Protein AF-0000000067178204 (afdb_homodimer)

InterPro domains:
  IPR001647 DNA-binding HTH domain, TetR-type [PF00440] (23-69)
  IPR001647 DNA-binding HTH domain, TetR-type [PR00455] (23-36)
  IPR001647 DNA-binding HTH domain, TetR-type [PR00455] (44-67)
  IPR001647 DNA-binding HTH domain, TetR-type [PS50977] (17-77)
  IPR009057 Homedomain-like superfamily [SSF46689] (11-92)
  IPR050109 HTH-type, TetR-like transcriptional regulator [PTHR30055] (10-198)

Nearest PDB structures (foldseek):
  2np5-assembly1_A  TM=8.032E-01  e=6.340E-05  Rhodococcus jostii RHA1
  3bhq-assembly1_B  TM=7.002E-01  e=5.047E-05  Mesorhizobium japonicum MAFF 303099
  6yj2-assembly1_A  TM=6.616E-01  e=9.781E-04  Mycobacterium tuberculosis H37Rv
  3v6g-assembly1_A  TM=4.860E-01  e=3.929E-04  Mycobacterium tuberculosis
  2eh3-assembly1_A-2  TM=7.419E-01  e=8.341E-03  Aquifex aeolicus VF5

Secondary structure (DSSP, 8-state):
-----------HHHHHHHHHHHHHHHHHHHHHHH-GGG--HHHHHHHHTS-HHHHHHH-SSHHHHHHHHHHHHHHHHHHHHHHHHTSSSHHHHHHHHTT-HHHHHHHHHHHHHHTT-HHHHHHHHHHHHHHHHHHHHHHHHHHHHTT--TTTS-HHHHHHHHHHHHHHHHHHHHTT--TTHHHHHHHHHHHHHTTS------/-----------HHHHHHHHHHHHHHHHHHHHHHH-GGG--HHHHHHHHTS-THHHHHH-SSHHHHHHHHHHHHHHHHHHHHHHHHTSSSHHHHHHHHTT-HHHHHHHHHHHHHHTT-HHHHHHHHHHHHHHHHHHHHHHHHHHHHTT--TTTS-HHHHHHHHHHHHHHHHHHHHTT--TTHHHHHHHHHHHHHTTS------

Sequence (404 aa):
MARVVKAGPRTAKDKDAGTRQRLIEATAQVIRDEGYAAATTRRIAAQAGVRSALVYYYFDTLDDLYIAVLRNGADVALERMREAVAADDPLRALWLLNSDARLSVLNTEFMALANHRKTIGAELKAYSERVRDIETTAVAMVMRTHGIDTEQYPPVVMSMLLTQSARSLSNEEAVGVTQGHAEFRAFVDQILQRFTPTEPATMARVVKAGPRTAKDKDAGTRQRLIEATAQVIRDEGYAAATTRRIAAQAGVRSALVYYYFDTLDDLYIAVLRNGADVALERMREAVAADDPLRALWLLNSDARLSVLNTEFMALANHRKTIGAELKAYSERVRDIETTAVAMVMRTHGIDTEQYPPVVMSMLLTQSARSLSNEEAVGVTQGHAEFRAFVDQILQRFTPTEPAT

Organism: Mycolicibacterium smegmatis (strain ATCC 700084 / mc(2)155) (NCBI:txid246196)

Solvent-accessible surface area (backbone atoms only — not comparable to full-atom values): 21388 Å² total; per-residue (Å²): 130,83,77,76,77,70,78,68,83,71,48,74,67,50,49,46,54,45,48,53,49,36,44,35,53,22,38,51,48,38,30,60,66,56,26,65,75,55,54,38,62,64,52,26,18,58,66,46,71,49,60,49,66,53,53,53,68,78,24,89,41,70,66,54,44,50,48,49,33,52,50,55,51,46,53,54,50,53,52,52,47,54,52,21,54,70,40,90,46,30,68,60,38,43,37,54,60,36,40,36,49,71,59,38,52,46,49,42,41,49,53,40,49,18,64,61,31,67,72,52,12,53,53,50,32,56,50,51,53,51,52,48,52,54,47,21,50,45,41,37,51,53,32,55,76,68,67,49,59,52,85,83,48,42,31,51,40,56,29,45,56,49,35,50,48,26,31,48,52,28,50,35,45,67,38,67,39,57,86,55,44,66,62,36,51,53,50,51,49,57,57,48,54,73,66,44,72,71,71,74,82,122,131,82,78,75,76,72,77,69,82,72,49,74,67,51,49,46,53,45,50,54,50,37,44,34,52,24,38,51,48,38,31,59,65,56,26,64,74,56,53,37,64,64,53,27,18,58,65,45,72,49,60,51,65,54,54,54,70,79,24,91,41,69,66,55,44,50,48,48,33,51,50,55,51,46,54,53,51,52,52,51,47,53,53,21,54,71,38,89,45,30,68,60,38,43,37,53,60,36,40,37,49,72,59,36,52,46,49,43,42,51,54,39,49,17,64,61,31,67,69,51,13,53,52,50,32,56,51,51,52,52,50,48,51,54,45,19,51,45,41,38,52,52,34,55,74,70,68,48,59,50,84,83,49,42,30,51,41,55,30,45,56,50,38,50,48,25,30,50,50,28,51,34,45,68,38,69,38,56,87,56,44,66,62,36,51,51,52,51,51,58,57,49,56,74,66,45,72,71,71,75,81,121

pLDDT: mean 88.33, std 14.04, range [33.47, 97.31]

Radius of gyration: 24.68 Å; Cα contacts (8 Å, |Δi|>4): 444; chains: 2; bounding box: 90×62×62 Å

Foldseek 3Di:
DPPPPPPPPQPPVRVLVVLLVLLLVLQLVCCLVPNNVRSDLCSSCVSSVHDSVVCCVNPVDVVRSVLVNLVVLLVVLLVQLVVLLVDLQNLVSLLVSLLDLSNLSSLVRLVVVCVPPVVSVVSVVVSVVSSLVSQLVSQVVLCVVLVHDCVVPPSSNVSCVRRVVSSVCSVCVVVPHCPCVVVVVVVVVVVSVVSRPDPPPD/DPPPPPPPPQPPVRVLVVLLVLLLVLQLVCCLVPNNVRSDLVSSCVSSVHDSVVCCVNPVDVVRSVLVNLVVLLVVLLVQLVVLLVDLQNLVSLLVSLLDLSNLSSLVRLVVVCVPDVVSVVSVVVSVVSSLVSQLVSQVVLCVVLVHDCVVPPSSNVSCVRRVVSSVCSVCVVVPHCPCVVVVVVVVVVVSVVSRPDPPPD

Structure (mmCIF, N/CA/C/O backbone):
data_AF-0000000067178204-model_v1
#
loop_
_entity.id
_entity.type
_entity.pdbx_description
1 polymer 'Transcriptional regulator, TetR family protein'
#
loop_
_atom_site.group_PDB
_atom_site.id
_atom_site.type_symbol
_atom_site.label_atom_id
_atom_site.label_alt_id
_atom_site.label_comp_id
_atom_site.label_asym_id
_atom_site.label_entity_id
_atom_site.label_seq_id
_atom_site.pdbx_PDB_ins_code
_atom_site.Cartn_x
_atom_site.Cartn_y
_atom_site.Cartn_z
_atom_site.occupancy
_atom_site.B_iso_or_equiv
_atom_site.auth_seq_id
_atom_site.auth_comp_id
_atom_site.auth_asym_id
_atom_site.auth_atom_id
_atom_site.pdbx_PDB_model_num
ATOM 1 N N . MET A 1 1 ? -46.812 16.516 -23.797 1 34.28 1 MET A N 1
ATOM 2 C CA . MET A 1 1 ? -46.281 17.375 -22.766 1 34.28 1 MET A CA 1
ATOM 3 C C . MET A 1 1 ? -46.031 16.578 -21.484 1 34.28 1 MET A C 1
ATOM 5 O O . MET A 1 1 ? -46.969 16.109 -20.844 1 34.28 1 MET A O 1
ATOM 9 N N . ALA A 1 2 ? -44.906 15.836 -21.438 1 44.28 2 ALA A N 1
ATOM 10 C CA . ALA A 1 2 ? -44.531 15 -20.297 1 44.28 2 ALA A CA 1
ATOM 11 C C . ALA A 1 2 ? -44.531 15.805 -19 1 44.28 2 ALA A C 1
ATOM 13 O O . ALA A 1 2 ? -43.969 16.906 -18.953 1 44.28 2 ALA A O 1
ATOM 14 N N . ARG A 1 3 ? -45.531 15.672 -18.094 1 38.62 3 ARG A N 1
ATOM 15 C CA . ARG A 1 3 ? -45.625 16.328 -16.812 1 38.62 3 ARG A CA 1
ATOM 16 C C . ARG A 1 3 ? -44.375 16.172 -15.984 1 38.62 3 ARG A C 1
ATOM 18 O O . ARG A 1 3 ? -43.938 15.047 -15.688 1 38.62 3 ARG A O 1
ATOM 25 N N . VAL A 1 4 ? -43.406 17.062 -16.109 1 42.31 4 VAL A N 1
ATOM 26 C CA . VAL A 1 4 ? -42.281 17.141 -15.195 1 42.31 4 VAL A CA 1
ATOM 27 C C . VAL A 1 4 ? -42.75 17.047 -13.75 1 42.31 4 VAL A C 1
ATOM 29 O O . VAL A 1 4 ? -43.5 17.922 -13.281 1 42.31 4 VAL A O 1
ATOM 32 N N . VAL A 1 5 ? -43.094 15.93 -13.18 1 42.19 5 VAL A N 1
ATOM 33 C CA . VAL A 1 5 ? -43.406 15.805 -11.758 1 42.19 5 VAL A CA 1
ATOM 34 C C . VAL A 1 5 ? -42.344 16.531 -10.945 1 42.19 5 VAL A C 1
ATOM 36 O O . VAL A 1 5 ? -41.156 16.156 -10.977 1 42.19 5 VAL A O 1
ATOM 39 N N . LYS A 1 6 ? -42.469 17.828 -10.742 1 46 6 LYS A N 1
ATOM 40 C CA . LYS A 1 6 ? -41.625 18.609 -9.844 1 46 6 LYS A CA 1
ATOM 41 C C . LYS A 1 6 ? -41.438 17.891 -8.508 1 46 6 LYS A C 1
ATOM 43 O O . LYS A 1 6 ? -42.406 17.547 -7.844 1 46 6 LYS A O 1
ATOM 48 N N . ALA A 1 7 ? -40.312 17.156 -8.312 1 50.16 7 ALA A N 1
ATOM 49 C CA . ALA A 1 7 ? -40.062 16.594 -6.996 1 50.16 7 ALA A CA 1
ATOM 50 C C . ALA A 1 7 ? -40.469 17.562 -5.883 1 50.16 7 ALA A C 1
ATOM 52 O O . ALA A 1 7 ? -40.188 18.75 -5.961 1 50.16 7 ALA A O 1
ATOM 53 N N . GLY A 1 8 ? -41.406 17.391 -5.105 1 47.97 8 GLY A N 1
ATOM 54 C CA . GLY A 1 8 ? -41.844 18.203 -3.984 1 47.97 8 GLY A CA 1
ATOM 55 C C . GLY A 1 8 ? -40.719 18.641 -3.088 1 47.97 8 GLY A C 1
ATOM 56 O O . GLY A 1 8 ? -39.594 18.109 -3.174 1 47.97 8 GLY A O 1
ATOM 57 N N . PRO A 1 9 ? -40.812 19.797 -2.35 1 51.44 9 PRO A N 1
ATOM 58 C CA . PRO A 1 9 ? -39.75 20.328 -1.452 1 51.44 9 PRO A CA 1
ATOM 59 C C . PRO A 1 9 ? -39.188 19.25 -0.537 1 51.44 9 PRO A C 1
ATOM 61 O O . PRO A 1 9 ? -39.906 18.391 -0.042 1 51.44 9 PRO A O 1
ATOM 64 N N . ARG A 1 10 ? -37.969 18.922 -0.798 1 54.78 10 ARG A N 1
ATOM 65 C CA . ARG A 1 10 ? -37.312 17.953 0.08 1 54.78 10 ARG A CA 1
ATOM 66 C C . ARG A 1 10 ? -37.594 18.281 1.546 1 54.78 10 ARG A C 1
ATOM 68 O O . ARG A 1 10 ? -37.5 19.453 1.949 1 54.78 10 ARG A O 1
ATOM 75 N N . THR A 1 11 ? -38.188 17.438 2.354 1 56.12 11 THR A N 1
ATOM 76 C CA . THR A 1 11 ? -38.469 17.594 3.779 1 56.12 11 THR A CA 1
ATOM 77 C C . THR A 1 11 ? -37.156 17.859 4.547 1 56.12 11 THR A C 1
ATOM 79 O O . THR A 1 11 ? -36.062 17.641 4.023 1 56.12 11 THR A O 1
ATOM 82 N N . ALA A 1 12 ? -37.25 18.5 5.711 1 52.62 12 ALA A N 1
ATOM 83 C CA . ALA A 1 12 ? -36.125 18.812 6.602 1 52.62 12 ALA A CA 1
ATOM 84 C C . ALA A 1 12 ? -35.219 17.594 6.82 1 52.62 12 ALA A C 1
ATOM 86 O O . ALA A 1 12 ? -34 17.719 6.895 1 52.62 12 ALA A O 1
ATOM 87 N N . LYS A 1 13 ? -35.875 16.453 6.918 1 53.78 13 LYS A N 1
ATOM 88 C CA . LYS A 1 13 ? -35.125 15.203 7.102 1 53.78 13 LYS A CA 1
ATOM 89 C C . LYS A 1 13 ? -34.312 14.844 5.852 1 53.78 13 LYS A C 1
ATOM 91 O O . LYS A 1 13 ? -33.219 14.336 5.945 1 53.78 13 LYS A O 1
ATOM 96 N N . ASP A 1 14 ? -34.906 15.094 4.762 1 53.12 14 ASP A N 1
ATOM 97 C CA . ASP A 1 14 ? -34.281 14.82 3.486 1 53.12 14 ASP A CA 1
ATOM 98 C C . ASP A 1 14 ? -33.094 15.75 3.264 1 53.12 14 ASP A C 1
ATOM 100 O O . ASP A 1 14 ? -32.031 15.32 2.768 1 53.12 14 ASP A O 1
ATOM 104 N N . LYS A 1 15 ? -33.344 16.953 3.641 1 56.25 15 LYS A N 1
ATOM 105 C CA . LYS A 1 15 ? -32.281 17.938 3.508 1 56.25 15 LYS A CA 1
ATOM 106 C C . LYS A 1 15 ? -31.094 17.594 4.418 1 56.25 15 LYS A C 1
ATOM 108 O O . LYS A 1 15 ? -29.938 17.781 4.039 1 56.25 15 LYS A O 1
ATOM 113 N N . ASP A 1 16 ? -31.594 17.047 5.555 1 67 16 ASP A N 1
ATOM 114 C CA . ASP A 1 16 ? -30.578 16.672 6.539 1 67 16 ASP A CA 1
ATOM 115 C C . ASP A 1 16 ? -29.719 15.5 6.039 1 67 16 ASP A C 1
ATOM 117 O O . ASP A 1 16 ? -28.5 15.547 6.117 1 67 16 ASP A O 1
ATOM 121 N N . ALA A 1 17 ? -30.484 14.539 5.457 1 69.75 17 ALA A N 1
ATOM 122 C CA . ALA A 1 17 ? -29.766 13.391 4.91 1 69.75 17 ALA A CA 1
ATOM 123 C C . ALA A 1 17 ? -28.906 13.797 3.721 1 69.75 17 ALA A C 1
ATOM 125 O O . ALA A 1 17 ? -27.797 13.281 3.545 1 69.75 17 ALA A O 1
ATOM 126 N N . GLY A 1 18 ? -29.312 14.828 3.205 1 87.69 18 GLY A N 1
ATOM 127 C CA . GLY A 1 18 ? -28.594 15.328 2.045 1 87.69 18 GLY A CA 1
ATOM 128 C C . GLY A 1 18 ? -27.297 16.016 2.404 1 87.69 18 GLY A C 1
ATOM 129 O O . GLY A 1 18 ? -26.25 15.758 1.787 1 87.69 18 GLY A O 1
ATOM 130 N N . THR A 1 19 ? -27.391 16.75 3.539 1 91.88 19 THR A N 1
ATOM 131 C CA . THR A 1 19 ? -26.203 17.484 3.953 1 91.88 19 THR A CA 1
ATOM 132 C C . THR A 1 19 ? -25.156 16.531 4.516 1 91.88 19 THR A C 1
ATOM 134 O O . THR A 1 19 ? -23.969 16.672 4.227 1 91.88 19 THR A O 1
ATOM 137 N N . ARG A 1 20 ? -25.672 15.586 5.289 1 95.38 20 ARG A N 1
ATOM 138 C CA . ARG A 1 20 ? -24.75 14.602 5.84 1 95.38 20 ARG A CA 1
ATOM 139 C C . ARG A 1 20 ? -23.984 13.875 4.73 1 95.38 20 ARG A C 1
ATOM 141 O O . ARG A 1 20 ? -22.766 13.727 4.801 1 95.38 20 ARG A O 1
ATOM 148 N N . GLN A 1 21 ? -24.734 13.484 3.75 1 95.25 21 GLN A N 1
ATOM 149 C CA . GLN A 1 21 ? -24.125 12.773 2.625 1 95.25 21 GLN A CA 1
ATOM 150 C C . GLN A 1 21 ? -23.188 13.688 1.838 1 95.25 21 GLN A C 1
ATOM 152 O O . GLN A 1 21 ? -22.141 13.242 1.375 1 95.25 21 GLN A O 1
ATOM 157 N N . ARG A 1 22 ? -23.484 14.883 1.725 1 95.75 22 ARG A N 1
ATOM 158 C CA . ARG A 1 22 ? -22.641 15.844 1.034 1 95.75 22 ARG A CA 1
ATOM 159 C C . ARG A 1 22 ? -21.312 16.016 1.768 1 95.75 22 ARG A C 1
ATOM 161 O O . ARG A 1 22 ? -20.25 16.141 1.137 1 95.75 22 ARG A O 1
ATOM 168 N N . LEU A 1 23 ? -21.406 16 3.068 1 97 23 LEU A N 1
ATOM 169 C CA . LEU A 1 23 ? -20.203 16.141 3.869 1 97 23 LEU A CA 1
ATOM 170 C C . LEU A 1 23 ? -19.312 14.906 3.707 1 97 23 LEU A C 1
ATOM 172 O O . LEU A 1 23 ? -18.094 15.039 3.6 1 97 23 LEU A O 1
ATOM 176 N N . ILE A 1 24 ? -19.953 13.789 3.637 1 97 24 ILE A N 1
ATOM 177 C CA . ILE A 1 24 ? -19.219 12.539 3.453 1 97 24 ILE A CA 1
ATOM 178 C C . ILE A 1 24 ? -18.547 12.539 2.086 1 97 24 ILE A C 1
ATOM 180 O O . ILE A 1 24 ? -17.344 12.273 1.982 1 97 24 ILE A O 1
ATOM 184 N N . GLU A 1 25 ? -19.219 12.961 1.072 1 96.12 25 GLU A N 1
ATOM 185 C CA . GLU A 1 25 ? -18.688 12.969 -0.289 1 96.12 25 GLU A CA 1
ATOM 186 C C . GLU A 1 25 ? -17.609 14.039 -0.451 1 96.12 25 GLU A C 1
ATOM 188 O O . GLU A 1 25 ? -16.609 13.812 -1.118 1 96.12 25 GLU A O 1
ATOM 193 N N . ALA A 1 26 ? -17.828 15.133 0.171 1 97.31 26 ALA A N 1
ATOM 194 C CA . ALA A 1 26 ? -16.844 16.219 0.135 1 97.31 26 ALA A CA 1
ATOM 195 C C . ALA A 1 26 ? -15.547 15.789 0.805 1 97.31 26 ALA A C 1
ATOM 197 O O . ALA A 1 26 ? -14.461 16.094 0.312 1 97.31 26 ALA A O 1
ATOM 198 N N . THR A 1 27 ? -15.672 15.125 1.913 1 97.12 27 THR A N 1
ATOM 199 C CA . THR A 1 27 ? -14.492 14.664 2.639 1 97.12 27 THR A CA 1
ATOM 200 C C . THR A 1 27 ? -13.688 13.68 1.795 1 97.12 27 THR A C 1
ATOM 202 O O . THR A 1 27 ? -12.469 13.805 1.681 1 97.12 27 THR A O 1
ATOM 205 N N . ALA A 1 28 ? -14.414 12.742 1.181 1 95.25 28 ALA A N 1
ATOM 206 C CA . ALA A 1 28 ? -13.75 11.781 0.303 1 95.25 28 ALA A CA 1
ATOM 207 C C . ALA A 1 28 ? -13.023 12.492 -0.837 1 95.25 28 ALA A C 1
ATOM 209 O O . ALA A 1 28 ? -11.891 12.133 -1.174 1 95.25 28 ALA A O 1
ATOM 210 N N . GLN A 1 29 ? -13.633 13.477 -1.373 1 95.19 29 GLN A N 1
ATOM 211 C CA . GLN A 1 29 ? -13.047 14.227 -2.484 1 95.19 29 GLN A CA 1
ATOM 212 C C . GLN A 1 29 ? -11.797 14.977 -2.043 1 95.19 29 GLN A C 1
ATOM 214 O O . GLN A 1 29 ? -10.781 14.969 -2.742 1 95.19 29 GLN A O 1
ATOM 219 N N . VAL A 1 30 ? -11.844 15.609 -0.882 1 95.94 30 VAL A N 1
ATOM 220 C CA . VAL A 1 30 ? -10.703 16.344 -0.361 1 95.94 30 VAL A CA 1
ATOM 221 C C . VAL A 1 30 ? -9.531 15.398 -0.121 1 95.94 30 VAL A C 1
ATOM 223 O O . VAL A 1 30 ? -8.398 15.695 -0.496 1 95.94 30 VAL A O 1
ATOM 226 N N . ILE A 1 31 ? -9.859 14.242 0.411 1 93.94 31 ILE A N 1
ATOM 227 C CA . ILE A 1 31 ? -8.82 13.273 0.725 1 93.94 31 ILE A CA 1
ATOM 228 C C . ILE A 1 31 ? -8.211 12.734 -0.567 1 93.94 31 ILE A C 1
ATOM 230 O O . ILE A 1 31 ? -6.988 12.594 -0.675 1 93.94 31 ILE A O 1
ATOM 234 N N . ARG A 1 32 ? -9.039 12.492 -1.523 1 90.94 32 ARG A N 1
ATOM 235 C CA . ARG A 1 32 ? -8.555 11.984 -2.805 1 90.94 32 ARG A CA 1
ATOM 236 C C . ARG A 1 32 ? -7.688 13.023 -3.51 1 90.94 32 ARG A C 1
ATOM 238 O O . ARG A 1 32 ? -6.645 12.688 -4.074 1 90.94 32 ARG A O 1
ATOM 245 N N . ASP A 1 33 ? -8.055 14.273 -3.428 1 91.12 33 ASP A N 1
ATOM 246 C CA . ASP A 1 33 ? -7.426 15.32 -4.223 1 91.12 33 ASP A CA 1
ATOM 247 C C . ASP A 1 33 ? -6.203 15.891 -3.508 1 91.12 33 ASP A C 1
ATOM 249 O O . ASP A 1 33 ? -5.223 16.281 -4.152 1 91.12 33 ASP A O 1
ATOM 253 N N . GLU A 1 34 ? -6.281 15.93 -2.133 1 92.5 34 GLU A N 1
ATOM 254 C CA . GLU A 1 34 ? -5.27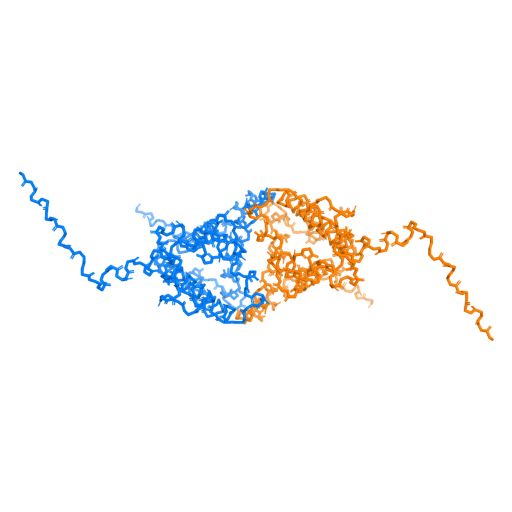7 16.734 -1.433 1 92.5 34 GLU A CA 1
ATOM 255 C C . GLU A 1 34 ? -4.676 15.953 -0.262 1 92.5 34 GLU A C 1
ATOM 257 O O . GLU A 1 34 ? -3.74 16.422 0.385 1 92.5 34 GLU A O 1
ATOM 262 N N . GLY A 1 35 ? -5.195 14.805 -0.026 1 92.44 35 GLY A N 1
ATOM 263 C CA . GLY A 1 35 ? -4.695 14.016 1.084 1 92.44 35 GLY A CA 1
ATOM 264 C C . GLY A 1 35 ? -5.484 14.211 2.365 1 92.44 35 GLY A C 1
ATOM 265 O O . GLY A 1 35 ? -6.215 15.195 2.504 1 92.44 35 GLY A O 1
ATOM 266 N N . TYR A 1 36 ? -5.348 13.328 3.314 1 90.69 36 TYR A N 1
ATOM 267 C CA . TYR A 1 36 ? -6.152 13.367 4.531 1 90.69 36 TYR A CA 1
ATOM 268 C C . TYR A 1 36 ? -5.762 14.555 5.406 1 90.69 36 TYR A C 1
ATO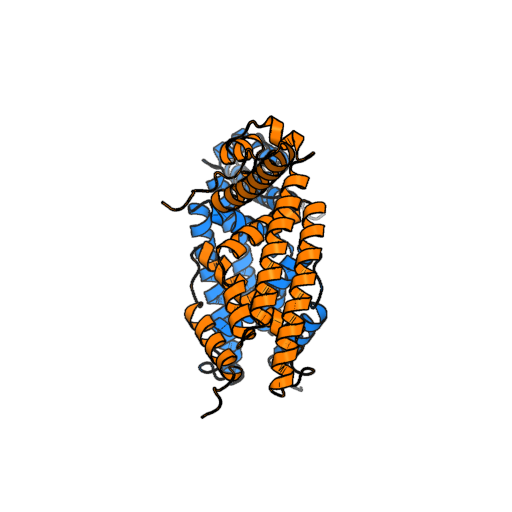M 270 O O . TYR A 1 36 ? -6.578 15.055 6.18 1 90.69 36 TYR A O 1
ATOM 278 N N . ALA A 1 37 ? -4.496 15.023 5.27 1 89.31 37 ALA A N 1
ATOM 279 C CA . ALA A 1 37 ? -4.027 16.156 6.059 1 89.31 37 ALA A CA 1
ATOM 280 C C . ALA A 1 37 ? -4.781 17.438 5.688 1 89.31 37 ALA A C 1
ATOM 282 O O . ALA A 1 37 ? -4.922 18.344 6.508 1 89.31 37 ALA A O 1
ATOM 283 N N . ALA A 1 38 ? -5.312 17.469 4.57 1 92.5 38 ALA A N 1
ATOM 284 C CA . ALA A 1 38 ? -6.016 18.641 4.078 1 92.5 38 ALA A CA 1
ATOM 285 C C . ALA A 1 38 ? -7.492 18.609 4.465 1 92.5 38 ALA A C 1
ATOM 287 O O . ALA A 1 38 ? -8.195 19.609 4.344 1 92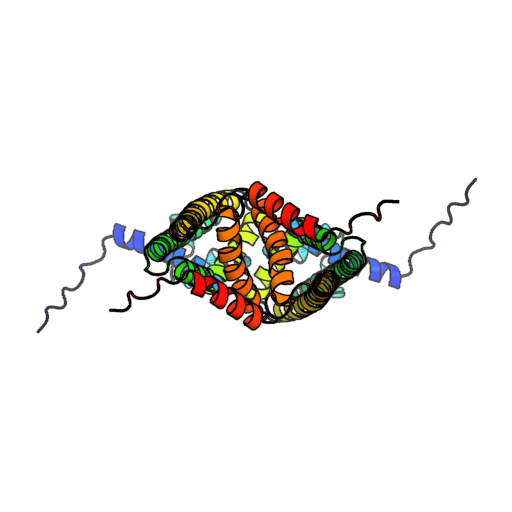.5 38 ALA A O 1
ATOM 288 N N . ALA A 1 39 ? -7.918 17.484 4.969 1 93.31 39 ALA A N 1
ATOM 289 C CA . ALA A 1 39 ? -9.328 17.312 5.293 1 93.31 39 ALA A CA 1
ATOM 290 C C . ALA A 1 39 ? -9.664 17.953 6.641 1 93.31 39 ALA A C 1
ATOM 292 O O . ALA A 1 39 ? -10.039 17.25 7.586 1 93.31 39 ALA A O 1
ATOM 293 N N . THR A 1 40 ? -9.648 19.281 6.645 1 93.81 40 THR A N 1
ATOM 294 C CA . THR A 1 40 ? -10.039 20.031 7.828 1 93.81 40 THR A CA 1
ATOM 295 C C . THR A 1 40 ? -11.531 20.375 7.777 1 93.81 40 THR A C 1
ATOM 297 O O . THR A 1 40 ? -12.148 20.328 6.715 1 93.81 40 THR A O 1
ATOM 300 N N . THR A 1 41 ? -11.992 20.703 8.898 1 95.31 41 THR A N 1
ATOM 301 C CA . THR A 1 41 ? -13.398 21.094 8.984 1 95.31 41 THR A CA 1
ATOM 302 C C . THR A 1 41 ? -13.703 22.234 8.023 1 95.31 41 THR A C 1
ATOM 304 O O . THR A 1 41 ? -14.695 22.188 7.289 1 95.31 41 THR A O 1
ATOM 307 N N . ARG A 1 42 ? -12.875 23.203 8.008 1 95.69 42 ARG A N 1
ATOM 308 C CA . ARG A 1 42 ? -13.07 24.375 7.148 1 95.69 42 ARG A CA 1
ATOM 309 C C . ARG A 1 42 ? -13.047 23.969 5.676 1 95.69 42 ARG A C 1
ATOM 311 O O . ARG A 1 42 ? -13.922 24.359 4.906 1 95.69 42 ARG A O 1
ATOM 318 N N . ARG A 1 43 ? -12.109 23.156 5.27 1 96.25 43 ARG A N 1
ATOM 319 C CA . ARG A 1 43 ? -11.953 22.75 3.877 1 96.25 43 ARG A CA 1
ATOM 320 C C . ARG A 1 43 ? -13.109 21.859 3.43 1 96.25 43 ARG A C 1
ATOM 322 O O . ARG A 1 43 ? -13.602 22 2.309 1 96.25 43 ARG A O 1
ATOM 329 N N . ILE A 1 44 ? -13.539 20.922 4.266 1 97.31 44 ILE A N 1
ATOM 330 C CA . ILE A 1 44 ? -14.625 20 3.975 1 97.31 44 ILE A CA 1
ATOM 331 C C . ILE A 1 44 ? -15.93 20.781 3.807 1 97.31 44 ILE A C 1
ATOM 333 O O . ILE A 1 44 ? -16.672 20.547 2.852 1 97.31 44 ILE A O 1
ATOM 337 N N . ALA A 1 45 ? -16.141 21.703 4.727 1 97.06 45 ALA A N 1
ATOM 338 C CA . ALA A 1 45 ? -17.344 22.531 4.66 1 97.06 45 ALA A CA 1
ATOM 339 C C . ALA A 1 45 ? -17.375 23.344 3.371 1 97.06 45 ALA A C 1
ATOM 341 O O . ALA A 1 45 ? -18.422 23.406 2.705 1 97.06 45 ALA A O 1
ATOM 342 N N . ALA A 1 46 ? -16.281 23.938 3.033 1 96.94 46 ALA A N 1
ATOM 343 C CA . ALA A 1 46 ? -16.172 24.703 1.8 1 96.94 46 ALA A CA 1
ATOM 344 C C . ALA A 1 46 ? -16.453 23.844 0.58 1 96.94 46 ALA A C 1
ATOM 346 O O . ALA A 1 46 ? -17.188 24.234 -0.324 1 96.94 46 ALA A O 1
ATOM 347 N N . GLN A 1 47 ? -15.914 22.656 0.563 1 96.06 47 GLN A N 1
ATOM 348 C CA . GLN A 1 47 ? -16.109 21.719 -0.536 1 96.06 47 GLN A CA 1
ATOM 349 C C . GLN A 1 47 ? -17.578 21.281 -0.635 1 96.06 47 GLN A C 1
ATOM 351 O O . GLN A 1 47 ? -18.094 21.078 -1.734 1 96.06 47 GLN A O 1
ATOM 356 N N . ALA A 1 48 ? -18.203 21.156 0.496 1 96.38 48 ALA A N 1
ATOM 357 C CA . ALA A 1 48 ? -19.594 20.703 0.555 1 96.38 48 ALA A CA 1
ATOM 358 C C . ALA A 1 48 ? -20.547 21.859 0.314 1 96.38 48 ALA A C 1
ATOM 360 O O . ALA A 1 48 ? -21.75 21.656 0.113 1 96.38 48 ALA A O 1
ATOM 361 N N . GLY A 1 49 ? -20.047 23.047 0.348 1 96.06 49 GLY A N 1
ATOM 362 C CA . GLY A 1 49 ? -20.875 24.234 0.156 1 96.06 49 GLY A CA 1
ATOM 363 C C . GLY A 1 49 ? -21.766 24.531 1.351 1 96.06 49 GLY A C 1
ATOM 364 O O . GLY A 1 49 ? -22.922 24.906 1.189 1 96.06 49 GLY A O 1
ATOM 365 N N . VAL A 1 50 ? -21.219 24.281 2.551 1 95.56 50 VAL A N 1
ATOM 366 C CA . VAL A 1 50 ? -22 24.531 3.762 1 95.56 50 VAL A CA 1
ATOM 367 C C . VAL A 1 50 ? -21.141 25.281 4.781 1 95.56 50 VAL A C 1
ATOM 369 O O . VAL A 1 50 ? -19.953 25.5 4.559 1 95.56 50 VAL A O 1
ATOM 372 N N . ARG A 1 51 ? -21.797 25.688 5.852 1 93.75 51 ARG A N 1
ATOM 373 C CA . ARG A 1 51 ? -21.078 26.312 6.953 1 93.75 51 ARG A CA 1
ATOM 374 C C . ARG A 1 51 ? -20.344 25.281 7.785 1 93.75 51 ARG A C 1
ATOM 376 O O . ARG A 1 51 ? -20.844 24.172 8.008 1 93.75 51 ARG A O 1
ATOM 383 N N . SER A 1 52 ? -19.188 25.656 8.305 1 94.06 52 SER A N 1
ATOM 384 C CA . SER A 1 52 ? -18.312 24.75 9.07 1 94.06 52 SER A CA 1
ATOM 385 C C . SER A 1 52 ? -19.047 24.188 10.289 1 94.06 52 SER A C 1
ATOM 387 O O . SER A 1 52 ? -18.781 23.062 10.711 1 94.06 52 SER A O 1
ATOM 389 N N . ALA A 1 53 ? -20.016 24.906 10.836 1 93.19 53 ALA A N 1
ATOM 390 C CA . ALA A 1 53 ? -20.75 24.5 12.023 1 93.19 53 ALA A CA 1
ATOM 391 C C . ALA A 1 53 ? -21.562 23.234 11.75 1 93.19 53 ALA A C 1
ATOM 393 O O . ALA A 1 53 ? -21.812 22.438 12.656 1 93.19 53 ALA A O 1
ATOM 394 N N . LEU A 1 54 ? -21.875 23.031 10.523 1 93.81 54 LEU A N 1
ATOM 395 C CA . LEU A 1 54 ? -22.703 21.875 10.156 1 93.81 54 LEU A CA 1
ATOM 396 C C . LEU A 1 54 ? -21.891 20.594 10.234 1 93.81 54 LEU A C 1
ATOM 398 O O . LEU A 1 54 ? -22.438 19.516 10.461 1 93.81 54 LEU A O 1
ATOM 402 N N . VAL A 1 55 ? -20.578 20.688 10.07 1 95.44 55 VAL A N 1
ATOM 403 C CA . VAL A 1 55 ? -19.734 19.5 10.227 1 95.44 55 VAL A CA 1
ATOM 404 C C . VAL A 1 55 ? -19.875 18.953 11.641 1 95.44 55 VAL A C 1
ATOM 406 O O . VAL A 1 55 ? -20.094 17.75 11.828 1 95.44 55 VAL A O 1
ATOM 409 N N . TYR A 1 56 ? -19.875 19.875 12.57 1 93.81 56 TYR A N 1
ATOM 410 C CA . TYR A 1 56 ? -19.906 19.453 13.969 1 93.81 56 TYR A CA 1
ATOM 411 C C . TYR A 1 56 ? -21.328 19.109 14.391 1 93.81 56 TYR A C 1
ATOM 413 O O . TYR A 1 56 ? -21.531 18.391 15.383 1 93.81 56 TYR A O 1
ATOM 421 N N . TYR A 1 57 ? -22.281 19.688 13.641 1 94.31 57 TYR A N 1
ATOM 422 C CA . TYR A 1 57 ? -23.656 19.297 13.883 1 94.31 57 TYR A CA 1
ATOM 423 C C . TYR A 1 57 ? -23.875 17.828 13.562 1 94.31 57 TYR A C 1
ATOM 425 O O . TYR A 1 57 ? -24.531 17.109 14.32 1 94.31 57 TYR A O 1
ATOM 433 N N . TYR A 1 58 ? -23.312 17.359 12.523 1 95.5 58 TYR A N 1
ATOM 434 C CA . TYR A 1 58 ? -23.578 16 12.031 1 95.5 58 TYR A CA 1
ATOM 435 C C . TYR A 1 58 ? -22.547 15.016 12.578 1 95.5 58 TYR A C 1
ATOM 437 O O . TYR A 1 58 ? -22.844 13.828 12.719 1 95.5 58 TYR A O 1
ATOM 445 N N . PHE A 1 59 ? -21.328 15.539 12.867 1 97 59 PHE A N 1
ATOM 446 C CA . PHE A 1 59 ? -20.25 14.672 13.328 1 97 59 PHE A CA 1
ATOM 447 C C . PHE A 1 59 ? -19.547 15.273 14.547 1 97 59 PHE A C 1
ATOM 449 O O . PHE A 1 59 ? -19.031 16.391 14.484 1 97 59 PHE A O 1
ATOM 456 N N . ASP A 1 60 ? -19.453 14.484 15.555 1 94.94 60 ASP A N 1
ATOM 457 C CA . ASP A 1 60 ? -18.891 14.961 16.812 1 94.94 60 ASP A CA 1
ATOM 458 C C . ASP A 1 60 ? -17.406 15.281 16.672 1 94.94 60 ASP A C 1
ATOM 460 O O . ASP A 1 60 ? -16.906 16.219 17.297 1 94.94 60 ASP A O 1
ATOM 464 N N . THR A 1 61 ? -16.766 14.406 15.898 1 94 61 THR A N 1
ATOM 465 C CA . THR A 1 61 ? -15.344 14.602 15.656 1 94 61 THR A CA 1
ATOM 466 C C . THR A 1 61 ? -15 14.359 14.195 1 94 61 THR A C 1
ATOM 468 O O . THR A 1 61 ? -15.797 13.773 13.453 1 94 61 THR A O 1
ATOM 471 N N . LEU A 1 62 ? -13.906 14.766 13.82 1 92.88 62 LEU A N 1
ATOM 472 C CA . LEU A 1 62 ? -13.445 14.477 12.461 1 92.88 62 LEU A CA 1
ATOM 473 C C . LEU A 1 62 ? -13.25 12.977 12.258 1 92.88 62 LEU A C 1
ATOM 475 O O . LEU A 1 62 ? -13.477 12.469 11.164 1 92.88 62 LEU A O 1
ATOM 479 N N . ASP A 1 63 ? -12.883 12.273 13.289 1 93.81 63 ASP A N 1
ATOM 480 C CA . ASP A 1 63 ? -12.742 10.82 13.203 1 93.81 63 ASP A CA 1
ATOM 481 C C . ASP A 1 63 ? -14.086 10.164 12.867 1 93.81 63 ASP A C 1
ATOM 483 O O . ASP A 1 63 ? -14.141 9.227 12.07 1 93.81 63 ASP A O 1
ATOM 487 N N . ASP A 1 64 ? -15.102 10.703 13.438 1 95.81 64 ASP A N 1
ATOM 488 C CA . ASP A 1 64 ? -16.438 10.18 13.133 1 95.81 64 ASP A CA 1
ATOM 489 C C . ASP A 1 64 ? -16.781 10.383 11.664 1 95.81 64 ASP A C 1
ATOM 491 O O . ASP A 1 64 ? -17.422 9.531 11.039 1 95.81 64 ASP A O 1
ATOM 495 N N . LEU A 1 65 ? -16.375 11.539 11.227 1 96.5 65 LEU A N 1
ATOM 496 C CA . LEU A 1 65 ? -16.609 11.828 9.812 1 96.5 65 LEU A CA 1
ATOM 497 C C . LEU A 1 65 ? -15.781 10.906 8.93 1 96.5 65 LEU A C 1
ATOM 499 O O . LEU A 1 65 ? -16.281 10.375 7.934 1 96.5 65 LEU A O 1
ATOM 503 N N . TYR A 1 66 ? -14.531 10.625 9.289 1 95.44 66 TYR A N 1
ATOM 504 C CA . TYR A 1 66 ? -13.68 9.703 8.539 1 95.44 66 TYR A CA 1
ATOM 505 C C . TYR A 1 66 ? -14.266 8.305 8.523 1 95.44 66 TYR A C 1
ATOM 507 O O . TYR A 1 66 ? -14.266 7.629 7.492 1 95.44 66 TYR A O 1
ATOM 515 N N . ILE A 1 67 ? -14.773 7.887 9.641 1 96.31 67 ILE A N 1
ATOM 516 C CA . ILE A 1 67 ? -15.375 6.559 9.742 1 96.31 67 ILE A CA 1
ATOM 517 C C . ILE A 1 67 ? -16.594 6.473 8.828 1 96.31 67 ILE A C 1
ATOM 519 O O . ILE A 1 67 ? -16.781 5.469 8.133 1 96.31 67 ILE A O 1
ATOM 523 N N . ALA A 1 68 ? -17.312 7.555 8.781 1 96.38 68 ALA A N 1
ATOM 524 C CA . ALA A 1 68 ? -18.484 7.59 7.906 1 96.38 68 ALA A CA 1
ATOM 525 C C . ALA A 1 68 ? -18.078 7.508 6.441 1 96.38 68 ALA A C 1
ATOM 527 O O . ALA A 1 68 ? -18.734 6.852 5.637 1 96.38 68 ALA A O 1
ATOM 528 N N . VAL A 1 69 ? -17.016 8.172 6.082 1 96.06 69 VAL A N 1
ATOM 529 C CA . VAL A 1 69 ? -16.469 8.109 4.727 1 96.06 69 VAL A CA 1
ATOM 530 C C . VAL A 1 69 ? -16.062 6.676 4.402 1 96.06 69 VAL A C 1
ATOM 532 O O . VAL A 1 69 ? -16.391 6.145 3.344 1 96.06 69 VAL A O 1
ATOM 535 N N . LEU A 1 70 ? -15.375 6.043 5.316 1 94 70 LEU A N 1
ATOM 536 C CA . LEU A 1 70 ? -14.906 4.672 5.141 1 94 70 LEU A CA 1
ATOM 537 C C . LEU A 1 70 ? -16.078 3.715 4.98 1 94 70 LEU A C 1
ATOM 539 O O . LEU A 1 70 ? -16.078 2.863 4.09 1 94 70 LEU A O 1
ATOM 543 N N . ARG A 1 71 ? -17.078 3.904 5.781 1 93.88 71 ARG A N 1
ATOM 544 C CA . ARG A 1 71 ? -18.234 3.018 5.758 1 93.88 71 ARG A CA 1
ATOM 545 C C . ARG A 1 71 ? -19.016 3.176 4.461 1 93.88 71 ARG A C 1
ATOM 547 O O . ARG A 1 71 ? -19.422 2.184 3.852 1 93.88 71 ARG A O 1
ATOM 554 N N . ASN A 1 72 ? -19.172 4.41 4.105 1 92.88 72 ASN A N 1
ATOM 555 C CA . ASN A 1 72 ? -19.875 4.676 2.848 1 92.88 72 ASN A CA 1
ATOM 556 C C . ASN A 1 72 ? -19.125 4.074 1.659 1 92.88 72 ASN A C 1
ATOM 558 O O . ASN A 1 72 ? -19.734 3.441 0.795 1 92.88 72 ASN A O 1
ATOM 562 N N . GLY A 1 73 ? -17.859 4.277 1.602 1 90.62 73 GLY A N 1
ATOM 563 C CA . GLY A 1 73 ? -17.031 3.691 0.551 1 90.62 73 GLY A CA 1
ATOM 564 C C . GLY A 1 73 ? -17.016 2.176 0.585 1 90.62 73 GLY A C 1
ATOM 565 O O . GLY A 1 73 ? -17.062 1.525 -0.461 1 90.62 73 GLY A O 1
ATOM 566 N N . ALA A 1 74 ? -16.969 1.632 1.775 1 90.75 74 ALA A N 1
ATOM 567 C CA . ALA A 1 74 ? -16.969 0.184 1.968 1 90.75 74 ALA A CA 1
ATOM 568 C C . ALA A 1 74 ? -18.25 -0.448 1.451 1 90.75 74 ALA A C 1
ATOM 570 O O . ALA A 1 74 ? -18.219 -1.478 0.773 1 90.75 74 ALA A O 1
ATOM 571 N N . ASP A 1 75 ? -19.344 0.18 1.737 1 90.62 75 ASP A N 1
ATOM 572 C CA . ASP A 1 75 ? -20.625 -0.346 1.304 1 90.62 75 ASP A CA 1
ATOM 573 C C . ASP A 1 75 ? -20.719 -0.405 -0.22 1 90.62 75 ASP A C 1
ATOM 575 O O . ASP A 1 75 ? -21.141 -1.412 -0.785 1 90.62 75 ASP A O 1
ATOM 579 N N . VAL A 1 76 ? -20.266 0.584 -0.824 1 89.75 76 VAL A N 1
ATOM 580 C CA . VAL A 1 76 ? -20.281 0.656 -2.281 1 89.75 76 VAL A CA 1
ATOM 581 C C . VAL A 1 76 ? -19.328 -0.39 -2.855 1 89.75 76 VAL A C 1
ATOM 583 O O . VAL A 1 76 ? -19.688 -1.112 -3.791 1 89.75 76 VAL A O 1
ATOM 586 N N . ALA A 1 77 ? -18.203 -0.497 -2.277 1 90.25 77 ALA A N 1
ATOM 587 C CA . ALA A 1 77 ? -17.188 -1.431 -2.756 1 90.25 77 ALA A CA 1
ATOM 588 C C . ALA A 1 77 ? -17.641 -2.875 -2.59 1 90.25 77 ALA A C 1
ATOM 590 O O . ALA A 1 77 ? -17.453 -3.699 -3.488 1 90.25 77 ALA A O 1
ATOM 591 N N . LEU A 1 78 ? -18.25 -3.189 -1.481 1 91.81 78 LEU A N 1
ATOM 592 C CA . LEU A 1 78 ? -18.719 -4.547 -1.203 1 91.81 78 LEU A CA 1
ATOM 593 C C . LEU A 1 78 ? -19.844 -4.945 -2.146 1 91.81 78 LEU A C 1
ATOM 595 O O . LEU A 1 78 ? -19.906 -6.09 -2.596 1 91.81 78 LEU A O 1
ATOM 599 N N . GLU A 1 79 ? -20.641 -3.965 -2.463 1 92.06 79 GLU A N 1
ATOM 600 C CA . GLU A 1 79 ? -21.703 -4.234 -3.424 1 92.06 79 GLU A CA 1
ATOM 601 C C . GLU A 1 79 ? -21.125 -4.535 -4.809 1 92.06 79 GLU A C 1
ATOM 603 O O . GLU A 1 79 ? -21.578 -5.469 -5.477 1 92.06 79 GLU A O 1
ATOM 608 N N . ARG A 1 80 ? -20.203 -3.801 -5.188 1 92.62 80 ARG A N 1
ATOM 609 C CA . ARG A 1 80 ? -19.547 -4.027 -6.473 1 92.62 80 ARG A CA 1
ATOM 610 C C . ARG A 1 80 ? -18.828 -5.367 -6.488 1 92.62 80 ARG A C 1
ATOM 612 O O . ARG A 1 80 ? -18.781 -6.043 -7.52 1 92.62 80 ARG A O 1
ATOM 619 N N . MET A 1 81 ? -18.281 -5.703 -5.395 1 92.25 81 MET A N 1
ATOM 620 C CA . MET A 1 81 ? -17.578 -6.973 -5.281 1 92.25 81 MET A CA 1
ATOM 621 C C . MET A 1 81 ? -18.531 -8.148 -5.426 1 92.25 81 MET A C 1
ATOM 623 O O . MET A 1 81 ? -18.203 -9.148 -6.07 1 92.25 81 MET A O 1
ATOM 627 N N . ARG A 1 82 ? -19.641 -8.016 -4.84 1 91.94 82 ARG A N 1
ATOM 628 C CA . ARG A 1 82 ? -20.641 -9.062 -4.961 1 91.94 82 ARG A CA 1
ATOM 629 C C . ARG A 1 82 ? -21.109 -9.219 -6.402 1 91.94 82 ARG A C 1
ATOM 631 O O . ARG A 1 82 ? -21.328 -10.336 -6.879 1 91.94 82 ARG A O 1
ATOM 638 N N . GLU A 1 83 ? -21.219 -8.086 -7.039 1 93.88 83 GLU A N 1
ATOM 639 C CA . GLU A 1 83 ? -21.562 -8.109 -8.461 1 93.88 83 GLU A CA 1
ATOM 640 C C . GLU A 1 83 ? -20.469 -8.773 -9.281 1 93.88 83 GLU A C 1
ATOM 642 O O . GLU A 1 83 ? -20.75 -9.531 -10.211 1 93.88 83 GLU A O 1
ATOM 647 N N . ALA A 1 84 ? -19.25 -8.484 -8.938 1 91.69 84 ALA A N 1
ATOM 648 C CA . ALA A 1 84 ? -18.109 -9.055 -9.641 1 91.69 84 ALA A CA 1
ATOM 649 C C . ALA A 1 84 ? -18.062 -10.57 -9.469 1 91.69 84 ALA A C 1
ATOM 651 O O . ALA A 1 84 ? -17.75 -11.305 -10.414 1 91.69 84 ALA A O 1
ATOM 652 N N . VAL A 1 85 ? -18.391 -11.07 -8.305 1 91.69 85 VAL A N 1
ATOM 653 C CA . VAL A 1 85 ? -18.359 -12.492 -7.973 1 91.69 85 VAL A CA 1
ATOM 654 C C . VAL A 1 85 ? -19.438 -13.227 -8.758 1 91.69 85 VAL A C 1
ATOM 656 O O . VAL A 1 85 ? -19.281 -14.391 -9.125 1 91.69 85 VAL A O 1
ATOM 659 N N . ALA A 1 86 ? -20.531 -12.477 -9.086 1 92 86 ALA A N 1
ATOM 660 C CA . ALA A 1 86 ? -21.656 -13.07 -9.781 1 92 86 ALA A CA 1
ATOM 661 C C . ALA A 1 86 ? -21.484 -12.984 -11.297 1 92 86 ALA A C 1
ATOM 663 O O . ALA A 1 86 ? -22.297 -13.531 -12.055 1 92 86 ALA A O 1
ATOM 664 N N . ALA A 1 87 ? -20.438 -12.375 -11.734 1 92.25 87 ALA A N 1
ATOM 665 C CA . ALA A 1 87 ? -20.188 -12.203 -13.164 1 92.25 87 ALA A CA 1
ATOM 666 C C . ALA A 1 87 ? -19.828 -13.531 -13.82 1 92.25 87 ALA A C 1
ATOM 668 O O . ALA A 1 87 ? -19.547 -14.516 -13.133 1 92.25 87 ALA A O 1
ATOM 669 N N . ASP A 1 88 ? -19.812 -13.57 -15.164 1 90.12 88 ASP A N 1
ATOM 670 C CA . ASP A 1 88 ? -19.469 -14.766 -15.922 1 90.12 88 ASP A CA 1
ATOM 671 C C . ASP A 1 88 ? -18 -15.164 -15.695 1 90.12 88 ASP A C 1
ATOM 673 O O . ASP A 1 88 ? -17.672 -16.359 -15.703 1 90.12 88 ASP A O 1
ATOM 677 N N . ASP A 1 89 ? -17.219 -14.148 -15.555 1 92.75 89 ASP A N 1
ATOM 678 C CA . ASP A 1 89 ? -15.797 -14.328 -15.258 1 92.75 89 ASP A CA 1
ATOM 679 C C . ASP A 1 89 ? -15.406 -13.609 -13.969 1 92.75 89 ASP A C 1
ATOM 681 O O . ASP A 1 89 ? -14.82 -12.523 -14.016 1 92.75 89 ASP A O 1
ATOM 685 N N . PRO A 1 90 ? -15.641 -14.25 -12.836 1 93.56 90 PRO A N 1
ATOM 686 C CA . PRO A 1 90 ? -15.484 -13.57 -11.547 1 93.56 90 PRO A CA 1
ATOM 687 C C . PRO A 1 90 ? -14.039 -13.148 -11.281 1 93.56 90 PRO A C 1
ATOM 689 O O . PRO A 1 90 ? -13.797 -12.102 -10.68 1 93.56 90 PRO A O 1
ATOM 692 N N . LEU A 1 91 ? -13.047 -13.922 -11.727 1 94.75 91 LEU A N 1
ATOM 693 C CA . LEU A 1 91 ? -11.648 -13.586 -11.461 1 94.75 91 LEU A CA 1
ATOM 694 C C . LEU A 1 91 ? -11.242 -12.32 -12.219 1 94.75 91 LEU A C 1
ATOM 696 O O . LEU A 1 91 ? -10.586 -11.445 -11.656 1 94.75 91 LEU A O 1
ATOM 700 N N . ARG A 1 92 ? -11.695 -12.211 -13.453 1 94.56 92 ARG A N 1
ATOM 701 C CA . ARG A 1 92 ? -11.406 -11.016 -14.234 1 94.56 92 ARG A CA 1
ATOM 702 C C . ARG A 1 92 ? -12.125 -9.797 -13.664 1 94.56 92 ARG A C 1
ATOM 704 O O . ARG A 1 92 ? -11.562 -8.703 -13.609 1 94.56 92 ARG A O 1
ATOM 711 N N . ALA A 1 93 ? -13.344 -10.047 -13.273 1 94.38 93 ALA A N 1
ATOM 712 C CA . ALA A 1 93 ? -14.109 -8.961 -12.68 1 94.38 93 ALA A CA 1
ATOM 713 C C . ALA A 1 93 ? -13.453 -8.461 -11.398 1 94.38 93 ALA A C 1
ATOM 715 O O . ALA A 1 93 ? -13.375 -7.25 -11.164 1 94.38 93 ALA A O 1
ATOM 716 N N . LEU A 1 94 ? -12.945 -9.391 -10.578 1 94.25 94 LEU A N 1
ATOM 717 C CA . LEU A 1 94 ? -12.273 -9.023 -9.336 1 94.25 94 LEU A CA 1
ATOM 718 C C . LEU A 1 94 ? -10.961 -8.297 -9.617 1 94.25 94 LEU A C 1
ATOM 720 O O . LEU A 1 94 ? -10.633 -7.32 -8.945 1 94.25 94 LEU A O 1
ATOM 724 N N . TRP A 1 95 ? -10.242 -8.781 -10.656 1 95.38 95 TRP A N 1
ATOM 725 C CA . TRP A 1 95 ? -9.008 -8.133 -11.062 1 95.38 95 TRP A CA 1
ATOM 726 C C . TRP A 1 95 ? -9.258 -6.68 -11.461 1 95.38 95 TRP A C 1
ATOM 728 O O . TRP A 1 95 ? -8.57 -5.77 -10.992 1 95.38 95 TRP A O 1
ATOM 738 N N . LEU A 1 96 ? -10.289 -6.426 -12.195 1 93.25 96 LEU A N 1
ATOM 739 C CA . LEU A 1 96 ? -10.602 -5.09 -12.695 1 93.25 96 LEU A CA 1
ATOM 740 C C . LEU A 1 96 ? -11.07 -4.184 -11.555 1 93.25 96 LEU A C 1
ATOM 742 O O . LEU A 1 96 ? -10.664 -3.021 -11.477 1 93.25 96 LEU A O 1
ATOM 746 N N . LEU A 1 97 ? -11.852 -4.734 -10.719 1 93 97 LEU A N 1
ATOM 747 C CA . LEU A 1 97 ? -12.367 -3.971 -9.586 1 93 97 LEU A CA 1
ATOM 748 C C . LEU A 1 97 ? -11.227 -3.504 -8.688 1 93 97 LEU A C 1
ATOM 750 O O . LEU A 1 97 ? -11.219 -2.355 -8.242 1 93 97 LEU A O 1
ATOM 754 N N . ASN A 1 98 ? -10.273 -4.391 -8.453 1 93.44 98 ASN A N 1
ATOM 755 C CA . ASN A 1 98 ? -9.172 -4.082 -7.547 1 93.44 98 ASN A CA 1
ATOM 756 C C . ASN A 1 98 ? -8.102 -3.248 -8.242 1 93.44 98 ASN A C 1
ATOM 758 O O . ASN A 1 98 ? -7.129 -2.828 -7.605 1 93.44 98 ASN A O 1
ATOM 762 N N . SER A 1 99 ? -8.305 -2.965 -9.531 1 92.25 99 SER A N 1
ATOM 763 C CA . SER A 1 99 ? -7.375 -2.141 -10.297 1 92.25 99 SER A CA 1
ATOM 764 C C . SER A 1 99 ? -7.883 -0.709 -10.422 1 92.25 99 SER A C 1
ATOM 766 O O . SER A 1 99 ? -7.297 0.1 -11.141 1 92.25 99 SER A O 1
ATOM 768 N N . ASP A 1 100 ? -8.938 -0.391 -9.75 1 88.81 100 ASP A N 1
ATOM 769 C CA . ASP A 1 100 ? -9.5 0.955 -9.789 1 88.81 100 ASP A CA 1
ATOM 770 C C . ASP A 1 100 ? -8.641 1.937 -9 1 88.81 100 ASP A C 1
ATOM 772 O O . ASP A 1 100 ? -8.602 1.889 -7.77 1 88.81 100 ASP A O 1
ATOM 776 N N . ALA A 1 101 ? -8.109 2.9 -9.688 1 84.75 101 ALA A N 1
ATOM 777 C CA . ALA A 1 101 ? -7.152 3.85 -9.125 1 84.75 101 ALA A CA 1
ATOM 778 C C . ALA A 1 101 ? -7.812 4.727 -8.062 1 84.75 101 ALA A C 1
ATOM 780 O O . ALA A 1 101 ? -7.188 5.07 -7.055 1 84.75 101 ALA A O 1
ATOM 781 N N . ARG A 1 102 ? -9.016 5.117 -8.297 1 82.88 102 ARG A N 1
ATOM 782 C CA . ARG A 1 102 ? -9.703 6.004 -7.371 1 82.88 102 ARG A CA 1
ATOM 783 C C . ARG A 1 102 ? -9.891 5.336 -6.012 1 82.88 102 ARG A C 1
ATOM 785 O O . ARG A 1 102 ? -9.703 5.969 -4.973 1 82.88 102 ARG A O 1
ATOM 792 N N . LEU A 1 103 ? -10.195 4.078 -6.082 1 83.94 103 LEU A N 1
ATOM 793 C CA . LEU A 1 103 ? -10.383 3.324 -4.848 1 83.94 103 LEU A CA 1
ATOM 794 C C . LEU A 1 103 ? -9.047 3.055 -4.164 1 83.94 103 LEU A C 1
ATOM 796 O O . LEU A 1 103 ? -8.945 3.129 -2.938 1 83.94 103 LEU A O 1
ATOM 800 N N . SER A 1 104 ? -8.078 2.83 -5.008 1 86.62 104 SER A N 1
ATOM 801 C CA . SER A 1 104 ? -6.762 2.514 -4.457 1 86.62 104 SER A CA 1
ATOM 802 C C . SER A 1 104 ? -6.156 3.717 -3.742 1 86.62 104 SER A C 1
ATOM 804 O O . SER A 1 104 ? -5.586 3.578 -2.658 1 86.62 104 SER A O 1
ATOM 806 N N . VAL A 1 105 ? -6.344 4.883 -4.277 1 87 105 VAL A N 1
ATOM 807 C CA . VAL A 1 105 ? -5.797 6.102 -3.693 1 87 105 VAL A CA 1
ATOM 808 C C . VAL A 1 105 ? -6.469 6.379 -2.35 1 87 105 VAL A C 1
ATOM 810 O O . VAL A 1 105 ? -5.793 6.664 -1.359 1 87 105 VAL A O 1
ATOM 813 N N . LEU A 1 106 ? -7.785 6.305 -2.322 1 88.31 106 LEU A N 1
ATOM 814 C CA . LEU A 1 106 ? -8.516 6.551 -1.085 1 88.31 106 LEU A CA 1
ATOM 815 C C . LEU A 1 106 ? -8.148 5.527 -0.019 1 88.31 106 LEU A C 1
ATOM 817 O O . LEU A 1 106 ? -7.949 5.879 1.146 1 88.31 106 LEU A O 1
ATOM 821 N N . ASN A 1 107 ? -7.984 4.285 -0.448 1 88.44 107 ASN A N 1
ATOM 822 C CA . ASN A 1 107 ? -7.594 3.227 0.479 1 88.44 107 ASN A CA 1
ATOM 823 C C . ASN A 1 107 ? -6.207 3.473 1.06 1 88.44 107 ASN A C 1
ATOM 825 O O . ASN A 1 107 ? -5.984 3.283 2.258 1 88.44 107 ASN A O 1
ATOM 829 N N . THR A 1 108 ? -5.301 3.869 0.253 1 88.44 108 THR A N 1
ATOM 830 C CA . THR A 1 108 ? -3.945 4.156 0.704 1 88.44 108 THR A CA 1
ATOM 831 C C . THR A 1 108 ? -3.947 5.262 1.755 1 88.44 108 THR A C 1
ATOM 833 O O . THR A 1 108 ? -3.246 5.172 2.764 1 88.44 108 THR A O 1
ATOM 836 N N . GLU A 1 109 ? -4.766 6.289 1.53 1 90.81 109 GLU A N 1
ATOM 837 C CA . GLU A 1 109 ? -4.879 7.395 2.479 1 90.81 109 GLU A CA 1
ATOM 838 C C . GLU A 1 109 ? -5.434 6.918 3.818 1 90.81 109 GLU A C 1
ATOM 840 O O . GLU A 1 109 ? -4.926 7.301 4.875 1 90.81 109 GLU A O 1
ATOM 845 N N . PHE A 1 110 ? -6.395 6.07 3.771 1 91.75 110 PHE A N 1
ATOM 846 C CA . PHE A 1 110 ? -7 5.59 5.008 1 91.75 110 PHE A CA 1
ATOM 847 C C . PHE A 1 110 ? -6.078 4.602 5.715 1 91.75 110 PHE A C 1
ATOM 849 O O . PHE A 1 110 ? -6.051 4.543 6.945 1 91.75 110 PHE A O 1
ATOM 856 N N . MET A 1 111 ? -5.285 3.854 4.941 1 90.44 111 MET A N 1
ATOM 857 C CA . MET A 1 111 ? -4.285 2.982 5.551 1 90.44 111 MET A CA 1
ATOM 858 C C . MET A 1 111 ? -3.236 3.797 6.301 1 90.44 111 MET A C 1
ATOM 860 O O . MET A 1 111 ? -2.857 3.447 7.422 1 90.44 111 MET A O 1
ATOM 864 N N . ALA A 1 112 ? -2.838 4.879 5.695 1 89.56 112 ALA A N 1
ATOM 865 C CA . ALA A 1 112 ? -1.891 5.77 6.359 1 89.56 112 ALA A CA 1
ATOM 866 C C . ALA A 1 112 ? -2.488 6.352 7.637 1 89.56 112 ALA A C 1
ATOM 868 O O . ALA A 1 112 ? -1.842 6.355 8.688 1 89.56 112 ALA A O 1
ATOM 869 N N . LEU A 1 113 ? -3.748 6.758 7.57 1 89.94 113 LEU A N 1
ATOM 870 C CA . LEU A 1 113 ? -4.445 7.312 8.727 1 89.94 113 LEU A CA 1
ATOM 871 C C . LEU A 1 113 ? -4.594 6.27 9.828 1 89.94 113 LEU A C 1
ATOM 873 O O . LEU A 1 113 ? -4.461 6.586 11.008 1 89.94 113 LEU A O 1
ATOM 877 N N . ALA A 1 114 ? -4.824 5.094 9.43 1 91 114 ALA A N 1
ATOM 878 C CA . ALA A 1 114 ? -5.082 3.99 10.352 1 91 114 ALA A CA 1
ATOM 879 C C . ALA A 1 114 ? -3.828 3.637 11.148 1 91 114 ALA A C 1
ATOM 881 O O . ALA A 1 114 ? -3.918 3.045 12.227 1 91 114 ALA A O 1
ATOM 882 N N . ASN A 1 115 ? -2.682 3.998 10.664 1 87.69 115 ASN A N 1
ATOM 883 C CA . ASN A 1 115 ? -1.434 3.736 11.367 1 87.69 115 ASN A CA 1
ATOM 884 C C . ASN A 1 115 ? -1.387 4.461 12.711 1 87.69 115 ASN A C 1
ATOM 886 O O . ASN A 1 115 ? -0.673 4.043 13.625 1 87.69 115 ASN A O 1
ATOM 890 N N . HIS A 1 116 ? -2.213 5.512 12.859 1 88 116 HIS A N 1
ATOM 891 C CA . HIS A 1 116 ? -2.084 6.324 14.062 1 88 116 HIS A CA 1
ATOM 892 C C . HIS A 1 116 ? -3.447 6.633 14.672 1 88 116 HIS A C 1
ATOM 894 O O . HIS A 1 116 ? -3.543 7.391 15.641 1 88 116 HIS A O 1
ATOM 900 N N . ARG A 1 117 ? -4.457 6.164 14.07 1 90.94 117 ARG A N 1
ATOM 901 C CA . ARG A 1 117 ? -5.82 6.32 14.57 1 90.94 117 ARG A CA 1
ATOM 902 C C . ARG A 1 117 ? -6.5 4.969 14.742 1 90.94 117 ARG A C 1
ATOM 904 O O . ARG A 1 117 ? -7.055 4.418 13.789 1 90.94 117 ARG A O 1
ATOM 911 N N . LYS A 1 118 ? -6.57 4.531 15.977 1 88.5 118 LYS A N 1
ATOM 912 C CA . LYS A 1 118 ? -6.984 3.162 16.281 1 88.5 118 LYS A CA 1
ATOM 913 C C . LYS A 1 118 ? -8.422 2.914 15.828 1 88.5 118 LYS A C 1
ATOM 915 O O . LYS A 1 118 ? -8.75 1.825 15.359 1 88.5 118 LYS A O 1
ATOM 920 N N . THR A 1 119 ? -9.219 3.896 15.977 1 91.75 119 THR A N 1
ATOM 921 C CA . THR A 1 119 ? -10.625 3.73 15.633 1 91.75 119 THR A CA 1
ATOM 922 C C . THR A 1 119 ? -10.789 3.547 14.125 1 91.75 119 THR A C 1
ATOM 924 O O . THR A 1 119 ? -11.617 2.752 13.68 1 91.75 119 THR A O 1
ATOM 927 N N . ILE A 1 120 ? -10.008 4.246 13.383 1 92.94 120 ILE A N 1
ATOM 928 C CA . ILE A 1 120 ? -10.031 4.109 11.93 1 92.94 120 ILE A CA 1
ATOM 929 C C . ILE A 1 120 ? -9.461 2.75 11.531 1 92.94 120 ILE A C 1
ATOM 931 O O . ILE A 1 120 ? -10 2.08 10.648 1 92.94 120 ILE A O 1
ATOM 935 N N . GLY A 1 121 ? -8.422 2.344 12.234 1 92.75 121 GLY A N 1
ATOM 936 C CA . GLY A 1 121 ? -7.84 1.031 12 1 92.75 121 GLY A CA 1
ATOM 937 C C . GLY A 1 121 ? -8.828 -0.104 12.211 1 92.75 121 GLY A C 1
ATOM 938 O O . GLY A 1 121 ? -8.867 -1.045 11.414 1 92.75 121 GLY A O 1
ATOM 939 N N . ALA A 1 122 ? -9.617 0.022 13.219 1 94.06 122 ALA A N 1
ATOM 940 C CA . ALA A 1 122 ? -10.609 -1.011 13.523 1 94.06 122 ALA A CA 1
ATOM 941 C C . ALA A 1 122 ? -11.648 -1.12 12.406 1 94.06 122 ALA A C 1
ATOM 943 O O . ALA A 1 122 ? -12.062 -2.223 12.047 1 94.06 122 ALA A O 1
ATOM 944 N N . GLU A 1 123 ? -12.023 0.053 11.922 1 93.62 123 GLU A N 1
ATOM 945 C CA . GLU A 1 123 ? -13 0.075 10.828 1 93.62 123 GLU A CA 1
ATOM 946 C C . GLU A 1 123 ? -12.406 -0.507 9.547 1 93.62 123 GLU A C 1
ATOM 948 O O . GLU A 1 123 ? -13.078 -1.268 8.844 1 93.62 123 GLU A O 1
ATOM 953 N N . LEU A 1 124 ? -11.219 -0.206 9.281 1 93.12 124 LEU A N 1
ATOM 954 C CA . LEU A 1 124 ? -10.539 -0.72 8.102 1 93.12 124 LEU A CA 1
ATOM 955 C C . LEU A 1 124 ? -10.336 -2.227 8.203 1 93.12 124 LEU A C 1
ATOM 957 O O . LEU A 1 124 ? -10.461 -2.945 7.207 1 93.12 124 LEU A O 1
ATOM 961 N N . LYS A 1 125 ? -10.047 -2.662 9.383 1 94.06 125 LYS A N 1
ATOM 962 C CA . LYS A 1 125 ? -9.891 -4.094 9.617 1 94.06 125 LYS A CA 1
ATOM 963 C C . LYS A 1 125 ? -11.188 -4.844 9.32 1 94.06 125 LYS A C 1
ATOM 965 O O . LYS A 1 125 ? -11.172 -5.863 8.625 1 94.06 125 LYS A O 1
ATOM 970 N N . ALA A 1 126 ? -12.266 -4.34 9.805 1 93.5 126 ALA A N 1
ATOM 971 C CA . ALA A 1 126 ? -13.562 -4.973 9.586 1 93.5 126 ALA A CA 1
ATOM 972 C C . ALA A 1 126 ? -13.898 -5.035 8.094 1 93.5 126 ALA A C 1
ATOM 974 O O . ALA A 1 126 ? -14.375 -6.062 7.602 1 93.5 126 ALA A O 1
ATOM 975 N N . TYR A 1 127 ? -13.641 -3.99 7.422 1 92.94 127 TYR A N 1
ATOM 976 C CA . TYR A 1 127 ? -13.859 -3.924 5.98 1 92.94 127 TYR A CA 1
ATOM 977 C C . TYR A 1 127 ? -12.969 -4.926 5.254 1 92.94 127 TYR A C 1
ATOM 979 O O . TYR A 1 127 ? -13.445 -5.676 4.398 1 92.94 127 TYR A O 1
ATOM 987 N N . SER A 1 128 ? -11.695 -4.953 5.605 1 93.56 128 SER A N 1
ATOM 988 C CA . SER A 1 128 ? -10.727 -5.82 4.945 1 93.56 128 SER A CA 1
ATOM 989 C C . SER A 1 128 ? -11.086 -7.293 5.121 1 93.56 128 SER A C 1
ATOM 991 O O . SER A 1 128 ? -10.922 -8.094 4.203 1 93.56 128 SER A O 1
ATOM 993 N N . GLU A 1 129 ? -11.562 -7.637 6.27 1 93.88 129 GLU A N 1
ATOM 994 C CA . GLU A 1 129 ? -11.93 -9.016 6.555 1 93.88 129 GLU A CA 1
ATOM 995 C C . GLU A 1 129 ? -13.156 -9.445 5.75 1 93.88 129 GLU A C 1
ATOM 997 O O . GLU A 1 129 ? -13.227 -10.586 5.285 1 93.88 129 GLU A O 1
ATOM 1002 N N . ARG A 1 130 ? -14.062 -8.516 5.59 1 93.88 130 ARG A N 1
ATOM 1003 C CA . ARG A 1 130 ? -15.227 -8.805 4.762 1 93.88 130 ARG A CA 1
ATOM 1004 C C . ARG A 1 130 ? -14.828 -8.992 3.301 1 93.88 130 ARG A C 1
ATOM 1006 O O . ARG A 1 130 ? -15.297 -9.922 2.637 1 93.88 130 ARG A O 1
ATOM 1013 N N . VAL A 1 131 ? -13.992 -8.125 2.832 1 93.81 131 VAL A N 1
ATOM 1014 C CA . VAL A 1 131 ? -13.492 -8.219 1.466 1 93.81 131 VAL A CA 1
ATOM 1015 C C . VAL A 1 131 ? -12.766 -9.555 1.271 1 93.81 131 VAL A C 1
ATOM 1017 O O . VAL A 1 131 ? -13 -10.258 0.286 1 93.81 131 VAL A O 1
ATOM 1020 N N . ARG A 1 132 ? -11.945 -9.906 2.271 1 95.44 132 ARG A N 1
ATOM 1021 C CA . ARG A 1 132 ? -11.195 -11.156 2.234 1 95.44 132 ARG A CA 1
ATOM 1022 C C . ARG A 1 132 ? -12.133 -12.352 2.1 1 95.44 132 ARG A C 1
ATOM 1024 O O . ARG A 1 132 ? -11.883 -13.266 1.31 1 95.44 132 ARG A O 1
ATOM 1031 N N . ASP A 1 133 ? -13.172 -12.32 2.838 1 95.31 133 ASP A N 1
ATOM 1032 C CA . ASP A 1 133 ? -14.133 -13.422 2.82 1 95.31 133 ASP A CA 1
ATOM 1033 C C . ASP A 1 133 ? -14.781 -13.555 1.448 1 95.31 133 ASP A C 1
ATOM 1035 O O . ASP A 1 133 ? -14.867 -14.656 0.899 1 95.31 133 ASP A O 1
ATOM 1039 N N . ILE A 1 134 ? -15.195 -12.477 0.916 1 95.19 134 ILE A N 1
ATOM 1040 C CA . ILE A 1 134 ? -15.906 -12.477 -0.359 1 95.19 134 ILE A CA 1
ATOM 1041 C C . ILE A 1 134 ? -14.969 -12.922 -1.474 1 95.19 134 ILE A C 1
ATOM 1043 O O . ILE A 1 134 ? -15.305 -13.812 -2.264 1 95.19 134 ILE A O 1
ATOM 1047 N N . GLU A 1 135 ? -13.797 -12.359 -1.527 1 95.19 135 GLU A N 1
ATOM 1048 C CA . GLU A 1 135 ? -12.844 -12.672 -2.582 1 95.19 135 GLU A CA 1
ATOM 1049 C C . GLU A 1 135 ? -12.375 -14.125 -2.496 1 95.19 135 GLU A C 1
ATOM 1051 O O . GLU A 1 135 ? -12.281 -14.812 -3.514 1 95.19 135 GLU A O 1
ATOM 1056 N N . THR A 1 136 ? -12.07 -14.578 -1.231 1 96.25 136 THR A N 1
ATOM 1057 C CA . THR A 1 136 ? -11.625 -15.945 -1.018 1 96.25 136 THR A CA 1
ATOM 1058 C C . THR A 1 136 ? -12.68 -16.938 -1.489 1 96.25 136 THR A C 1
ATOM 1060 O O . THR A 1 136 ? -12.359 -17.922 -2.17 1 96.25 136 THR A O 1
ATOM 1063 N N . THR A 1 137 ? -13.898 -16.656 -1.167 1 95.06 137 THR A N 1
ATOM 1064 C CA . THR A 1 137 ? -14.992 -17.547 -1.543 1 95.06 137 THR A CA 1
ATOM 1065 C C . THR A 1 137 ? -15.141 -17.609 -3.061 1 95.06 137 THR A C 1
ATOM 1067 O O . THR A 1 137 ? -15.32 -18.688 -3.629 1 95.06 137 THR A O 1
ATOM 1070 N N . ALA A 1 138 ? -15.062 -16.516 -3.709 1 94.31 138 ALA A N 1
ATOM 1071 C CA . ALA A 1 138 ? -15.188 -16.453 -5.164 1 94.31 138 ALA A CA 1
ATOM 1072 C C . ALA A 1 138 ? -14.062 -17.234 -5.84 1 94.31 138 ALA A C 1
ATOM 1074 O O . ALA A 1 138 ? -14.312 -18.016 -6.758 1 94.31 138 ALA A O 1
ATOM 1075 N N . VAL A 1 139 ? -12.867 -17.047 -5.406 1 95.56 139 VAL A N 1
ATOM 1076 C CA . VAL A 1 139 ? -11.703 -17.719 -5.984 1 95.56 139 VAL A CA 1
ATOM 1077 C C . VAL A 1 139 ? -11.797 -19.234 -5.734 1 95.56 139 VAL A C 1
ATOM 1079 O O . VAL A 1 139 ? -11.523 -20.031 -6.629 1 95.56 139 VAL A O 1
ATOM 1082 N N . ALA A 1 140 ? -12.211 -19.578 -4.504 1 95.94 140 ALA A N 1
ATOM 1083 C CA . ALA A 1 140 ? -12.375 -20.984 -4.156 1 95.94 140 ALA A CA 1
ATOM 1084 C C . ALA A 1 140 ? -13.375 -21.656 -5.09 1 95.94 140 ALA A C 1
ATOM 1086 O O . ALA A 1 140 ? -13.148 -22.781 -5.531 1 95.94 140 ALA A O 1
ATOM 1087 N N . MET A 1 141 ? -14.445 -20.969 -5.379 1 94.19 141 MET A N 1
ATOM 1088 C CA . MET A 1 141 ? -15.484 -21.516 -6.25 1 94.19 141 MET A CA 1
ATOM 1089 C C . MET A 1 141 ? -14.945 -21.766 -7.652 1 94.19 141 MET A C 1
ATOM 1091 O O . MET A 1 141 ? -15.18 -22.812 -8.242 1 94.19 141 MET A O 1
ATOM 1095 N N . VAL A 1 142 ? -14.25 -20.828 -8.164 1 93.81 142 VAL A N 1
ATOM 1096 C CA . VAL A 1 142 ? -13.68 -20.969 -9.5 1 93.81 142 VAL A CA 1
ATOM 1097 C C . VAL A 1 142 ? -12.664 -22.109 -9.516 1 93.81 142 VAL A C 1
ATOM 1099 O O . VAL A 1 142 ? -12.656 -22.922 -10.445 1 93.81 142 VAL A O 1
ATOM 1102 N N . MET A 1 143 ? -11.82 -22.156 -8.5 1 93.81 143 MET A N 1
ATOM 1103 C CA . MET A 1 143 ? -10.789 -23.203 -8.414 1 93.81 143 MET A CA 1
ATOM 1104 C C . MET A 1 143 ? -11.422 -24.594 -8.352 1 93.81 143 MET A C 1
ATOM 1106 O O . MET A 1 143 ? -10.969 -25.516 -9.031 1 93.81 143 MET A O 1
ATOM 1110 N N . ARG A 1 144 ? -12.445 -24.703 -7.582 1 93.06 144 ARG A N 1
ATOM 1111 C CA . ARG A 1 144 ? -13.148 -25.984 -7.473 1 93.06 144 ARG A CA 1
ATOM 1112 C C . ARG A 1 144 ? -13.766 -26.391 -8.805 1 93.06 144 ARG A C 1
ATOM 1114 O O . ARG A 1 144 ? -13.672 -27.547 -9.219 1 93.06 144 ARG A O 1
ATOM 1121 N N . THR A 1 145 ? -14.406 -25.469 -9.445 1 92.5 145 THR A N 1
ATOM 1122 C CA . THR A 1 145 ? -15.047 -25.719 -10.727 1 92.5 145 THR A CA 1
ATOM 1123 C C . THR A 1 145 ? -14.023 -26.188 -11.758 1 92.5 145 THR A C 1
ATOM 1125 O O . THR A 1 145 ? -14.352 -26.984 -12.648 1 92.5 145 THR A O 1
ATOM 1128 N N . HIS A 1 146 ? -12.812 -25.797 -11.641 1 92.94 146 HIS A N 1
ATOM 1129 C CA . HIS A 1 146 ? -11.789 -26.125 -12.625 1 92.94 146 HIS A CA 1
ATOM 1130 C C . HIS A 1 146 ? -10.867 -27.234 -12.125 1 92.94 146 HIS A C 1
ATOM 1132 O O . HIS A 1 146 ? -9.812 -27.484 -12.719 1 92.94 146 HIS A O 1
ATOM 1138 N N . GLY A 1 147 ? -11.172 -27.75 -11.023 1 93.06 147 GLY A N 1
ATOM 1139 C CA . GLY A 1 147 ? -10.469 -28.922 -10.508 1 93.06 147 GLY A CA 1
ATOM 1140 C C . GLY A 1 147 ? -9.086 -28.594 -9.969 1 93.06 147 GLY A C 1
ATOM 1141 O O . GLY A 1 147 ? -8.188 -29.438 -10 1 93.06 147 GLY A O 1
ATOM 1142 N N . ILE A 1 148 ? -8.953 -27.391 -9.492 1 93.31 148 ILE A N 1
ATOM 1143 C CA . ILE A 1 148 ? -7.664 -26.984 -8.945 1 93.31 148 ILE A CA 1
ATOM 1144 C C . ILE A 1 148 ? -7.523 -27.5 -7.516 1 93.31 148 ILE A C 1
ATOM 1146 O O . ILE A 1 148 ? -8.469 -27.438 -6.727 1 93.31 148 ILE A O 1
ATOM 1150 N N . ASP A 1 149 ? -6.352 -28.078 -7.195 1 94.69 149 ASP A N 1
ATOM 1151 C CA . ASP A 1 149 ? -6.062 -28.609 -5.867 1 94.69 149 ASP A CA 1
ATOM 1152 C C . ASP A 1 149 ? -5.961 -27.5 -4.832 1 94.69 149 ASP A C 1
ATOM 1154 O O . ASP A 1 149 ? -4.93 -26.828 -4.734 1 94.69 149 ASP A O 1
ATOM 1158 N N . THR A 1 150 ? -6.938 -27.344 -3.988 1 93.81 150 THR A N 1
ATOM 1159 C CA . THR A 1 150 ? -7.012 -26.234 -3.035 1 93.81 150 THR A CA 1
ATOM 1160 C C . THR A 1 150 ? -6.098 -26.5 -1.841 1 93.81 150 THR A C 1
ATOM 1162 O O . THR A 1 150 ? -5.828 -25.578 -1.053 1 93.81 150 THR A O 1
ATOM 1165 N N . GLU A 1 151 ? -5.574 -27.656 -1.642 1 92.75 151 GLU A N 1
ATOM 1166 C CA . GLU A 1 151 ? -4.566 -27.922 -0.621 1 92.75 151 GLU A CA 1
ATOM 1167 C C . GLU A 1 151 ? -3.191 -27.422 -1.055 1 92.75 151 GLU A C 1
ATOM 1169 O O . GLU A 1 151 ? -2.447 -26.859 -0.248 1 92.75 151 GLU A O 1
ATOM 1174 N N . GLN A 1 152 ? -2.973 -27.656 -2.328 1 92.94 152 GLN A N 1
ATOM 1175 C CA . GLN A 1 152 ? -1.716 -27.172 -2.891 1 92.94 152 GLN A CA 1
ATOM 1176 C C . GLN A 1 152 ? -1.749 -25.656 -3.104 1 92.94 152 GLN A C 1
ATOM 1178 O O . GLN A 1 152 ? -0.735 -24.984 -2.934 1 92.94 152 GLN A O 1
ATOM 1183 N N . TYR A 1 153 ? -2.896 -25.219 -3.523 1 95.25 153 TYR A N 1
ATOM 1184 C CA . TYR A 1 153 ? -3.113 -23.797 -3.777 1 95.25 153 TYR A CA 1
ATOM 1185 C C . TYR A 1 153 ? -4.254 -23.25 -2.922 1 95.25 153 TYR A C 1
ATOM 1187 O O . TYR A 1 153 ? -5.402 -23.203 -3.365 1 95.25 153 TYR A O 1
ATOM 1195 N N . PRO A 1 154 ? -3.893 -22.812 -1.714 1 96.56 154 PRO A N 1
ATOM 1196 C CA . PRO A 1 154 ? -4.969 -22.312 -0.848 1 96.56 154 PRO A CA 1
ATOM 1197 C C . PRO A 1 154 ? -5.73 -21.141 -1.459 1 96.56 154 PRO A C 1
ATOM 1199 O O . PRO A 1 154 ? -5.121 -20.156 -1.873 1 96.56 154 PRO A O 1
ATOM 1202 N N . PRO A 1 155 ? -7.051 -21.188 -1.479 1 96.75 155 PRO A N 1
ATOM 1203 C CA . PRO A 1 155 ? -7.84 -20.156 -2.146 1 96.75 155 PRO A CA 1
ATOM 1204 C C . PRO A 1 155 ? -7.586 -18.766 -1.579 1 96.75 155 PRO A C 1
ATOM 1206 O O . PRO A 1 155 ? -7.559 -17.781 -2.328 1 96.75 155 PRO A O 1
ATOM 1209 N N . VAL A 1 156 ? -7.398 -18.688 -0.272 1 97.12 156 VAL A N 1
ATOM 1210 C CA . VAL A 1 156 ? -7.156 -17.391 0.347 1 97.12 156 VAL A CA 1
ATOM 1211 C C . VAL A 1 156 ? -5.852 -16.797 -0.185 1 97.12 156 VAL A C 1
ATOM 1213 O O . VAL A 1 156 ? -5.77 -15.594 -0.44 1 97.12 156 VAL A O 1
ATOM 1216 N N . VAL A 1 157 ? -4.859 -17.594 -0.416 1 96.94 157 VAL A N 1
ATOM 1217 C CA . VAL A 1 157 ? -3.572 -17.141 -0.931 1 96.94 157 VAL A CA 1
ATOM 1218 C C . VAL A 1 157 ? -3.729 -16.688 -2.381 1 96.94 157 VAL A C 1
ATOM 1220 O O . VAL A 1 157 ? -3.266 -15.602 -2.752 1 96.94 157 VAL A O 1
ATOM 1223 N N . MET A 1 158 ? -4.438 -17.5 -3.176 1 96.06 158 MET A N 1
ATOM 1224 C CA . MET A 1 158 ? -4.645 -17.172 -4.586 1 96.06 158 MET A CA 1
ATOM 1225 C C . MET A 1 158 ? -5.457 -15.891 -4.73 1 96.06 158 MET A C 1
ATOM 1227 O O . MET A 1 158 ? -5.176 -15.07 -5.605 1 96.06 158 MET A O 1
ATOM 1231 N N . SER A 1 159 ? -6.445 -15.758 -3.869 1 96.06 159 SER A N 1
ATOM 1232 C CA . SER A 1 159 ? -7.262 -14.547 -3.875 1 96.06 159 SER A CA 1
ATOM 1233 C C . SER A 1 159 ? -6.422 -13.312 -3.547 1 96.06 159 SER A C 1
ATOM 1235 O O . SER A 1 159 ? -6.555 -12.273 -4.195 1 96.06 159 SER A O 1
ATOM 1237 N N . MET A 1 160 ? -5.551 -13.406 -2.549 1 96.12 160 MET A N 1
ATOM 1238 C CA . MET A 1 160 ? -4.695 -12.297 -2.135 1 96.12 160 MET A CA 1
ATOM 1239 C C . MET A 1 160 ? -3.695 -11.945 -3.23 1 96.12 160 MET A C 1
ATOM 1241 O O . MET A 1 160 ? -3.471 -10.766 -3.516 1 96.12 160 MET A O 1
ATOM 1245 N N . LEU A 1 161 ? -3.119 -12.977 -3.846 1 95.69 161 LEU A N 1
ATOM 1246 C CA . LEU A 1 161 ? -2.182 -12.734 -4.938 1 95.69 161 LEU A CA 1
ATOM 1247 C C . LEU A 1 161 ? -2.854 -11.969 -6.074 1 95.69 161 LEU A C 1
ATOM 1249 O O . LEU A 1 161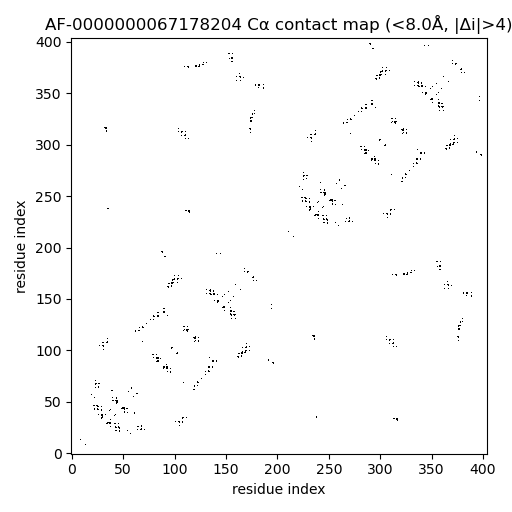 ? -2.277 -11.031 -6.621 1 95.69 161 LEU A O 1
ATOM 1253 N N . LEU A 1 162 ? -4.066 -12.344 -6.371 1 94.5 162 LEU A N 1
ATOM 1254 C CA . LEU A 1 162 ? -4.805 -11.703 -7.457 1 94.5 162 LEU A CA 1
ATOM 1255 C C . LEU A 1 162 ? -5.16 -10.266 -7.105 1 94.5 162 LEU A C 1
ATOM 1257 O O . LEU A 1 162 ? -4.828 -9.344 -7.852 1 94.5 162 LEU A O 1
ATOM 1261 N N . THR A 1 163 ? -5.734 -10.07 -5.965 1 92.25 163 THR A N 1
ATOM 1262 C CA . THR A 1 163 ? -6.352 -8.789 -5.652 1 92.25 163 THR A CA 1
ATOM 1263 C C . THR A 1 163 ? -5.312 -7.801 -5.121 1 92.25 163 THR A C 1
ATOM 1265 O O . THR A 1 163 ? -5.352 -6.613 -5.453 1 92.25 163 THR A O 1
ATOM 1268 N N . GLN A 1 164 ? -4.391 -8.227 -4.305 1 91.94 164 GLN A N 1
ATOM 1269 C CA . GLN A 1 164 ? -3.357 -7.336 -3.795 1 91.94 164 GLN A CA 1
ATOM 1270 C C . GLN A 1 164 ? -2.434 -6.867 -4.918 1 91.94 164 GLN A C 1
ATOM 1272 O O . GLN A 1 164 ? -1.944 -5.734 -4.895 1 91.94 164 GLN A O 1
ATOM 1277 N N . SER A 1 165 ? -2.145 -7.766 -5.855 1 94.94 165 SER A N 1
ATOM 1278 C CA . SER A 1 165 ? -1.327 -7.371 -7 1 94.94 165 SER A CA 1
ATOM 1279 C C . SER A 1 165 ? -2.008 -6.273 -7.812 1 94.94 165 SER A C 1
ATOM 1281 O O . SER A 1 165 ? -1.362 -5.305 -8.219 1 94.94 165 SER A O 1
ATOM 1283 N N . ALA A 1 166 ? -3.289 -6.461 -8.031 1 94.94 166 ALA A N 1
ATOM 1284 C CA . ALA A 1 166 ? -4.043 -5.445 -8.758 1 94.94 166 ALA A CA 1
ATOM 1285 C C . ALA A 1 166 ? -3.967 -4.094 -8.047 1 94.94 166 ALA A C 1
ATOM 1287 O O . ALA A 1 166 ? -3.697 -3.07 -8.68 1 94.94 166 ALA A O 1
ATOM 1288 N N . ARG A 1 167 ? -4.113 -4.129 -6.773 1 91.81 167 ARG A N 1
ATOM 1289 C CA . ARG A 1 167 ? -4.07 -2.9 -5.984 1 91.81 167 ARG A CA 1
ATOM 1290 C C . ARG A 1 167 ? -2.672 -2.293 -5.992 1 91.81 167 ARG A C 1
ATOM 1292 O O . ARG A 1 167 ? -2.52 -1.073 -6.078 1 91.81 167 ARG A O 1
ATOM 1299 N N . SER A 1 168 ? -1.693 -3.166 -5.84 1 92.75 168 SER A N 1
ATOM 1300 C CA . SER A 1 168 ? -0.313 -2.691 -5.816 1 92.75 168 SER A CA 1
ATOM 1301 C C . SER A 1 168 ? 0.06 -2.01 -7.129 1 92.75 168 SER A C 1
ATOM 1303 O O . SER A 1 168 ? 0.725 -0.971 -7.125 1 92.75 168 SER A O 1
ATOM 1305 N N . LEU A 1 169 ? -0.358 -2.562 -8.266 1 94.56 169 LEU A N 1
ATOM 1306 C CA . LEU A 1 169 ? -0.094 -1.952 -9.562 1 94.56 169 LEU A CA 1
ATOM 1307 C C . LEU A 1 169 ? -0.747 -0.577 -9.656 1 94.56 169 LEU A C 1
ATOM 1309 O O . LEU A 1 169 ? -0.13 0.375 -10.141 1 94.56 169 LEU A O 1
ATOM 1313 N N . SER A 1 170 ? -1.936 -0.503 -9.18 1 93.5 170 SER A N 1
ATOM 1314 C CA . SER A 1 170 ? -2.664 0.761 -9.219 1 93.5 170 SER A CA 1
ATOM 1315 C C . SER A 1 170 ? -1.982 1.819 -8.359 1 93.5 170 SER A C 1
ATOM 1317 O O . SER A 1 170 ? -1.839 2.971 -8.781 1 93.5 170 SER A O 1
ATOM 1319 N N . ASN A 1 171 ? -1.584 1.416 -7.152 1 90.19 171 ASN A N 1
ATOM 1320 C CA . ASN A 1 171 ? -0.881 2.336 -6.262 1 90.19 171 ASN A CA 1
ATOM 1321 C C . ASN A 1 171 ? 0.417 2.838 -6.891 1 90.19 171 ASN A C 1
ATOM 1323 O O . ASN A 1 171 ? 0.746 4.02 -6.781 1 90.19 171 ASN A O 1
ATOM 1327 N N . GLU A 1 172 ? 1.15 1.95 -7.48 1 91.56 172 GLU A N 1
ATOM 1328 C CA . GLU A 1 172 ? 2.389 2.338 -8.148 1 91.56 172 GLU A CA 1
ATOM 1329 C C . GLU A 1 172 ? 2.115 3.303 -9.305 1 91.56 172 GLU A C 1
ATOM 1331 O O . GLU A 1 172 ? 2.822 4.301 -9.461 1 91.56 172 GLU A O 1
ATOM 1336 N N . GLU A 1 173 ? 1.073 2.998 -10.031 1 92.62 173 GLU A N 1
ATOM 1337 C CA . GLU A 1 173 ? 0.724 3.846 -11.172 1 92.62 173 GLU A CA 1
ATOM 1338 C C . GLU A 1 173 ? 0.353 5.254 -10.711 1 92.62 173 GLU A C 1
ATOM 1340 O O . GLU A 1 173 ? 0.63 6.23 -11.414 1 92.62 173 GLU A O 1
ATOM 1345 N N . ALA A 1 174 ? -0.25 5.336 -9.594 1 86.12 174 ALA A N 1
ATOM 1346 C CA . ALA A 1 174 ? -0.686 6.621 -9.055 1 86.12 174 ALA A CA 1
ATOM 1347 C C . ALA A 1 174 ? 0.501 7.555 -8.836 1 86.12 174 ALA A C 1
ATOM 1349 O O . ALA A 1 174 ? 0.359 8.773 -8.906 1 86.12 174 ALA A O 1
ATOM 1350 N N . VAL A 1 175 ? 1.668 6.969 -8.656 1 85.5 175 VAL A N 1
ATOM 1351 C CA . VAL A 1 175 ? 2.838 7.805 -8.398 1 85.5 175 VAL A CA 1
ATOM 1352 C C . VAL A 1 175 ? 3.805 7.715 -9.578 1 85.5 175 VAL A C 1
ATOM 1354 O O . VAL A 1 175 ? 4.98 8.062 -9.453 1 85.5 175 VAL A O 1
ATOM 1357 N N . GLY A 1 176 ? 3.387 7.066 -10.656 1 89.25 176 GLY A N 1
ATOM 1358 C CA . GLY A 1 176 ? 4.129 7.102 -11.906 1 89.25 176 GLY A CA 1
ATOM 1359 C C . GLY A 1 176 ? 5.012 5.887 -12.109 1 89.25 176 GLY A C 1
ATOM 1360 O O . GLY A 1 176 ? 5.773 5.82 -13.078 1 89.25 176 GLY A O 1
ATOM 1361 N N . VAL A 1 177 ? 4.961 4.957 -11.273 1 91.44 177 VAL A N 1
ATOM 1362 C CA . VAL A 1 177 ? 5.754 3.742 -11.422 1 91.44 177 VAL A CA 1
ATOM 1363 C C . VAL A 1 177 ? 5.008 2.742 -12.305 1 91.44 177 VAL A C 1
ATOM 1365 O O . VAL A 1 177 ? 3.9 2.316 -11.969 1 91.44 177 VAL A O 1
ATOM 1368 N N . THR A 1 178 ? 5.637 2.41 -13.438 1 94.75 178 THR A N 1
ATOM 1369 C CA . THR A 1 178 ? 4.949 1.497 -14.344 1 94.75 178 THR A CA 1
ATOM 1370 C C . THR A 1 178 ? 5.879 0.367 -14.781 1 94.75 178 THR A C 1
ATOM 1372 O O . THR A 1 178 ? 5.469 -0.524 -15.523 1 94.75 178 THR A O 1
ATOM 1375 N N . GLN A 1 179 ? 7.086 0.43 -14.266 1 94.44 179 GLN A N 1
ATOM 1376 C CA . GLN A 1 179 ? 8.062 -0.58 -14.664 1 94.44 179 GLN A CA 1
ATOM 1377 C C . GLN A 1 179 ? 7.594 -1.979 -14.273 1 94.44 179 GLN A C 1
ATOM 1379 O O . GLN A 1 179 ? 7.242 -2.221 -13.117 1 94.44 179 GLN A O 1
ATOM 1384 N N . GLY A 1 180 ? 7.531 -2.855 -15.258 1 96.31 180 GLY A N 1
ATOM 1385 C CA . GLY A 1 180 ? 7.156 -4.242 -15.016 1 96.31 180 GLY A CA 1
ATOM 1386 C C . GLY A 1 180 ? 5.66 -4.48 -15.094 1 96.31 180 GLY A C 1
ATOM 1387 O O . GLY A 1 180 ? 5.207 -5.625 -15.039 1 96.31 180 GLY A O 1
ATOM 1388 N N . HIS A 1 181 ? 4.859 -3.395 -15.297 1 97.06 181 HIS A N 1
ATOM 1389 C CA . HIS A 1 181 ? 3.406 -3.514 -15.242 1 97.06 181 HIS A CA 1
ATOM 1390 C C . HIS A 1 181 ? 2.869 -4.277 -16.453 1 97.06 181 HIS A C 1
ATOM 1392 O O . HIS A 1 181 ? 1.943 -5.082 -16.312 1 97.06 181 HIS A O 1
ATOM 1398 N N . ALA A 1 182 ? 3.455 -3.949 -17.594 1 97.12 182 ALA A N 1
ATOM 1399 C CA . ALA A 1 182 ? 2.994 -4.617 -18.812 1 97.12 182 ALA A CA 1
ATOM 1400 C C . ALA A 1 182 ? 3.207 -6.125 -18.719 1 97.12 182 ALA A C 1
ATOM 1402 O O . ALA A 1 182 ? 2.309 -6.906 -19.047 1 97.12 182 ALA A O 1
ATOM 1403 N N . GLU A 1 183 ? 4.406 -6.551 -18.297 1 97.12 183 GLU A N 1
ATOM 1404 C CA . GLU A 1 183 ? 4.707 -7.969 -18.109 1 97.12 183 GLU A CA 1
ATOM 1405 C C . GLU A 1 183 ? 3.768 -8.602 -17.078 1 97.12 183 GLU A C 1
ATOM 1407 O O . GLU A 1 183 ? 3.281 -9.719 -17.281 1 97.12 183 GLU A O 1
ATOM 1412 N N . PHE A 1 184 ? 3.484 -7.852 -16.031 1 97.06 184 PHE A N 1
ATOM 1413 C CA . PHE A 1 184 ? 2.639 -8.367 -14.969 1 97.06 184 PHE A CA 1
ATOM 1414 C C . PHE A 1 184 ? 1.21 -8.57 -15.453 1 97.06 184 PHE A C 1
ATOM 1416 O O . PHE A 1 184 ? 0.613 -9.625 -15.227 1 97.06 184 PHE A O 1
ATOM 1423 N N . ARG A 1 185 ? 0.687 -7.602 -16.156 1 96.38 185 ARG A N 1
ATOM 1424 C CA . ARG A 1 185 ? -0.678 -7.691 -16.672 1 96.38 185 ARG A CA 1
ATOM 1425 C C . ARG A 1 185 ? -0.805 -8.812 -17.703 1 96.38 185 ARG A C 1
ATOM 1427 O O . ARG A 1 185 ? -1.802 -9.539 -17.719 1 96.38 185 ARG A O 1
ATOM 1434 N N . ALA A 1 186 ? 0.212 -8.969 -18.531 1 96.31 186 ALA A N 1
ATOM 1435 C CA . ALA A 1 186 ? 0.207 -10.055 -19.516 1 96.31 186 ALA A CA 1
ATOM 1436 C C . ALA A 1 186 ? 0.224 -11.414 -18.812 1 96.31 186 ALA A C 1
ATOM 1438 O O . ALA A 1 186 ? -0.467 -12.344 -19.25 1 96.31 186 ALA A O 1
ATOM 1439 N N . PHE A 1 187 ? 0.981 -11.484 -17.797 1 95.81 187 PHE A N 1
ATOM 1440 C CA . PHE A 1 187 ? 1.085 -12.711 -17.031 1 95.81 187 PHE A CA 1
ATOM 1441 C C . PHE A 1 187 ? -0.253 -13.062 -16.391 1 95.81 187 PHE A C 1
ATOM 1443 O O . PHE A 1 187 ? -0.709 -14.203 -16.484 1 95.81 187 PHE A O 1
ATOM 1450 N N . VAL A 1 188 ? -0.898 -12.062 -15.781 1 94.62 188 VAL A N 1
ATOM 1451 C CA . VAL A 1 188 ? -2.193 -12.266 -15.141 1 94.62 188 VAL A CA 1
ATOM 1452 C C . VAL A 1 188 ? -3.238 -12.633 -16.188 1 94.62 188 VAL A C 1
ATOM 1454 O O . VAL A 1 188 ? -4.047 -13.539 -15.984 1 94.62 188 VAL A O 1
ATOM 1457 N N . ASP A 1 189 ? -3.201 -11.977 -17.312 1 93.88 189 ASP A N 1
ATOM 1458 C CA . ASP A 1 189 ? -4.137 -12.266 -18.391 1 93.88 189 ASP A CA 1
ATOM 1459 C C . ASP A 1 189 ? -4.016 -13.711 -18.859 1 93.88 189 ASP A C 1
ATOM 1461 O O . ASP A 1 189 ? -5.027 -14.383 -19.094 1 93.88 189 ASP A O 1
ATOM 1465 N N . GLN A 1 190 ? -2.809 -14.188 -18.969 1 91.81 190 GLN A N 1
ATOM 1466 C CA . GLN A 1 190 ? -2.566 -15.57 -19.375 1 91.81 190 GLN A CA 1
ATOM 1467 C C . GLN A 1 190 ? -3.121 -16.562 -18.359 1 91.81 190 GLN A C 1
ATOM 1469 O O . GLN A 1 190 ? -3.715 -17.578 -18.734 1 91.81 190 GLN A O 1
ATOM 1474 N N . ILE A 1 191 ? -2.961 -16.281 -17.094 1 90.81 191 ILE A N 1
ATOM 1475 C CA . ILE A 1 191 ? -3.453 -17.156 -16.031 1 90.81 191 ILE A CA 1
ATOM 1476 C C . ILE A 1 191 ? -4.98 -17.141 -16.016 1 90.81 191 ILE A C 1
ATOM 1478 O O . ILE A 1 191 ? -5.613 -18.203 -15.961 1 90.81 191 ILE A O 1
ATOM 1482 N N . LEU A 1 192 ? -5.543 -15.93 -16.156 1 91 192 LEU A N 1
ATOM 1483 C CA . LEU A 1 192 ? -6.992 -15.789 -16.078 1 91 192 LEU A CA 1
ATOM 1484 C C . LEU A 1 192 ? -7.672 -16.438 -17.281 1 91 192 LEU A C 1
ATOM 1486 O O . LEU A 1 192 ? -8.789 -16.938 -17.172 1 91 192 LEU A O 1
ATOM 1490 N N . GLN A 1 193 ? -7.02 -16.391 -18.391 1 89.06 193 GLN A N 1
ATOM 1491 C CA . GLN A 1 193 ? -7.562 -17 -19.594 1 89.06 193 GLN A CA 1
ATOM 1492 C C . GLN A 1 193 ? -7.781 -18.5 -19.406 1 89.06 193 GLN A C 1
ATOM 1494 O O . GLN A 1 193 ? -8.695 -19.078 -20 1 89.06 193 GLN A O 1
ATOM 1499 N N . ARG A 1 194 ? -7.023 -19.062 -18.547 1 84.19 194 ARG A N 1
ATOM 1500 C CA . ARG A 1 194 ? -7.152 -20.5 -18.266 1 84.19 194 ARG A CA 1
ATOM 1501 C C . ARG A 1 194 ? -8.445 -20.797 -17.516 1 84.19 194 ARG A C 1
ATOM 1503 O O . ARG A 1 194 ? -8.914 -21.938 -17.5 1 84.19 194 ARG A O 1
ATOM 1510 N N . PHE A 1 195 ? -8.984 -19.781 -16.953 1 83.81 195 PHE A N 1
ATOM 1511 C CA . PHE A 1 195 ? -10.172 -19.984 -16.125 1 83.81 195 PHE A CA 1
ATOM 1512 C C . PHE A 1 195 ? -11.406 -19.375 -16.781 1 83.81 195 PHE A C 1
ATOM 1514 O O . PHE A 1 195 ? -12.508 -19.469 -16.25 1 83.81 195 PHE A O 1
ATOM 1521 N N . THR A 1 196 ? -11.164 -18.672 -17.859 1 79.5 196 THR A N 1
ATOM 1522 C CA . THR A 1 196 ? -12.281 -18.047 -18.562 1 79.5 196 THR A CA 1
ATOM 1523 C C . THR A 1 196 ? -13.203 -19.109 -19.141 1 79.5 196 THR A C 1
ATOM 1525 O O . THR A 1 196 ? -12.742 -20.062 -19.781 1 79.5 196 THR A O 1
ATOM 1528 N N . PRO A 1 197 ? -14.469 -19 -18.719 1 69.62 197 PRO A N 1
ATOM 1529 C CA . PRO A 1 197 ? -15.414 -19.984 -19.266 1 69.62 197 PRO A CA 1
ATOM 1530 C C . PRO A 1 197 ? -15.414 -20 -20.797 1 69.62 197 PRO A C 1
ATOM 1532 O O . PRO A 1 197 ? -15.273 -18.953 -21.438 1 69.62 197 PRO A O 1
ATOM 1535 N N . THR A 1 198 ? -14.867 -21.031 -21.453 1 62.31 198 THR A N 1
ATOM 1536 C CA . THR A 1 198 ? -14.945 -21.203 -22.891 1 62.31 198 THR A CA 1
ATOM 1537 C C . THR A 1 198 ? -16.406 -21.25 -23.344 1 62.31 198 THR A C 1
ATOM 1539 O O . THR A 1 198 ? -17.234 -21.891 -22.703 1 62.31 198 THR A O 1
ATOM 1542 N N . GLU A 1 199 ? -16.891 -20.172 -24 1 54.06 199 GLU A N 1
ATOM 1543 C CA . GLU A 1 199 ? -18.219 -20.234 -24.609 1 54.06 199 GLU A CA 1
ATOM 1544 C C . GLU A 1 199 ? -18.5 -21.641 -25.141 1 54.06 199 GLU A C 1
ATOM 1546 O O . GLU A 1 199 ? -17.656 -22.25 -25.781 1 54.06 199 GLU A O 1
ATOM 1551 N N . PRO A 1 200 ? -19.531 -22.297 -24.531 1 49.59 200 PRO A N 1
ATOM 1552 C CA . PRO A 1 200 ? -19.906 -23.531 -25.219 1 49.59 200 PRO A CA 1
ATOM 1553 C C . PRO A 1 200 ? -19.906 -23.391 -26.734 1 49.59 200 PRO A C 1
ATOM 1555 O O . PRO A 1 200 ? -20.266 -22.328 -27.266 1 49.59 200 PRO A O 1
ATOM 1558 N N . ALA A 1 201 ? -18.859 -24 -27.406 1 43.97 201 ALA A N 1
ATOM 1559 C CA . ALA A 1 201 ? -19.047 -24.109 -28.844 1 43.97 201 ALA A CA 1
ATOM 1560 C C . ALA A 1 201 ? -20.5 -24.438 -29.188 1 43.97 201 ALA A C 1
ATOM 1562 O O . ALA A 1 201 ? -21.047 -25.453 -28.719 1 43.97 201 ALA A O 1
ATOM 1563 N N . THR A 1 202 ? -21.312 -23.391 -29.344 1 39.25 202 THR A N 1
ATOM 1564 C CA . THR A 1 202 ? -22.5 -23.797 -30.078 1 39.25 202 THR A CA 1
ATOM 1565 C C . THR A 1 202 ? -22.109 -24.516 -31.375 1 39.25 202 THR A C 1
ATOM 1567 O O . THR A 1 202 ? -21.172 -24.109 -32.062 1 39.25 202 THR A O 1
ATOM 1570 N N . MET B 1 1 ? 44.688 0.984 32.188 1 33.47 1 MET B N 1
ATOM 1571 C CA . MET B 1 1 ? 43.906 2.201 32.094 1 33.47 1 MET B CA 1
ATOM 1572 C C . MET B 1 1 ? 43.719 2.609 30.641 1 33.47 1 MET B C 1
ATOM 1574 O O . MET B 1 1 ? 44.656 2.977 29.969 1 33.47 1 MET B O 1
ATOM 1578 N N . ALA B 1 2 ? 42.75 1.961 29.938 1 43.5 2 ALA B N 1
ATOM 1579 C CA . ALA B 1 2 ? 42.5 2.234 28.531 1 43.5 2 ALA B CA 1
ATOM 1580 C C . ALA B 1 2 ? 42.219 3.717 28.297 1 43.5 2 ALA B C 1
ATOM 1582 O O . ALA B 1 2 ? 41.469 4.336 29.047 1 43.5 2 ALA B O 1
ATOM 1583 N N . ARG B 1 3 ? 43.156 4.492 27.703 1 37.94 3 ARG B N 1
ATOM 1584 C CA . ARG B 1 3 ? 43.031 5.902 27.359 1 37.94 3 ARG B CA 1
ATOM 1585 C C . ARG B 1 3 ? 41.75 6.16 26.578 1 37.94 3 ARG B C 1
ATOM 1587 O O . ARG B 1 3 ? 41.562 5.609 25.484 1 37.94 3 ARG B O 1
ATOM 1594 N N . VAL B 1 4 ? 40.656 6.426 27.219 1 41.31 4 VAL B N 1
ATOM 1595 C CA . VAL B 1 4 ? 39.438 6.926 26.578 1 41.31 4 VAL B CA 1
ATOM 1596 C C . VAL B 1 4 ? 39.812 8.062 25.609 1 41.31 4 VAL B C 1
ATOM 1598 O O . VAL B 1 4 ? 40.312 9.109 26.047 1 41.31 4 VAL B O 1
ATOM 1601 N N . VAL B 1 5 ? 40.312 7.879 24.438 1 41.97 5 VAL B N 1
ATOM 1602 C CA . VAL B 1 5 ? 40.5 8.93 23.438 1 41.97 5 VAL B CA 1
ATOM 1603 C C . VAL B 1 5 ? 39.25 9.797 23.375 1 41.97 5 VAL B C 1
ATOM 1605 O O . VAL B 1 5 ? 38.156 9.312 23.016 1 41.97 5 VAL B O 1
ATOM 1608 N N . LYS B 1 6 ? 39.094 10.805 24.219 1 45.5 6 LYS B N 1
ATOM 1609 C CA . LYS B 1 6 ? 38.031 11.812 24.141 1 45.5 6 LYS B CA 1
ATOM 1610 C C . LYS B 1 6 ? 37.875 12.328 22.719 1 45.5 6 LYS B C 1
ATOM 1612 O O . LYS B 1 6 ? 38.844 12.781 22.094 1 45.5 6 LYS B O 1
ATOM 1617 N N . ALA B 1 7 ? 36.906 11.805 21.953 1 49.78 7 ALA B N 1
ATOM 1618 C CA . ALA B 1 7 ? 36.625 12.383 20.641 1 49.78 7 ALA B CA 1
ATOM 1619 C C . ALA B 1 7 ? 36.781 13.906 20.688 1 49.78 7 ALA B C 1
ATOM 1621 O O . ALA B 1 7 ? 36.312 14.555 21.625 1 49.78 7 ALA B O 1
ATOM 1622 N N . GLY B 1 8 ? 37.688 14.547 20.125 1 47.75 8 GLY B N 1
ATOM 1623 C CA . GLY B 1 8 ? 37.875 15.992 20.047 1 47.75 8 GLY B CA 1
ATOM 1624 C C . GLY B 1 8 ? 36.594 16.734 19.719 1 47.75 8 GLY B C 1
ATOM 1625 O O . GLY B 1 8 ? 35.594 16.141 19.297 1 47.75 8 GLY B O 1
ATOM 1626 N N . PRO B 1 9 ? 36.406 18.031 20.125 1 51.28 9 PRO B N 1
ATOM 1627 C CA . PRO B 1 9 ? 35.219 18.859 19.859 1 51.28 9 PRO B CA 1
ATOM 1628 C C . PRO B 1 9 ? 34.75 18.781 18.406 1 51.28 9 PRO B C 1
ATOM 1630 O O . PRO B 1 9 ? 35.562 18.75 17.484 1 51.28 9 PRO B O 1
ATOM 1633 N N . ARG B 1 10 ? 33.656 18.141 18.234 1 54.47 10 ARG B N 1
ATOM 1634 C CA . ARG B 1 10 ? 33.094 18.094 16.875 1 54.47 10 ARG B CA 1
ATOM 1635 C C . ARG B 1 10 ? 33.156 19.469 16.219 1 54.47 10 ARG B C 1
ATOM 1637 O O . ARG B 1 10 ? 32.844 20.469 16.844 1 54.47 10 ARG B O 1
ATOM 1644 N N . THR B 1 11 ? 33.844 19.656 15.117 1 55.91 11 THR B N 1
ATOM 1645 C CA . THR B 1 11 ? 33.938 20.891 14.344 1 55.91 11 THR B CA 1
ATOM 1646 C C . THR B 1 11 ? 32.562 21.391 13.953 1 55.91 11 THR B C 1
ATOM 1648 O O . THR B 1 11 ? 31.578 20.641 14.008 1 55.91 11 THR B O 1
ATOM 1651 N N . ALA B 1 12 ? 32.406 22.703 13.703 1 52.22 12 ALA B N 1
ATOM 1652 C CA . ALA B 1 12 ? 31.188 23.375 13.281 1 52.22 12 ALA B CA 1
ATOM 1653 C C . ALA B 1 12 ? 30.516 22.625 12.141 1 52.22 12 ALA B C 1
ATOM 1655 O O . ALA B 1 12 ? 29.297 22.531 12.094 1 52.22 12 ALA B O 1
ATOM 1656 N N . LYS B 1 13 ? 31.328 22.109 11.258 1 53.25 13 LYS B N 1
ATOM 1657 C CA . LYS B 1 13 ? 30.812 21.344 10.125 1 53.25 13 LYS B CA 1
ATOM 1658 C C . LYS B 1 13 ? 30.219 20.016 10.586 1 53.25 13 LYS B C 1
ATOM 1660 O O . LYS B 1 13 ? 29.203 19.578 10.039 1 53.25 13 LYS B O 1
ATOM 1665 N N . ASP B 1 14 ? 30.859 19.469 11.523 1 52.78 14 ASP B N 1
ATOM 1666 C CA . ASP B 1 14 ? 30.391 18.188 12.07 1 52.78 14 ASP B CA 1
ATOM 1667 C C . ASP B 1 14 ? 29.078 18.375 12.828 1 52.78 14 ASP B C 1
ATOM 1669 O O . ASP B 1 14 ? 28.172 17.531 12.734 1 52.78 14 ASP B O 1
ATOM 1673 N N . LYS B 1 15 ? 29.078 19.453 13.523 1 55.91 15 LYS B N 1
ATOM 1674 C CA . LYS B 1 15 ? 27.875 19.75 14.273 1 55.91 15 LYS B CA 1
ATOM 1675 C C . LYS B 1 15 ? 26.688 20.031 13.344 1 55.91 15 LYS B C 1
ATOM 1677 O O . LYS B 1 15 ? 25.562 19.641 13.633 1 55.91 15 LYS B O 1
ATOM 1682 N N . ASP B 1 16 ? 27.156 20.656 12.25 1 65.88 16 ASP B N 1
ATOM 1683 C CA . ASP B 1 16 ? 26.141 20.984 11.25 1 65.88 16 ASP B CA 1
ATOM 1684 C C . ASP B 1 16 ? 25.578 19.719 10.602 1 65.88 16 ASP B C 1
ATOM 1686 O O . ASP B 1 16 ? 24.359 19.578 10.477 1 65.88 16 ASP B O 1
ATOM 1690 N N . ALA B 1 17 ? 26.547 18.844 10.297 1 68.88 17 ALA B N 1
ATOM 1691 C CA . ALA B 1 17 ? 26.109 17.578 9.703 1 68.88 17 ALA B CA 1
ATOM 1692 C C . ALA B 1 17 ? 25.297 16.75 10.695 1 68.88 17 ALA B C 1
ATOM 1694 O O . ALA B 1 17 ? 24.328 16.094 10.32 1 68.88 17 ALA B O 1
ATOM 1695 N N . GLY B 1 18 ? 25.547 17.062 11.852 1 87.44 18 GLY B N 1
ATOM 1696 C CA . GLY B 1 18 ? 24.859 16.344 12.906 1 87.44 18 GLY B CA 1
ATOM 1697 C C . GLY B 1 18 ? 23.422 16.797 13.094 1 87.44 18 GLY B C 1
ATOM 1698 O O . GLY B 1 18 ? 22.516 15.977 13.195 1 87.44 18 GLY B O 1
ATOM 1699 N N . THR B 1 19 ? 23.297 18.141 12.938 1 91.75 19 THR B N 1
ATOM 1700 C CA . THR B 1 19 ? 21.953 18.688 13.133 1 91.75 19 THR B CA 1
ATOM 1701 C C . THR B 1 19 ? 21.047 18.328 11.953 1 91.75 19 THR B C 1
ATOM 1703 O O . THR B 1 19 ? 19.891 17.984 12.141 1 91.75 19 THR B O 1
ATOM 1706 N N . ARG B 1 20 ? 21.656 18.438 10.781 1 95.31 20 ARG B N 1
ATOM 1707 C CA . ARG B 1 20 ? 20.891 18.078 9.594 1 95.31 20 ARG B CA 1
ATOM 1708 C C . ARG B 1 20 ? 20.391 16.641 9.68 1 95.31 20 ARG B C 1
ATOM 1710 O O . ARG B 1 20 ? 19.219 16.375 9.406 1 95.31 20 ARG B O 1
ATOM 1717 N N . GLN B 1 21 ? 21.266 15.789 10.07 1 95.25 21 GLN B N 1
ATOM 1718 C CA . GLN B 1 21 ? 20.922 14.383 10.195 1 95.25 21 GLN B CA 1
ATOM 1719 C C . GLN B 1 21 ? 19.891 14.164 11.305 1 95.25 21 GLN B C 1
ATOM 1721 O O . GLN B 1 21 ? 18.984 13.344 11.172 1 95.25 21 GLN B O 1
ATOM 1726 N N . ARG B 1 22 ? 19.984 14.867 12.328 1 95.69 22 ARG B N 1
ATOM 1727 C CA . ARG B 1 22 ? 19.016 14.766 13.422 1 95.69 22 ARG B CA 1
ATOM 1728 C C . ARG B 1 22 ? 17.625 15.188 12.969 1 95.69 22 ARG B C 1
ATOM 1730 O O . ARG B 1 22 ? 16.625 14.586 13.375 1 95.69 22 ARG B O 1
ATOM 1737 N N . LEU B 1 23 ? 17.625 16.203 12.133 1 97 23 LEU B N 1
ATOM 1738 C CA . LEU B 1 23 ? 16.344 16.672 11.609 1 97 23 LEU B CA 1
ATOM 1739 C C . LEU B 1 23 ? 15.711 15.625 10.695 1 97 23 LEU B C 1
ATOM 1741 O O . LEU B 1 23 ? 14.5 15.391 10.75 1 97 23 LEU B O 1
ATOM 1745 N N . ILE B 1 24 ? 16.547 15 9.938 1 96.94 24 ILE B N 1
ATOM 1746 C CA . ILE B 1 24 ? 16.078 13.961 9.039 1 96.94 24 ILE B CA 1
ATOM 1747 C C . ILE B 1 24 ? 15.539 12.781 9.852 1 96.94 24 ILE B C 1
ATOM 1749 O O . ILE B 1 24 ? 14.422 12.312 9.602 1 96.94 24 ILE B O 1
ATOM 1753 N N . GLU B 1 25 ? 16.219 12.391 10.883 1 96.12 25 GLU B N 1
ATOM 1754 C CA . GLU B 1 25 ? 15.82 11.258 11.711 1 96.12 25 GLU B CA 1
ATOM 1755 C C . GLU B 1 25 ? 14.578 11.594 12.539 1 96.12 25 GLU B C 1
ATOM 1757 O O . GLU B 1 25 ? 13.695 10.75 12.695 1 96.12 25 GLU B O 1
ATOM 1762 N N . ALA B 1 26 ? 14.539 12.781 13 1 97.25 26 ALA B N 1
ATOM 1763 C CA . ALA B 1 26 ? 13.375 13.234 13.766 1 97.25 26 ALA B CA 1
ATOM 1764 C C . ALA B 1 26 ? 12.125 13.242 12.898 1 97.25 26 ALA B C 1
ATOM 1766 O O . ALA B 1 26 ? 11.047 12.852 13.352 1 97.25 26 ALA B O 1
ATOM 1767 N N . THR B 1 27 ? 12.266 13.695 11.695 1 97.12 27 THR B N 1
ATOM 1768 C CA . THR B 1 27 ? 11.141 13.75 10.773 1 97.12 27 THR B CA 1
ATOM 1769 C C . THR B 1 27 ? 10.609 12.352 10.484 1 97.12 27 THR B C 1
ATOM 1771 O O . THR B 1 27 ? 9.398 12.109 10.539 1 97.12 27 THR B O 1
ATOM 1774 N N . ALA B 1 28 ? 11.539 11.438 10.219 1 95.31 28 ALA B N 1
ATOM 1775 C CA . ALA B 1 28 ? 11.148 10.047 9.984 1 95.31 28 ALA B CA 1
ATOM 1776 C C . ALA B 1 28 ? 10.406 9.477 11.188 1 95.31 28 ALA B C 1
ATOM 1778 O O . ALA B 1 28 ? 9.398 8.789 11.031 1 95.31 28 ALA B O 1
ATOM 1779 N N . GLN B 1 29 ? 10.875 9.781 12.344 1 95.19 29 GLN B N 1
ATOM 1780 C CA . GLN B 1 29 ? 10.258 9.281 13.57 1 95.19 29 GLN B CA 1
ATOM 1781 C C . GLN B 1 29 ? 8.859 9.844 13.758 1 95.19 29 GLN B C 1
ATOM 1783 O O . GLN B 1 29 ? 7.926 9.117 14.102 1 95.19 29 GLN B O 1
ATOM 1788 N N . VAL B 1 30 ? 8.688 11.141 13.5 1 95.94 30 VAL B N 1
ATOM 1789 C CA . VAL B 1 30 ? 7.383 11.781 13.641 1 95.94 30 VAL B CA 1
ATOM 1790 C C . VAL B 1 30 ? 6.395 11.164 12.648 1 95.94 30 VAL B C 1
ATOM 1792 O O . VAL B 1 30 ? 5.262 10.844 13.016 1 95.94 30 VAL B O 1
ATOM 1795 N N . ILE B 1 31 ? 6.883 10.93 11.453 1 94 31 ILE B N 1
ATOM 1796 C CA . ILE B 1 31 ? 6.012 10.383 10.422 1 94 31 ILE B CA 1
ATOM 1797 C C . ILE B 1 31 ? 5.625 8.945 10.773 1 94 31 ILE B C 1
ATOM 1799 O O . ILE B 1 31 ? 4.465 8.555 10.633 1 94 31 ILE B O 1
ATOM 1803 N N . ARG B 1 32 ? 6.574 8.211 11.273 1 91.06 32 ARG B N 1
ATOM 1804 C CA . ARG B 1 32 ? 6.305 6.832 11.656 1 91.06 32 ARG B CA 1
ATOM 1805 C C . ARG B 1 32 ? 5.324 6.77 12.828 1 91.06 32 ARG B C 1
ATOM 1807 O O . ARG B 1 32 ? 4.414 5.941 12.836 1 91.06 32 ARG B O 1
ATOM 1814 N N . ASP B 1 33 ? 5.453 7.664 13.766 1 91.12 33 ASP B N 1
ATOM 1815 C CA . ASP B 1 33 ? 4.711 7.582 15.023 1 91.12 33 ASP B CA 1
ATOM 1816 C C . ASP B 1 33 ? 3.346 8.25 14.898 1 91.12 33 ASP B C 1
ATOM 1818 O O . ASP B 1 33 ? 2.375 7.816 15.516 1 91.12 33 ASP B O 1
ATOM 1822 N N . GLU B 1 34 ? 3.287 9.344 14.062 1 92.56 34 GLU B N 1
ATOM 1823 C CA . GLU B 1 34 ? 2.096 10.18 14.141 1 92.56 34 GLU B CA 1
ATOM 1824 C C . GLU B 1 34 ? 1.546 10.492 12.75 1 92.56 34 GLU B C 1
ATOM 1826 O O . GLU B 1 34 ? 0.485 11.109 12.617 1 92.56 34 GLU B O 1
ATOM 1831 N N . GLY B 1 35 ? 2.246 10.07 11.758 1 92.38 35 GLY B N 1
ATOM 1832 C CA . GLY B 1 35 ? 1.806 10.344 10.398 1 92.38 35 GLY B CA 1
ATOM 1833 C C . GLY B 1 35 ? 2.428 11.594 9.812 1 92.38 35 GLY B C 1
ATOM 1834 O O . GLY B 1 35 ? 2.947 12.438 10.539 1 92.38 35 GLY B O 1
ATOM 1835 N N . TYR B 1 36 ? 2.377 11.75 8.516 1 90.88 36 TYR B N 1
ATOM 1836 C CA . TYR B 1 36 ? 3.049 12.859 7.84 1 90.88 36 TYR B CA 1
ATOM 1837 C C . TYR B 1 36 ? 2.367 14.18 8.164 1 90.88 36 TYR B C 1
ATOM 1839 O O . TYR B 1 36 ? 3.004 15.242 8.125 1 90.88 36 TYR B O 1
ATOM 1847 N N . ALA B 1 37 ? 1.043 14.125 8.492 1 89.31 37 ALA B N 1
ATOM 1848 C CA . ALA B 1 37 ? 0.301 15.344 8.82 1 89.31 37 ALA B CA 1
ATOM 1849 C C . ALA B 1 37 ? 0.839 15.977 10.102 1 89.31 37 ALA B C 1
ATOM 1851 O O . ALA B 1 37 ? 0.733 17.188 10.281 1 89.31 37 ALA B O 1
ATOM 1852 N N . ALA B 1 38 ? 1.461 15.242 10.875 1 92.44 38 ALA B N 1
ATOM 1853 C CA . ALA B 1 38 ? 1.976 15.719 12.156 1 92.44 38 ALA B CA 1
ATOM 1854 C C . ALA B 1 38 ? 3.393 16.266 12.008 1 92.44 38 ALA B C 1
ATOM 1856 O O . ALA B 1 38 ? 3.91 16.922 12.914 1 92.44 38 ALA B O 1
ATOM 1857 N N . ALA B 1 39 ? 3.969 16.047 10.875 1 93.25 39 ALA B N 1
ATOM 1858 C CA . ALA B 1 39 ? 5.355 16.453 10.664 1 93.25 39 ALA B CA 1
ATOM 1859 C C . ALA B 1 39 ? 5.445 17.938 10.312 1 93.25 39 ALA B C 1
ATOM 1861 O O . ALA B 1 39 ? 5.859 18.297 9.211 1 93.25 39 ALA B O 1
ATOM 1862 N N . THR B 1 40 ? 5.172 18.75 11.328 1 93.81 40 THR B N 1
ATOM 1863 C CA . THR B 1 40 ? 5.316 20.203 11.188 1 93.81 40 THR B CA 1
ATOM 1864 C C . THR B 1 40 ? 6.707 20.656 11.609 1 93.81 40 THR B C 1
ATOM 1866 O O . THR B 1 40 ? 7.418 19.922 12.305 1 93.81 40 THR B O 1
ATOM 1869 N N . THR B 1 41 ? 6.996 21.797 11.195 1 95.31 41 THR B N 1
ATOM 1870 C CA . THR B 1 41 ? 8.289 22.359 11.562 1 95.31 41 THR B CA 1
ATOM 1871 C C . THR B 1 41 ? 8.461 22.391 13.078 1 95.31 41 THR B C 1
ATOM 1873 O O . THR B 1 41 ? 9.508 21.984 13.594 1 95.31 41 THR B O 1
ATOM 1876 N N . ARG B 1 42 ? 7.469 22.812 13.758 1 95.75 42 ARG B N 1
ATOM 1877 C CA . ARG B 1 42 ? 7.516 22.906 15.211 1 95.75 42 ARG B CA 1
ATOM 1878 C C . ARG B 1 42 ? 7.699 21.531 15.844 1 95.75 42 ARG B C 1
ATOM 1880 O O . ARG B 1 42 ? 8.555 21.344 16.719 1 95.75 42 ARG B O 1
ATOM 1887 N N . ARG B 1 43 ? 6.973 20.547 15.398 1 96.25 43 ARG B N 1
ATOM 1888 C CA . ARG B 1 43 ? 7.02 19.203 15.961 1 96.25 43 ARG B CA 1
ATOM 1889 C C . ARG B 1 43 ? 8.359 18.531 15.664 1 96.25 43 ARG B C 1
ATOM 1891 O O . ARG B 1 43 ? 8.922 17.844 16.531 1 96.25 43 ARG B O 1
ATOM 1898 N N . ILE B 1 44 ? 8.883 18.672 14.453 1 97.31 44 ILE B N 1
ATOM 1899 C CA . ILE B 1 44 ? 10.148 18.094 14.023 1 97.31 44 ILE B CA 1
ATOM 1900 C C . ILE B 1 44 ? 11.297 18.688 14.844 1 97.31 44 ILE B C 1
ATOM 1902 O O . ILE B 1 44 ? 12.156 17.953 15.336 1 97.31 44 ILE B O 1
ATOM 1906 N N . ALA B 1 45 ? 11.242 20 14.984 1 97.06 45 ALA B N 1
ATOM 1907 C CA . ALA B 1 45 ? 12.273 20.688 15.766 1 97.06 45 ALA B CA 1
ATOM 1908 C C . ALA B 1 45 ? 12.273 20.203 17.219 1 97.06 45 ALA B C 1
ATOM 1910 O O . ALA B 1 45 ? 13.336 19.922 17.781 1 97.06 45 ALA B O 1
ATOM 1911 N N . ALA B 1 46 ? 11.117 20.094 17.781 1 96.94 46 ALA B N 1
ATOM 1912 C CA . ALA B 1 46 ? 10.984 19.609 19.156 1 96.94 46 ALA B CA 1
ATOM 1913 C C . ALA B 1 46 ? 11.531 18.188 19.281 1 96.94 46 ALA B C 1
ATOM 1915 O O . ALA B 1 46 ? 12.258 17.875 20.234 1 96.94 46 ALA B O 1
ATOM 1916 N N . GLN B 1 47 ? 11.227 17.344 18.344 1 96.12 47 GLN B N 1
ATOM 1917 C CA . GLN B 1 47 ? 11.688 15.961 18.328 1 96.12 47 GLN B CA 1
ATOM 1918 C C . GLN B 1 47 ? 13.211 15.898 18.203 1 96.12 47 GLN B C 1
ATOM 1920 O O . GLN B 1 47 ? 13.852 15.023 18.781 1 96.12 47 GLN B O 1
ATOM 1925 N N . ALA B 1 48 ? 13.75 16.797 17.422 1 96.38 48 ALA B N 1
ATOM 1926 C CA . ALA B 1 48 ? 15.188 16.828 17.172 1 96.38 48 ALA B CA 1
ATOM 1927 C C . ALA B 1 48 ? 15.938 17.531 18.297 1 96.38 48 ALA B C 1
ATOM 1929 O O . ALA B 1 48 ? 17.172 17.484 18.359 1 96.38 48 ALA B O 1
ATOM 1930 N N . GLY B 1 49 ? 15.203 18.188 19.141 1 96 49 GLY B N 1
ATOM 1931 C CA . GLY B 1 49 ? 15.812 18.922 20.25 1 96 49 GLY B CA 1
ATOM 1932 C C . GLY B 1 49 ? 16.516 20.203 19.797 1 96 49 GLY B C 1
ATOM 19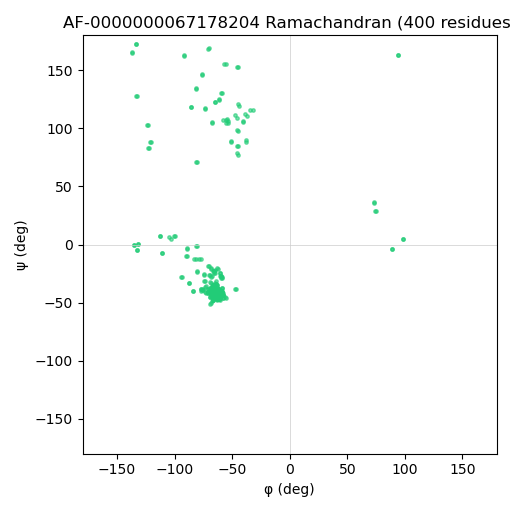33 O O . GLY B 1 49 ? 17.594 20.516 20.281 1 96 49 GLY B O 1
ATOM 1934 N N . VAL B 1 50 ? 15.93 20.859 18.797 1 95.5 50 VAL B N 1
ATOM 1935 C CA . VAL B 1 50 ? 16.531 22.078 18.281 1 95.5 50 VAL B CA 1
ATOM 1936 C C . VAL B 1 50 ? 15.469 23.172 18.125 1 95.5 50 VAL B C 1
ATOM 1938 O O . VAL B 1 50 ? 14.273 22.906 18.328 1 95.5 50 VAL B O 1
ATOM 1941 N N . ARG B 1 51 ? 15.945 24.359 17.812 1 93.69 51 ARG B N 1
ATOM 1942 C CA . ARG B 1 51 ? 15.023 25.453 17.531 1 93.69 51 ARG B CA 1
ATOM 1943 C C . ARG B 1 51 ? 14.414 25.312 16.141 1 93.69 51 ARG B C 1
ATOM 1945 O O . ARG B 1 51 ? 15.102 24.906 15.195 1 93.69 51 ARG B O 1
ATOM 1952 N N . SER B 1 52 ? 13.164 25.734 15.992 1 94 52 SER B N 1
ATOM 1953 C CA . SER B 1 52 ? 12.422 25.609 14.742 1 94 52 SER B CA 1
ATOM 1954 C C . SER B 1 52 ? 13.125 26.344 13.602 1 94 52 SER B C 1
ATOM 1956 O O . SER B 1 52 ? 13.047 25.922 12.453 1 94 52 SER B O 1
ATOM 1958 N N . ALA B 1 53 ? 13.891 27.359 13.891 1 93.12 53 ALA B N 1
ATOM 1959 C CA . ALA B 1 53 ? 14.594 28.156 12.883 1 93.12 53 ALA B CA 1
ATOM 1960 C C . ALA B 1 53 ? 15.648 27.328 12.164 1 93.12 53 ALA B C 1
ATOM 1962 O O . ALA B 1 53 ? 15.953 27.578 11 1 93.12 53 ALA B O 1
ATOM 1963 N N . LEU B 1 54 ? 16.109 26.312 12.812 1 93.75 54 LEU B N 1
ATOM 1964 C CA . LEU B 1 54 ? 17.156 25.484 12.234 1 93.75 54 LEU B CA 1
ATOM 1965 C C . LEU B 1 54 ? 16.594 24.594 11.125 1 93.75 54 LEU B C 1
ATOM 1967 O O . LEU B 1 54 ? 17.312 24.203 10.211 1 93.75 54 LEU B O 1
ATOM 1971 N N . VAL B 1 55 ? 15.297 24.297 11.188 1 95.31 55 VAL B N 1
ATOM 1972 C CA . VAL B 1 55 ? 14.688 23.531 10.109 1 95.31 55 VAL B CA 1
ATOM 1973 C C . VAL B 1 55 ? 14.797 24.297 8.797 1 95.31 55 VAL B C 1
ATOM 1975 O O . VAL B 1 55 ? 15.219 23.734 7.773 1 95.31 55 VAL B O 1
ATOM 1978 N N . TYR B 1 56 ? 14.555 25.562 8.898 1 93.75 56 TYR B N 1
ATOM 1979 C CA . TYR B 1 56 ? 14.547 26.391 7.695 1 93.75 56 TYR B CA 1
ATOM 1980 C C . TYR B 1 56 ? 15.961 26.766 7.277 1 93.75 56 TYR B C 1
ATOM 1982 O O . TYR B 1 56 ? 16.203 27.094 6.117 1 93.75 56 TYR B O 1
ATOM 1990 N N . TYR B 1 57 ? 16.828 26.719 8.289 1 94.31 57 TYR B N 1
ATOM 1991 C CA . TYR B 1 57 ? 18.234 26.938 7.961 1 94.31 57 TYR B CA 1
ATOM 1992 C C . TYR B 1 57 ? 18.75 25.812 7.059 1 94.31 57 TYR B C 1
ATOM 1994 O O . TYR B 1 57 ? 19.453 26.078 6.082 1 94.31 57 TYR B O 1
ATOM 2002 N N . TYR B 1 58 ? 18.375 24.625 7.309 1 95.44 58 TYR B N 1
ATOM 2003 C CA . TYR B 1 58 ? 18.938 23.469 6.609 1 95.44 58 TYR B CA 1
ATOM 2004 C C . TYR B 1 58 ? 18.062 23.078 5.418 1 95.44 58 TYR B C 1
ATOM 2006 O O . TYR B 1 58 ? 18.562 22.516 4.445 1 95.44 58 TYR B O 1
ATOM 2014 N N . PHE B 1 59 ? 16.75 23.391 5.531 1 97 59 PHE B N 1
ATOM 2015 C CA . PHE B 1 59 ? 15.812 23.016 4.48 1 97 59 PHE B CA 1
ATOM 2016 C C . PHE B 1 59 ? 14.914 24.188 4.102 1 97 59 PHE B C 1
ATOM 2018 O O . PHE B 1 59 ? 14.203 24.734 4.949 1 97 59 PHE B O 1
ATOM 2025 N N . ASP B 1 60 ? 14.875 24.469 2.834 1 94.94 60 ASP B N 1
ATOM 2026 C CA . ASP B 1 60 ? 14.125 25.625 2.352 1 94.94 60 ASP B CA 1
ATOM 2027 C C . ASP B 1 60 ? 12.625 25.438 2.561 1 94.94 60 ASP B C 1
ATOM 2029 O O . ASP B 1 60 ? 11.906 26.391 2.834 1 94.94 60 ASP B O 1
ATOM 2033 N N . THR B 1 61 ? 12.234 24.172 2.324 1 94 61 THR B N 1
ATOM 2034 C CA . THR B 1 61 ? 10.82 23.844 2.502 1 94 61 THR B CA 1
ATOM 2035 C C . THR B 1 61 ? 10.664 22.516 3.221 1 94 61 THR B C 1
ATOM 2037 O O . THR B 1 61 ? 11.625 21.734 3.314 1 94 61 THR B O 1
ATOM 2040 N N . LEU B 1 62 ? 9.555 22.25 3.666 1 92.88 62 LEU B N 1
ATOM 2041 C CA . LEU B 1 62 ? 9.266 20.953 4.27 1 92.88 62 LEU B CA 1
ATOM 2042 C C . LEU B 1 62 ? 9.383 19.844 3.236 1 92.88 62 LEU B C 1
ATOM 2044 O O . LEU B 1 62 ? 9.797 18.734 3.562 1 92.88 62 LEU B O 1
ATOM 2048 N N . ASP B 1 63 ? 9.047 20.141 2.006 1 93.81 63 ASP B N 1
ATOM 2049 C CA . ASP B 1 63 ? 9.195 19.156 0.938 1 93.81 63 ASP B CA 1
ATOM 2050 C C . ASP B 1 63 ? 10.656 18.75 0.765 1 93.81 63 ASP B C 1
ATOM 2052 O O . ASP B 1 63 ? 10.961 17.562 0.56 1 93.81 63 ASP B O 1
ATOM 2056 N N . ASP B 1 64 ? 11.516 19.703 0.909 1 95.81 64 ASP B N 1
ATOM 2057 C CA . ASP B 1 64 ? 12.938 19.391 0.812 1 95.81 64 ASP B CA 1
ATOM 2058 C C . ASP B 1 64 ? 13.375 18.453 1.938 1 95.81 64 ASP B C 1
ATOM 2060 O O . ASP B 1 64 ? 14.211 17.578 1.732 1 95.81 64 ASP B O 1
ATOM 2064 N N . LEU B 1 65 ? 12.797 18.766 3.072 1 96.5 65 LEU B N 1
ATOM 2065 C CA . LEU B 1 65 ? 13.102 17.906 4.211 1 96.5 65 LEU B CA 1
ATOM 2066 C C . LEU B 1 65 ? 12.531 16.5 3.998 1 96.5 65 LEU B C 1
ATOM 2068 O O . LEU B 1 65 ? 13.211 15.508 4.27 1 96.5 65 LEU B O 1
ATOM 2072 N N . TYR B 1 66 ? 11.336 16.359 3.443 1 95.5 66 TYR B N 1
ATOM 2073 C CA . TYR B 1 66 ? 10.742 15.07 3.146 1 95.5 66 TYR B CA 1
ATOM 2074 C C . TYR B 1 66 ? 11.578 14.305 2.129 1 95.5 66 TYR B C 1
ATOM 2076 O O . TYR B 1 66 ? 11.789 13.094 2.271 1 95.5 66 TYR B O 1
ATOM 2084 N N . ILE B 1 67 ? 12.039 14.992 1.146 1 96.31 67 ILE B N 1
ATOM 2085 C CA . ILE B 1 67 ? 12.867 14.367 0.117 1 96.31 67 ILE B CA 1
ATOM 2086 C C . ILE B 1 67 ? 14.156 13.836 0.74 1 96.31 67 ILE B C 1
ATOM 2088 O O . ILE B 1 67 ? 14.594 12.727 0.431 1 96.31 67 ILE B O 1
ATOM 2092 N N . ALA B 1 68 ? 14.672 14.609 1.665 1 96.38 68 ALA B N 1
ATOM 2093 C CA . ALA B 1 68 ? 15.883 14.18 2.352 1 96.38 68 ALA B CA 1
ATOM 2094 C C . ALA B 1 68 ? 15.625 12.93 3.188 1 96.38 68 ALA B C 1
ATOM 2096 O O . ALA B 1 68 ? 16.469 12.031 3.254 1 96.38 68 ALA B O 1
ATOM 2097 N N . VAL B 1 69 ? 14.5 12.859 3.828 1 96.06 69 VAL B N 1
ATOM 2098 C CA . VAL B 1 69 ? 14.109 11.68 4.598 1 96.06 69 VAL B CA 1
ATOM 2099 C C . VAL B 1 69 ? 13.984 10.477 3.67 1 96.06 69 VAL B C 1
ATOM 2101 O O . VAL B 1 69 ? 14.516 9.398 3.969 1 96.06 69 VAL B O 1
ATOM 2104 N N . LEU B 1 70 ? 13.352 10.664 2.543 1 94.06 70 LEU B N 1
ATOM 2105 C CA . LEU B 1 70 ? 13.164 9.594 1.565 1 94.06 70 LEU B CA 1
ATOM 2106 C C . LEU B 1 70 ? 14.508 9.102 1.034 1 94.06 70 LEU B C 1
ATOM 2108 O O . LEU B 1 70 ? 14.742 7.895 0.946 1 94.06 70 LEU B O 1
ATOM 2112 N N . ARG B 1 71 ? 15.367 10.023 0.757 1 93.94 71 ARG B N 1
ATOM 2113 C CA . ARG B 1 71 ? 16.672 9.68 0.195 1 93.94 71 ARG B CA 1
ATOM 2114 C C . ARG B 1 71 ? 17.516 8.922 1.21 1 93.94 71 ARG B C 1
ATOM 2116 O O . ARG B 1 71 ? 18.156 7.922 0.873 1 93.94 71 ARG B O 1
ATOM 2123 N N . ASN B 1 72 ? 17.484 9.43 2.4 1 92.94 72 ASN B N 1
ATOM 2124 C CA . ASN B 1 72 ? 18.234 8.758 3.463 1 92.94 72 ASN B CA 1
ATOM 2125 C C . ASN B 1 72 ? 17.719 7.34 3.693 1 92.94 72 ASN B C 1
ATOM 2127 O O . ASN B 1 72 ? 18.5 6.402 3.811 1 92.94 72 ASN B O 1
ATOM 2131 N N . GLY B 1 73 ? 16.438 7.184 3.764 1 90.69 73 GLY B N 1
ATOM 2132 C CA . GLY B 1 73 ? 15.844 5.867 3.908 1 90.69 73 GLY B CA 1
ATOM 2133 C C . GLY B 1 73 ? 16.109 4.957 2.723 1 90.69 73 GLY B C 1
ATOM 2134 O O . GLY B 1 73 ? 16.359 3.764 2.893 1 90.69 73 GLY B O 1
ATOM 2135 N N . ALA B 1 74 ? 16.047 5.531 1.545 1 90.81 74 ALA B N 1
ATOM 2136 C CA . ALA B 1 74 ? 16.297 4.789 0.312 1 90.81 74 ALA B CA 1
ATOM 2137 C C . ALA B 1 74 ? 17.719 4.242 0.27 1 90.81 74 ALA B C 1
ATOM 2139 O O . ALA B 1 74 ? 17.938 3.084 -0.092 1 90.81 74 ALA B O 1
ATOM 2140 N N . ASP B 1 75 ? 18.641 5.043 0.667 1 90.69 75 ASP B N 1
ATOM 2141 C CA . ASP B 1 75 ? 20.047 4.625 0.654 1 90.69 75 ASP B CA 1
ATOM 2142 C C . ASP B 1 75 ? 20.266 3.438 1.585 1 90.69 75 ASP B C 1
ATOM 2144 O O . ASP B 1 75 ? 20.922 2.463 1.209 1 90.69 75 ASP B O 1
ATOM 2148 N N . VAL B 1 76 ? 19.703 3.502 2.682 1 89.81 76 VAL B N 1
ATOM 2149 C CA . VAL B 1 76 ? 19.828 2.43 3.664 1 89.81 76 VAL B CA 1
ATOM 2150 C C . VAL B 1 76 ? 19.141 1.171 3.145 1 89.81 76 VAL B C 1
ATOM 2152 O O . VAL B 1 76 ? 19.688 0.074 3.215 1 89.81 76 VAL B O 1
ATOM 2155 N N . ALA B 1 77 ? 18 1.346 2.596 1 90.31 77 ALA B N 1
ATOM 2156 C CA . ALA B 1 77 ? 17.219 0.218 2.096 1 90.31 77 ALA B CA 1
ATOM 2157 C C . ALA B 1 77 ? 17.922 -0.459 0.922 1 90.31 77 ALA B C 1
ATOM 2159 O O . ALA B 1 77 ? 17.969 -1.688 0.845 1 90.31 77 ALA B O 1
ATOM 2160 N N . LEU B 1 78 ? 18.469 0.312 0.035 1 91.88 78 LEU B N 1
ATOM 2161 C CA . LEU B 1 78 ? 19.141 -0.224 -1.143 1 91.88 78 LEU B CA 1
ATOM 2162 C C . LEU B 1 78 ? 20.406 -0.985 -0.748 1 91.88 78 LEU B C 1
ATOM 2164 O O . LEU B 1 78 ? 20.719 -2.021 -1.337 1 91.88 78 LEU B O 1
ATOM 2168 N N . GLU B 1 79 ? 21.031 -0.487 0.272 1 92.12 79 GLU B N 1
ATOM 2169 C CA . GLU B 1 79 ? 22.219 -1.195 0.768 1 92.12 79 GLU B CA 1
ATOM 2170 C C . GLU B 1 79 ? 21.828 -2.545 1.37 1 92.12 79 GLU B C 1
ATOM 2172 O O . GLU B 1 79 ? 22.5 -3.553 1.117 1 92.12 79 GLU B O 1
ATOM 2177 N N . ARG B 1 80 ? 20.812 -2.553 2.086 1 92.62 80 ARG B N 1
ATOM 2178 C CA . ARG B 1 80 ? 20.328 -3.799 2.672 1 92.62 80 ARG B CA 1
ATOM 2179 C C . ARG B 1 80 ? 19.859 -4.77 1.59 1 92.62 80 ARG B C 1
ATOM 2181 O O . ARG B 1 80 ? 20.031 -5.98 1.72 1 92.62 80 ARG B O 1
ATOM 2188 N N . MET B 1 81 ? 19.312 -4.238 0.593 1 92.38 81 MET B N 1
ATOM 2189 C CA . MET B 1 81 ? 18.828 -5.059 -0.518 1 92.38 81 MET B CA 1
ATOM 2190 C C . MET B 1 81 ? 20 -5.715 -1.244 1 92.38 81 MET B C 1
ATOM 2192 O O . MET B 1 81 ? 19.922 -6.883 -1.63 1 92.38 81 MET B O 1
ATOM 2196 N N . ARG B 1 82 ? 21.016 -4.977 -1.42 1 92.06 82 ARG B N 1
ATOM 2197 C CA . ARG B 1 82 ? 22.203 -5.527 -2.064 1 92.06 82 ARG B CA 1
ATOM 2198 C C . ARG B 1 82 ? 22.812 -6.645 -1.223 1 92.06 82 ARG B C 1
ATOM 2200 O O . ARG B 1 82 ? 23.266 -7.652 -1.76 1 92.06 82 ARG B O 1
ATOM 2207 N N . GLU B 1 83 ? 22.766 -6.414 0.065 1 93.94 83 GLU B N 1
ATOM 2208 C CA . GLU B 1 83 ? 23.234 -7.453 0.972 1 93.94 83 GLU B CA 1
ATOM 2209 C C . GLU B 1 83 ? 22.359 -8.695 0.895 1 93.94 83 GLU B C 1
ATOM 2211 O O . GLU B 1 83 ? 22.859 -9.82 0.928 1 93.94 83 GLU B O 1
ATOM 2216 N N . ALA B 1 84 ? 21.094 -8.484 0.793 1 91.75 84 ALA B N 1
ATOM 2217 C CA . ALA B 1 84 ? 20.141 -9.594 0.698 1 91.75 84 ALA B CA 1
ATOM 2218 C C . ALA B 1 84 ? 20.359 -10.398 -0.578 1 91.75 84 ALA B C 1
ATOM 2220 O O . ALA B 1 84 ? 20.266 -11.625 -0.564 1 91.75 84 ALA B O 1
ATOM 2221 N N . VAL B 1 85 ? 20.656 -9.742 -1.674 1 91.75 85 VAL B N 1
ATOM 2222 C CA . VAL B 1 85 ? 20.859 -10.367 -2.977 1 91.75 85 VAL B CA 1
ATOM 2223 C C . VAL B 1 85 ? 22.141 -11.219 -2.953 1 91.75 85 VAL B C 1
ATOM 2225 O O . VAL B 1 85 ? 22.219 -12.242 -3.631 1 91.75 85 VAL B O 1
ATOM 2228 N N . ALA B 1 86 ? 23.078 -10.805 -2.072 1 92.06 86 ALA B N 1
ATOM 2229 C CA . ALA B 1 86 ? 24.375 -11.492 -1.992 1 92.06 86 ALA B CA 1
ATOM 2230 C C . ALA B 1 86 ? 24.312 -12.641 -0.985 1 92.06 86 ALA B C 1
ATOM 2232 O O . ALA B 1 86 ? 25.281 -13.406 -0.856 1 92.06 86 ALA B O 1
ATOM 2233 N N . ALA B 1 87 ? 23.219 -12.797 -0.323 1 92.38 87 ALA B N 1
ATOM 2234 C CA . ALA B 1 87 ? 23.078 -13.836 0.689 1 92.38 87 ALA B CA 1
ATOM 2235 C C . ALA B 1 87 ? 23.031 -15.227 0.049 1 92.38 87 ALA B C 1
ATOM 2237 O O . ALA B 1 87 ? 22.875 -15.344 -1.169 1 92.38 87 ALA B O 1
ATOM 2238 N N . ASP B 1 88 ? 23.125 -16.281 0.864 1 90.12 88 ASP B N 1
ATOM 2239 C CA . ASP B 1 88 ? 23.078 -17.656 0.395 1 90.12 88 ASP B CA 1
ATOM 2240 C C . ASP B 1 88 ? 21.703 -18 -0.18 1 90.12 88 ASP B C 1
ATOM 2242 O O . ASP B 1 88 ? 21.594 -18.797 -1.115 1 90.12 88 ASP B O 1
AT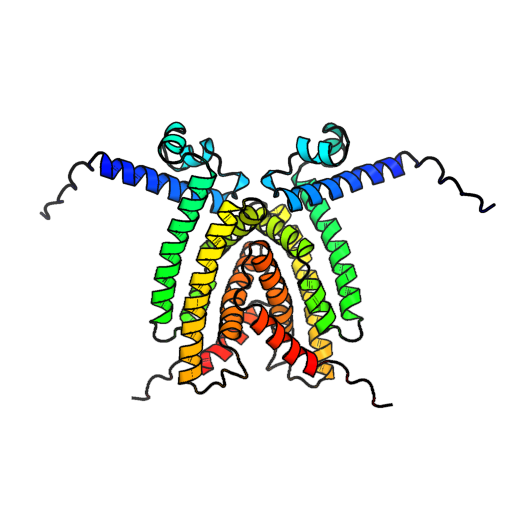OM 2246 N N . ASP B 1 89 ? 20.734 -17.406 0.446 1 92.75 89 ASP B N 1
ATOM 2247 C CA . ASP B 1 89 ? 19.359 -17.547 -0.001 1 92.75 89 ASP B CA 1
ATOM 2248 C C . ASP B 1 89 ? 18.734 -16.188 -0.295 1 92.75 89 ASP B C 1
ATOM 2250 O O . ASP B 1 89 ? 17.953 -15.68 0.511 1 92.75 89 ASP B O 1
ATOM 2254 N N . PRO B 1 90 ? 18.984 -15.672 -1.488 1 93.56 90 PRO B N 1
ATOM 2255 C CA . PRO B 1 90 ? 18.578 -14.297 -1.792 1 93.56 90 PRO B CA 1
ATOM 2256 C C . PRO B 1 90 ? 17.062 -14.102 -1.768 1 93.56 90 PRO B C 1
ATOM 2258 O O . PRO B 1 90 ? 16.578 -13.047 -1.365 1 93.56 90 PRO B O 1
ATOM 2261 N N . LEU B 1 91 ? 16.281 -15.102 -2.168 1 94.75 91 LEU B N 1
ATOM 2262 C CA . LEU B 1 91 ? 14.828 -14.945 -2.197 1 94.75 91 LEU B CA 1
ATOM 2263 C C . LEU B 1 91 ? 14.258 -14.828 -0.786 1 94.75 91 LEU B C 1
ATOM 2265 O O . LEU B 1 91 ? 13.406 -13.984 -0.522 1 94.75 91 LEU B O 1
ATOM 2269 N N . ARG B 1 92 ? 14.789 -15.625 0.121 1 94.5 92 ARG B N 1
ATOM 2270 C CA . ARG B 1 92 ? 14.359 -15.555 1.515 1 94.5 92 ARG B CA 1
ATOM 2271 C C . ARG B 1 92 ? 14.789 -14.234 2.148 1 94.5 92 ARG B C 1
ATOM 2273 O O . ARG B 1 92 ? 14.031 -13.633 2.908 1 94.5 92 ARG B O 1
ATOM 2280 N N . ALA B 1 93 ? 15.992 -13.867 1.819 1 94.44 93 ALA B N 1
ATOM 2281 C CA . ALA B 1 93 ? 16.484 -12.602 2.348 1 94.44 93 ALA B CA 1
ATOM 2282 C C . ALA B 1 93 ? 15.641 -11.422 1.861 1 94.44 93 ALA B C 1
ATOM 2284 O O . ALA B 1 93 ? 15.32 -10.523 2.637 1 94.44 93 ALA B O 1
ATOM 2285 N N . LEU B 1 94 ? 15.242 -11.469 0.58 1 94.25 94 LEU B N 1
ATOM 2286 C CA . LEU B 1 94 ? 14.406 -10.414 0.015 1 94.25 94 LEU B CA 1
ATOM 2287 C C . LEU B 1 94 ? 13.016 -10.422 0.641 1 94.25 94 LEU B C 1
ATOM 2289 O O . LEU B 1 94 ? 12.453 -9.367 0.935 1 94.25 94 LEU B O 1
ATOM 2293 N N . TRP B 1 95 ? 12.492 -11.656 0.862 1 95.31 95 TRP B N 1
ATOM 2294 C CA . TRP B 1 95 ? 11.195 -11.789 1.512 1 95.31 95 TRP B CA 1
ATOM 2295 C C . TRP B 1 95 ? 11.211 -11.164 2.9 1 95.31 95 TRP B C 1
ATOM 2297 O O . TRP B 1 95 ? 10.328 -10.375 3.244 1 95.31 95 TRP B O 1
ATOM 2307 N N . LEU B 1 96 ? 12.234 -11.383 3.65 1 93.25 96 LEU B N 1
ATOM 2308 C CA . LEU B 1 96 ? 12.336 -10.891 5.016 1 93.25 96 LEU B CA 1
ATOM 2309 C C . LEU B 1 96 ? 12.531 -9.375 5.031 1 93.25 96 LEU B C 1
ATOM 2311 O O . LEU B 1 96 ? 11.914 -8.68 5.844 1 93.25 96 LEU B O 1
ATOM 2315 N N . LEU B 1 97 ? 13.328 -8.93 4.148 1 93 97 LEU B N 1
ATOM 2316 C CA . LEU B 1 97 ? 13.586 -7.492 4.059 1 93 97 LEU B CA 1
ATOM 2317 C C . LEU B 1 97 ? 12.305 -6.727 3.748 1 93 97 LEU B C 1
ATOM 2319 O O . LEU B 1 97 ? 12.039 -5.68 4.344 1 93 97 LEU B O 1
ATOM 2323 N N . ASN B 1 98 ? 11.508 -7.258 2.838 1 93.44 98 ASN B N 1
ATOM 2324 C CA . ASN B 1 98 ? 10.289 -6.582 2.406 1 93.44 98 ASN B CA 1
ATOM 2325 C C . ASN B 1 98 ? 9.141 -6.809 3.393 1 93.44 98 ASN B C 1
ATOM 2327 O O . ASN B 1 98 ? 8.055 -6.25 3.227 1 93.44 98 ASN B O 1
ATOM 2331 N N . SER B 1 99 ? 9.422 -7.582 4.449 1 92.31 99 SER B N 1
ATOM 2332 C CA . SER B 1 99 ? 8.43 -7.84 5.488 1 92.31 99 SER B CA 1
ATOM 2333 C C . SER B 1 99 ? 8.672 -6.969 6.715 1 92.31 99 SER B C 1
ATOM 2335 O O . SER B 1 99 ? 8.016 -7.141 7.742 1 92.31 99 SER B O 1
ATOM 2337 N N . ASP B 1 100 ? 9.586 -6.059 6.625 1 88.81 100 ASP B N 1
ATOM 2338 C CA . ASP B 1 100 ? 9.891 -5.156 7.73 1 88.81 100 ASP B CA 1
ATOM 2339 C C . ASP B 1 100 ? 8.797 -4.113 7.906 1 88.81 100 ASP B C 1
ATOM 2341 O O . ASP B 1 100 ? 8.656 -3.205 7.086 1 88.81 100 ASP B O 1
ATOM 2345 N N . ALA B 1 101 ? 8.156 -4.148 9.023 1 84.81 101 ALA B N 1
ATOM 2346 C CA . ALA B 1 101 ? 6.988 -3.311 9.312 1 84.81 101 ALA B CA 1
ATOM 2347 C C . ALA B 1 101 ? 7.375 -1.835 9.367 1 84.81 101 ALA B C 1
ATOM 2349 O O . ALA B 1 101 ? 6.613 -0.969 8.93 1 84.81 101 ALA B O 1
ATOM 2350 N N . ARG B 1 102 ? 8.5 -1.545 9.922 1 82.94 102 ARG B N 1
ATOM 2351 C CA . ARG B 1 102 ? 8.93 -0.159 10.07 1 82.94 102 ARG B CA 1
ATOM 2352 C C . ARG B 1 102 ? 9.117 0.504 8.711 1 82.94 102 ARG B C 1
ATOM 2354 O O . ARG B 1 102 ? 8.719 1.654 8.516 1 82.94 102 ARG B O 1
ATOM 2361 N N . LEU B 1 103 ? 9.664 -0.269 7.82 1 83.94 103 LEU B N 1
ATOM 2362 C CA . LEU B 1 103 ? 9.883 0.248 6.473 1 83.94 103 LEU B CA 1
ATOM 2363 C C . LEU B 1 103 ? 8.562 0.357 5.711 1 83.94 103 LEU B C 1
ATOM 2365 O O . LEU B 1 103 ? 8.344 1.321 4.977 1 83.94 103 LEU B O 1
ATOM 2369 N N . SER B 1 104 ? 7.73 -0.6 5.996 1 86.56 104 SER B N 1
ATOM 2370 C CA . SER B 1 104 ? 6.453 -0.619 5.289 1 86.56 104 SER B CA 1
ATOM 2371 C C . SER B 1 104 ? 5.574 0.559 5.703 1 86.56 104 SER B C 1
ATOM 2373 O O . SER B 1 104 ? 4.949 1.199 4.855 1 86.56 104 SER B O 1
ATOM 2375 N N . VAL B 1 105 ? 5.582 0.902 6.945 1 87.06 105 VAL B N 1
ATOM 2376 C CA . VAL B 1 105 ? 4.766 1.997 7.461 1 87.06 105 VAL B CA 1
ATOM 2377 C C . VAL B 1 105 ? 5.254 3.322 6.883 1 87.06 105 VAL B C 1
ATOM 2379 O O . VAL B 1 105 ? 4.453 4.133 6.41 1 87.06 105 VAL B O 1
ATOM 2382 N N . LEU B 1 106 ? 6.559 3.545 6.926 1 88.38 106 LEU B N 1
ATOM 2383 C CA . LEU B 1 106 ? 7.121 4.781 6.395 1 88.38 106 LEU B CA 1
ATOM 2384 C C . LEU B 1 106 ? 6.855 4.902 4.898 1 88.38 106 LEU B C 1
ATOM 2386 O O . LEU B 1 106 ? 6.5 5.977 4.414 1 88.38 106 LEU B O 1
ATOM 2390 N N . ASN B 1 107 ? 6.965 3.771 4.203 1 88.5 107 ASN B N 1
ATOM 2391 C CA . ASN B 1 107 ? 6.699 3.764 2.77 1 88.5 107 ASN B CA 1
ATOM 2392 C C . ASN B 1 107 ? 5.242 4.102 2.469 1 88.5 107 ASN B C 1
ATOM 2394 O O . ASN B 1 107 ? 4.953 4.859 1.54 1 88.5 107 ASN B O 1
ATOM 2398 N N . THR B 1 108 ? 4.355 3.568 3.207 1 88.44 108 THR B N 1
ATOM 2399 C CA . THR B 1 108 ? 2.936 3.842 3.025 1 88.44 108 THR B CA 1
ATOM 2400 C C . THR B 1 108 ? 2.643 5.328 3.203 1 88.44 108 THR B C 1
ATOM 2402 O O . THR B 1 108 ? 1.884 5.914 2.43 1 88.44 108 THR B O 1
ATOM 2405 N N . GLU B 1 109 ? 3.277 5.938 4.199 1 90.94 109 GLU B N 1
ATOM 2406 C CA . GLU B 1 109 ? 3.102 7.363 4.453 1 90.94 109 GLU B CA 1
ATOM 2407 C C . GLU B 1 109 ? 3.613 8.195 3.281 1 90.94 109 GLU B C 1
ATOM 2409 O O . GLU B 1 109 ? 2.955 9.148 2.857 1 90.94 109 GLU B O 1
ATOM 2414 N N . PHE B 1 110 ? 4.711 7.82 2.752 1 91.75 110 PHE B N 1
ATOM 2415 C CA . PHE B 1 110 ? 5.285 8.586 1.648 1 91.75 110 PHE B CA 1
ATOM 2416 C C . PHE B 1 110 ? 4.5 8.352 0.363 1 91.75 110 PHE B C 1
ATOM 2418 O O . PHE B 1 110 ? 4.375 9.25 -0.468 1 91.75 110 PHE B O 1
ATOM 2425 N N . MET B 1 111 ? 3.926 7.152 0.215 1 90.44 111 MET B N 1
ATOM 2426 C CA . MET B 1 111 ? 3.051 6.895 -0.926 1 90.44 111 MET B CA 1
ATOM 2427 C C . MET B 1 111 ? 1.809 7.777 -0.866 1 90.44 111 MET B C 1
ATOM 2429 O O . MET B 1 111 ? 1.399 8.352 -1.879 1 90.44 111 MET B O 1
ATOM 2433 N N . ALA B 1 112 ? 1.273 7.906 0.309 1 89.69 112 ALA B N 1
ATOM 2434 C CA . ALA B 1 112 ? 0.122 8.789 0.489 1 89.69 112 ALA B CA 1
ATOM 2435 C C . ALA B 1 112 ? 0.486 10.234 0.177 1 89.69 112 ALA B C 1
ATOM 2437 O O . ALA B 1 112 ? -0.241 10.922 -0.544 1 89.69 112 ALA B O 1
ATOM 2438 N N . LEU B 1 113 ? 1.647 10.664 0.638 1 89.94 113 LEU B N 1
ATOM 2439 C CA . LEU B 1 113 ? 2.127 12.023 0.395 1 89.94 113 LEU B CA 1
ATOM 2440 C C . LEU B 1 113 ? 2.363 12.258 -1.093 1 89.94 113 LEU B C 1
ATOM 2442 O O . LEU B 1 113 ? 2.066 13.336 -1.611 1 89.94 113 LEU B O 1
ATOM 2446 N N . ALA B 1 114 ? 2.838 11.273 -1.728 1 91.06 114 ALA B N 1
ATOM 2447 C CA . ALA B 1 114 ? 3.209 11.352 -3.137 1 91.06 114 ALA B CA 1
ATOM 2448 C C . ALA B 1 114 ? 1.977 11.508 -4.023 1 91.06 114 ALA B C 1
ATOM 2450 O O . ALA B 1 114 ? 2.076 11.984 -5.156 1 91.06 114 ALA B O 1
ATOM 2451 N N . ASN B 1 115 ? 0.828 11.148 -3.531 1 87.75 115 ASN B N 1
ATOM 2452 C CA . ASN B 1 115 ? -0.409 11.297 -4.289 1 87.75 115 ASN B CA 1
ATOM 2453 C C . ASN B 1 115 ? -0.71 12.758 -4.59 1 87.75 115 ASN B C 1
ATOM 2455 O O . ASN B 1 115 ? -1.419 13.07 -5.551 1 87.75 115 ASN B O 1
ATOM 2459 N N . HIS B 1 116 ? -0.109 13.68 -3.82 1 88.06 116 HIS B N 1
ATOM 2460 C CA . HIS B 1 116 ? -0.49 15.078 -3.984 1 88.06 116 HIS B CA 1
ATOM 2461 C C . HIS B 1 116 ? 0.737 15.984 -4.008 1 88.06 116 HIS B C 1
ATOM 2463 O O . HIS B 1 116 ? 0.608 17.203 -4.027 1 88.06 116 HIS B O 1
ATOM 2469 N N . ARG B 1 117 ? 1.865 15.422 -3.887 1 91.06 117 ARG B N 1
ATOM 2470 C CA . ARG B 1 117 ? 3.127 16.156 -3.961 1 91.06 117 ARG B CA 1
ATOM 2471 C C . ARG B 1 117 ? 4.023 15.586 -5.055 1 91.06 117 ARG B C 1
ATOM 2473 O O . ARG B 1 117 ? 4.754 14.617 -4.824 1 91.06 117 ARG B O 1
ATOM 2480 N N . LYS B 1 118 ? 4.078 16.266 -6.16 1 88.56 118 LYS B N 1
ATOM 2481 C CA . LYS B 1 118 ? 4.707 15.742 -7.367 1 88.56 118 LYS B CA 1
ATOM 2482 C C . LYS B 1 118 ? 6.203 15.516 -7.148 1 88.56 118 LYS B C 1
ATOM 2484 O O . LYS B 1 118 ? 6.77 14.547 -7.656 1 88.56 118 LYS B O 1
ATOM 2489 N N . THR B 1 119 ? 6.785 16.375 -6.434 1 91.69 119 THR B N 1
ATOM 2490 C CA . THR B 1 119 ? 8.227 16.266 -6.215 1 91.69 119 THR B CA 1
ATOM 2491 C C . THR B 1 119 ? 8.555 15.039 -5.383 1 91.69 119 THR B C 1
ATOM 2493 O O . THR B 1 119 ? 9.555 14.359 -5.637 1 91.69 119 THR B O 1
ATOM 2496 N N . ILE B 1 120 ? 7.723 14.75 -4.441 1 92.94 120 ILE B N 1
ATOM 2497 C CA . ILE B 1 120 ? 7.898 13.555 -3.623 1 92.94 120 ILE B CA 1
ATOM 2498 C C . ILE B 1 120 ? 7.629 12.312 -4.461 1 92.94 120 ILE B C 1
ATOM 2500 O O . ILE B 1 120 ? 8.359 11.32 -4.367 1 92.94 120 ILE B O 1
ATOM 2504 N N . GLY B 1 121 ? 6.625 12.398 -5.309 1 92.88 121 GLY B N 1
ATOM 2505 C CA . GLY B 1 121 ? 6.316 11.312 -6.219 1 92.88 121 GLY B CA 1
ATOM 2506 C C . GLY B 1 121 ? 7.473 10.953 -7.137 1 92.88 121 GLY B C 1
ATOM 2507 O O . GLY B 1 121 ? 7.762 9.773 -7.348 1 92.88 121 GLY B O 1
ATOM 2508 N N . ALA B 1 122 ? 8.148 11.961 -7.609 1 94 122 ALA B N 1
ATOM 2509 C CA . ALA B 1 122 ? 9.273 11.742 -8.508 1 94 122 ALA B CA 1
ATOM 2510 C C . ALA B 1 122 ? 10.414 11.016 -7.797 1 94 122 ALA B C 1
ATOM 2512 O O . ALA B 1 122 ? 11.055 10.133 -8.375 1 94 122 ALA B O 1
ATOM 2513 N N . GLU B 1 123 ? 10.602 11.43 -6.551 1 93.69 123 GLU B N 1
ATOM 2514 C CA . GLU B 1 123 ? 11.648 10.789 -5.754 1 93.69 123 GLU B CA 1
ATOM 2515 C C . GLU B 1 123 ? 11.297 9.336 -5.438 1 93.69 123 GLU B C 1
ATOM 2517 O O . GLU B 1 123 ? 12.148 8.453 -5.512 1 93.69 123 GLU B O 1
ATOM 2522 N N . LEU B 1 124 ? 10.102 9.094 -5.141 1 93.19 124 LEU B N 1
ATOM 2523 C CA . LEU B 1 124 ? 9.641 7.746 -4.836 1 93.19 124 LEU B CA 1
ATOM 2524 C C . LEU B 1 124 ? 9.703 6.859 -6.074 1 93.19 124 LEU B C 1
ATOM 2526 O O . LEU B 1 124 ? 10.055 5.68 -5.98 1 93.19 124 LEU B O 1
ATOM 2530 N N . LYS B 1 125 ? 9.398 7.445 -7.184 1 94.12 125 LYS B N 1
ATOM 2531 C CA . LYS B 1 125 ? 9.492 6.715 -8.445 1 94.12 125 LYS B CA 1
ATOM 2532 C C . LYS B 1 125 ? 10.922 6.27 -8.719 1 94.12 125 LYS B C 1
ATOM 2534 O O . LYS B 1 125 ? 11.164 5.109 -9.062 1 94.12 125 LYS B O 1
ATOM 2539 N N . ALA B 1 126 ? 11.852 7.148 -8.547 1 93.56 126 ALA B N 1
ATOM 2540 C CA . ALA B 1 126 ? 13.258 6.828 -8.781 1 93.56 126 ALA B CA 1
ATOM 2541 C C . ALA B 1 126 ? 13.727 5.711 -7.852 1 93.56 126 ALA B C 1
ATOM 2543 O O . ALA B 1 126 ? 14.422 4.789 -8.281 1 93.56 126 ALA B O 1
ATOM 2544 N N . TYR B 1 127 ? 13.336 5.789 -6.641 1 92.94 127 TYR B N 1
ATOM 2545 C CA . TYR B 1 127 ? 13.656 4.766 -5.656 1 92.94 127 TYR B CA 1
ATOM 2546 C C . TYR B 1 127 ? 13.039 3.426 -6.035 1 92.94 127 TYR B C 1
ATOM 2548 O O . TYR B 1 127 ? 13.719 2.396 -6.031 1 92.94 127 TYR B O 1
ATOM 2556 N N . SER B 1 128 ? 11.766 3.445 -6.398 1 93.56 128 SER B N 1
ATOM 2557 C CA . SER B 1 128 ? 11.031 2.227 -6.727 1 93.56 128 SER B CA 1
ATOM 2558 C C . SER B 1 128 ? 11.648 1.527 -7.938 1 93.56 128 SER B C 1
ATOM 2560 O O . SER B 1 128 ? 11.711 0.297 -7.984 1 93.56 128 SER B O 1
ATOM 2562 N N . GLU B 1 129 ? 12.078 2.289 -8.883 1 93.88 129 GLU B N 1
ATOM 2563 C CA . GLU B 1 129 ? 12.672 1.727 -10.094 1 93.88 129 GLU B CA 1
ATOM 2564 C C . GLU B 1 129 ? 14.016 1.071 -9.797 1 93.88 129 GLU B C 1
ATOM 2566 O O . GLU B 1 129 ? 14.344 0.028 -10.367 1 93.88 129 GLU B O 1
ATOM 2571 N N . ARG B 1 130 ? 14.758 1.689 -8.906 1 93.94 130 ARG B N 1
ATOM 2572 C CA . ARG B 1 130 ? 16.016 1.089 -8.5 1 93.94 130 ARG B CA 1
ATOM 2573 C C . ARG B 1 130 ? 15.789 -0.219 -7.75 1 93.94 130 ARG B C 1
ATOM 2575 O O . ARG B 1 130 ? 16.484 -1.211 -7.996 1 93.94 130 ARG B O 1
ATOM 2582 N N . VAL B 1 131 ? 14.852 -0.207 -6.871 1 93.88 131 VAL B N 1
ATOM 2583 C CA . VAL B 1 131 ? 14.492 -1.407 -6.125 1 93.88 131 VAL B CA 1
ATOM 2584 C C . VAL B 1 131 ? 14.047 -2.506 -7.086 1 93.88 131 VAL B C 1
ATOM 2586 O O . VAL B 1 131 ? 14.492 -3.65 -6.98 1 93.88 131 VAL B O 1
ATOM 2589 N N . ARG B 1 132 ? 13.219 -2.109 -8.062 1 95.5 132 ARG B N 1
ATOM 2590 C CA . ARG B 1 132 ? 12.727 -3.043 -9.07 1 95.5 132 ARG B CA 1
ATOM 2591 C C . ARG B 1 132 ? 13.875 -3.705 -9.82 1 95.5 132 ARG B C 1
ATOM 2593 O O . ARG B 1 132 ? 13.867 -4.918 -10.039 1 95.5 132 ARG B O 1
ATOM 2600 N N . ASP B 1 133 ? 14.82 -2.922 -10.164 1 95.31 133 ASP B N 1
ATOM 2601 C CA . ASP B 1 133 ? 15.969 -3.432 -10.914 1 95.31 133 ASP B CA 1
ATOM 2602 C C . ASP B 1 133 ? 16.75 -4.445 -10.086 1 95.31 133 ASP B C 1
ATOM 2604 O O . ASP B 1 133 ? 17.094 -5.527 -10.578 1 95.31 133 ASP B O 1
ATOM 2608 N N . ILE B 1 134 ? 16.984 -4.121 -8.883 1 95.25 134 ILE B N 1
ATOM 2609 C CA . ILE B 1 134 ? 17.797 -4.969 -8.008 1 95.25 134 ILE B CA 1
ATOM 2610 C C . ILE B 1 134 ? 17.047 -6.277 -7.73 1 95.25 134 ILE B C 1
ATOM 2612 O O . ILE B 1 134 ? 17.625 -7.359 -7.879 1 95.25 134 ILE B O 1
ATOM 2616 N N . GLU B 1 135 ? 15.82 -6.184 -7.375 1 95.25 135 GLU B N 1
ATOM 2617 C CA . GLU B 1 135 ? 15.031 -7.363 -7.031 1 95.25 135 GLU B CA 1
ATOM 2618 C C . GLU B 1 135 ? 14.844 -8.273 -8.242 1 95.25 135 GLU B C 1
ATOM 2620 O O . GLU B 1 135 ? 14.969 -9.492 -8.133 1 95.25 135 GLU B O 1
ATOM 2625 N N . THR B 1 136 ? 14.516 -7.637 -9.422 1 96.31 136 THR B N 1
ATOM 2626 C CA . THR B 1 136 ? 14.312 -8.398 -10.648 1 96.31 136 THR B CA 1
ATOM 2627 C C . THR B 1 136 ? 15.578 -9.172 -11.016 1 96.31 136 THR B C 1
ATOM 2629 O O . THR B 1 136 ? 15.508 -10.352 -11.367 1 96.31 136 THR B O 1
ATOM 2632 N N . THR B 1 137 ? 16.688 -8.523 -10.898 1 95.19 137 THR B N 1
ATOM 2633 C CA . THR B 1 137 ? 17.953 -9.148 -11.242 1 95.19 137 THR B CA 1
ATOM 2634 C C . THR B 1 137 ? 18.25 -10.32 -10.312 1 95.19 137 THR B C 1
ATOM 2636 O O . THR B 1 137 ? 18.688 -11.383 -10.766 1 95.19 137 THR B O 1
ATOM 2639 N N . ALA B 1 138 ? 18.016 -10.172 -9.07 1 94.44 138 ALA B N 1
ATOM 2640 C CA . ALA B 1 138 ? 18.25 -11.227 -8.086 1 94.44 138 ALA B CA 1
ATOM 2641 C C . ALA B 1 138 ? 17.359 -12.438 -8.359 1 94.44 138 ALA B C 1
ATOM 2643 O O . ALA B 1 138 ? 17.844 -13.578 -8.359 1 94.44 138 ALA B O 1
ATOM 2644 N N . VAL B 1 139 ? 16.125 -12.219 -8.609 1 95.56 139 VAL B N 1
ATOM 2645 C CA . VAL B 1 139 ? 15.164 -13.289 -8.859 1 95.56 139 VAL B CA 1
ATOM 2646 C C . VAL B 1 139 ? 15.508 -14 -10.164 1 95.56 139 VAL B C 1
ATOM 2648 O O . VAL B 1 139 ? 15.477 -15.227 -10.234 1 95.56 139 VAL B O 1
ATOM 2651 N N . ALA B 1 140 ? 15.867 -13.188 -11.172 1 95.94 140 ALA B N 1
ATOM 2652 C CA . ALA B 1 140 ? 16.266 -13.75 -12.461 1 95.94 140 ALA B CA 1
ATOM 2653 C C . ALA B 1 140 ? 17.453 -14.703 -12.297 1 95.94 140 ALA B C 1
ATOM 2655 O O . ALA B 1 140 ? 17.484 -15.773 -12.906 1 95.94 140 ALA B O 1
ATOM 2656 N N . MET B 1 141 ? 18.391 -14.305 -11.484 1 94.25 141 MET B N 1
ATOM 2657 C CA . MET B 1 141 ? 19.578 -15.117 -11.258 1 94.25 141 MET B CA 1
ATOM 2658 C C . MET B 1 141 ? 19.234 -16.438 -10.602 1 94.25 141 MET B C 1
ATOM 2660 O O . MET B 1 141 ? 19.719 -17.5 -11.016 1 94.25 141 MET B O 1
ATOM 2664 N N . VAL B 1 142 ? 18.422 -16.391 -9.625 1 93.88 142 VAL B N 1
ATOM 2665 C CA . VAL B 1 142 ? 18 -17.609 -8.93 1 93.88 142 VAL B CA 1
ATOM 2666 C C . VAL B 1 142 ? 17.234 -18.516 -9.883 1 93.88 142 VAL B C 1
ATOM 2668 O O . VAL B 1 142 ? 17.453 -19.719 -9.922 1 93.88 142 VAL B O 1
ATOM 2671 N N . MET B 1 143 ? 16.328 -17.922 -10.648 1 93.81 143 MET B N 1
ATOM 2672 C CA . MET B 1 143 ? 15.508 -18.672 -11.586 1 93.81 143 MET B CA 1
ATOM 2673 C C . MET B 1 143 ? 16.375 -19.375 -12.633 1 93.81 143 MET B C 1
ATOM 2675 O O . MET B 1 143 ? 16.156 -20.547 -12.945 1 93.81 143 MET B O 1
ATOM 2679 N N . ARG B 1 144 ? 17.328 -18.656 -13.125 1 93.12 144 ARG B N 1
ATOM 2680 C CA . ARG B 1 144 ? 18.234 -19.234 -14.117 1 93.12 144 ARG B CA 1
ATOM 2681 C C . ARG B 1 144 ? 19.031 -20.391 -13.523 1 93.12 144 ARG B C 1
ATOM 2683 O O . ARG B 1 144 ? 19.203 -21.422 -14.156 1 93.12 144 ARG B O 1
ATOM 2690 N N . THR B 1 145 ? 19.547 -20.203 -12.344 1 92.56 145 THR B N 1
ATOM 2691 C CA . THR B 1 145 ? 20.328 -21.219 -11.664 1 92.56 145 THR B CA 1
ATOM 2692 C C . THR B 1 145 ? 19.516 -22.484 -11.469 1 92.56 145 THR B C 1
ATOM 2694 O O . THR B 1 145 ? 20.062 -23.594 -11.477 1 92.56 145 THR B O 1
ATOM 2697 N N . HIS B 1 146 ? 18.25 -22.375 -11.367 1 92.94 146 HIS B N 1
ATOM 2698 C CA . HIS B 1 146 ? 17.391 -23.531 -11.078 1 92.94 146 HIS B CA 1
ATOM 2699 C C . HIS B 1 146 ? 16.641 -23.984 -12.328 1 92.94 146 HIS B C 1
ATOM 2701 O O . HIS B 1 146 ? 15.711 -24.797 -12.234 1 92.94 146 HIS B O 1
ATOM 2707 N N . GLY B 1 147 ? 16.953 -23.406 -13.398 1 93.12 147 GLY B N 1
ATOM 2708 C CA . GLY B 1 147 ? 16.422 -23.859 -14.68 1 93.12 147 GLY B CA 1
ATOM 2709 C C . GLY B 1 147 ? 14.969 -23.5 -14.891 1 93.12 147 GLY B C 1
ATOM 2710 O O . GLY B 1 147 ? 14.25 -24.203 -15.602 1 93.12 147 GLY B O 1
ATOM 2711 N N . ILE B 1 148 ? 14.57 -22.406 -14.281 1 93.31 148 ILE B N 1
ATOM 2712 C CA . ILE B 1 148 ? 13.188 -21.969 -14.438 1 93.31 148 ILE B CA 1
ATOM 2713 C C . ILE B 1 148 ? 13.023 -21.219 -15.758 1 93.31 148 ILE B C 1
ATOM 2715 O O . ILE B 1 148 ? 13.867 -20.391 -16.109 1 93.31 148 ILE B O 1
ATOM 2719 N N . ASP B 1 149 ? 11.961 -21.547 -16.5 1 94.75 149 ASP B N 1
ATOM 2720 C CA . ASP B 1 149 ? 11.664 -20.906 -17.781 1 94.75 149 ASP B CA 1
ATOM 2721 C C . ASP B 1 149 ? 11.266 -19.438 -17.594 1 94.75 149 ASP B C 1
ATOM 2723 O O . ASP B 1 149 ? 10.125 -19.156 -17.234 1 94.75 149 ASP B O 1
ATOM 2727 N N . THR B 1 150 ? 12.117 -18.531 -17.891 1 93.94 150 THR B N 1
ATOM 2728 C CA . THR B 1 150 ? 11.906 -17.109 -17.641 1 93.94 150 THR B CA 1
ATOM 2729 C C . THR B 1 150 ? 10.953 -16.516 -18.688 1 93.94 150 THR B C 1
ATOM 2731 O O . THR B 1 150 ? 10.461 -15.391 -18.516 1 93.94 150 THR B O 1
ATOM 2734 N N . GLU B 1 151 ? 10.633 -17.156 -19.766 1 92.94 151 GLU B N 1
ATOM 2735 C CA . GLU B 1 151 ? 9.609 -16.719 -20.703 1 92.94 151 GLU B CA 1
ATOM 2736 C C . GLU B 1 151 ? 8.211 -17 -20.172 1 92.94 151 GLU B C 1
ATOM 2738 O O . GLU B 1 151 ? 7.305 -16.172 -20.328 1 92.94 151 GLU B O 1
ATOM 2743 N N . GLN B 1 152 ? 8.148 -18.156 -19.562 1 93 152 GLN B N 1
ATOM 2744 C CA . GLN B 1 152 ? 6.879 -18.531 -18.953 1 93 152 GLN B CA 1
ATOM 2745 C C . GLN B 1 152 ? 6.645 -17.766 -17.656 1 93 152 GLN B C 1
ATOM 2747 O O . GLN B 1 152 ? 5.512 -17.406 -17.328 1 93 152 GLN B O 1
ATOM 2752 N N . TYR B 1 153 ? 7.73 -17.609 -16.938 1 95.31 153 TYR B N 1
ATOM 2753 C CA . TYR B 1 153 ? 7.695 -16.891 -15.664 1 95.31 153 TYR B CA 1
ATOM 2754 C C . TYR B 1 153 ? 8.633 -15.688 -15.688 1 95.31 153 TYR B C 1
ATOM 2756 O O . TYR B 1 153 ? 9.789 -15.781 -15.266 1 95.31 153 TYR B O 1
ATOM 2764 N N . PRO B 1 154 ? 8.094 -14.547 -16.156 1 96.62 154 PRO B N 1
ATOM 2765 C CA . PRO B 1 154 ? 8.977 -13.383 -16.234 1 96.62 154 PRO B CA 1
ATOM 2766 C C . PRO B 1 154 ? 9.562 -12.992 -14.867 1 96.62 154 PRO B C 1
ATOM 2768 O O . PRO B 1 154 ? 8.812 -12.812 -13.906 1 96.62 154 PRO B O 1
ATOM 2771 N N . PRO B 1 155 ? 10.859 -12.797 -14.773 1 96.81 155 PRO B N 1
ATOM 2772 C CA . PRO B 1 155 ? 11.5 -12.531 -13.484 1 96.81 155 PRO B CA 1
ATOM 2773 C C . PRO B 1 155 ? 10.938 -11.281 -12.797 1 96.81 155 PRO B C 1
ATOM 2775 O O . PRO B 1 155 ? 10.797 -11.266 -11.57 1 96.81 155 PRO B O 1
ATOM 2778 N N . VAL B 1 156 ? 10.625 -10.273 -13.594 1 97.19 156 VAL B N 1
ATOM 2779 C CA . VAL B 1 156 ? 10.094 -9.047 -13.008 1 97.19 156 VAL B CA 1
ATOM 2780 C C . VAL B 1 156 ? 8.758 -9.336 -12.336 1 97.19 156 VAL B C 1
ATOM 2782 O O . VAL B 1 156 ? 8.469 -8.805 -11.25 1 97.19 156 VAL B O 1
ATOM 2785 N N . VAL B 1 157 ? 7.945 -10.18 -12.883 1 97 157 VAL B N 1
ATOM 2786 C CA . VAL B 1 157 ? 6.648 -10.531 -12.32 1 97 157 VAL B CA 1
ATOM 2787 C C . VAL B 1 157 ? 6.844 -11.336 -11.039 1 97 157 VAL B C 1
ATOM 2789 O O . VAL B 1 157 ? 6.223 -11.047 -10.016 1 97 157 VAL B O 1
ATOM 2792 N N . MET B 1 158 ? 7.766 -12.32 -11.102 1 96.06 158 MET B N 1
ATOM 2793 C CA . MET B 1 158 ? 8.031 -13.164 -9.945 1 96.06 158 MET B CA 1
ATOM 2794 C C . MET B 1 158 ? 8.602 -12.344 -8.789 1 96.06 158 MET B C 1
ATOM 2796 O O . MET B 1 158 ? 8.25 -12.562 -7.633 1 96.06 158 MET B O 1
ATOM 2800 N N . SER B 1 159 ? 9.469 -11.414 -9.141 1 96.06 159 SER B N 1
ATOM 2801 C CA . SER B 1 159 ? 10.039 -10.523 -8.133 1 96.06 159 SER B CA 1
ATOM 2802 C C . SER B 1 159 ? 8.961 -9.672 -7.469 1 96.06 159 SER B C 1
ATOM 2804 O O . SER B 1 159 ? 8.953 -9.516 -6.246 1 96.06 159 SER B O 1
ATOM 2806 N N . MET B 1 160 ? 8.039 -9.117 -8.242 1 96.12 160 MET B N 1
ATOM 2807 C CA . MET B 1 160 ? 6.953 -8.281 -7.73 1 96.12 160 MET B CA 1
ATOM 2808 C C . MET B 1 160 ? 6.008 -9.102 -6.855 1 96.12 160 MET B C 1
ATOM 2810 O O . MET B 1 160 ? 5.594 -8.641 -5.789 1 96.12 160 MET B O 1
ATOM 2814 N N . LEU B 1 161 ? 5.695 -10.312 -7.312 1 95.69 161 LEU B N 1
ATOM 2815 C CA . LEU B 1 161 ? 4.828 -11.18 -6.52 1 95.69 161 LEU B CA 1
ATOM 2816 C C . LEU B 1 161 ? 5.445 -11.461 -5.156 1 95.69 161 LEU B C 1
ATOM 2818 O O . LEU B 1 161 ? 4.754 -11.414 -4.137 1 95.69 161 LEU B O 1
ATOM 2822 N N . LEU B 1 162 ? 6.727 -11.68 -5.145 1 94.5 162 LEU B N 1
ATOM 2823 C CA . LEU B 1 162 ? 7.422 -11.992 -3.9 1 94.5 162 LEU B CA 1
ATOM 2824 C C . LEU B 1 162 ? 7.469 -10.773 -2.984 1 94.5 162 LEU B C 1
ATOM 2826 O O . LEU B 1 162 ? 7.035 -10.836 -1.832 1 94.5 162 LEU B O 1
ATOM 2830 N N . THR B 1 163 ? 7.898 -9.672 -3.504 1 91.94 163 THR B N 1
ATOM 2831 C CA . THR B 1 163 ? 8.234 -8.531 -2.662 1 91.94 163 THR B CA 1
ATOM 2832 C C . THR B 1 163 ? 6.988 -7.711 -2.334 1 91.94 163 THR B C 1
ATOM 2834 O O . THR B 1 163 ? 6.836 -7.227 -1.21 1 91.94 163 THR B O 1
ATOM 2837 N N . GLN B 1 164 ? 6.094 -7.52 -3.256 1 91.88 164 GLN B N 1
ATOM 2838 C CA . GLN B 1 164 ? 4.871 -6.773 -2.982 1 91.88 164 GLN B CA 1
ATOM 2839 C C . GLN B 1 164 ? 3.98 -7.52 -1.995 1 91.88 164 GLN B C 1
ATOM 2841 O O . GLN B 1 164 ? 3.289 -6.898 -1.184 1 91.88 164 GLN B O 1
ATOM 2846 N N . SER B 1 165 ? 3.955 -8.852 -2.113 1 94.94 165 SER B N 1
ATOM 2847 C CA . SER B 1 165 ? 3.182 -9.633 -1.155 1 94.94 165 SER B CA 1
ATOM 2848 C C . SER B 1 165 ? 3.717 -9.453 0.262 1 94.94 165 SER B C 1
ATOM 2850 O O . SER B 1 165 ? 2.943 -9.297 1.208 1 94.94 165 SER B O 1
ATOM 2852 N N . ALA B 1 166 ? 5.02 -9.5 0.365 1 94.94 166 ALA B N 1
ATOM 2853 C CA . ALA B 1 166 ? 5.633 -9.297 1.675 1 94.94 166 ALA B CA 1
ATOM 2854 C C . ALA B 1 166 ? 5.246 -7.938 2.254 1 94.94 166 ALA B C 1
ATOM 2856 O O . ALA B 1 166 ? 4.848 -7.844 3.416 1 94.94 166 ALA B O 1
ATOM 2857 N N . ARG B 1 167 ? 5.285 -6.957 1.437 1 91.81 167 ARG B N 1
ATOM 2858 C CA . ARG B 1 167 ? 4.945 -5.605 1.873 1 91.81 167 ARG B CA 1
ATOM 2859 C C . ARG B 1 167 ? 3.465 -5.496 2.219 1 91.81 167 ARG B C 1
ATOM 2861 O O . ARG B 1 167 ? 3.098 -4.844 3.197 1 91.81 167 ARG B O 1
ATOM 2868 N N . SER B 1 168 ? 2.654 -6.09 1.361 1 92.81 168 SER B N 1
ATOM 2869 C CA . SER B 1 168 ? 1.214 -6.035 1.587 1 92.81 168 SER B CA 1
ATOM 2870 C C . SER B 1 168 ? 0.835 -6.691 2.91 1 92.81 168 SER B C 1
ATOM 2872 O O . SER B 1 168 ? -0.004 -6.172 3.65 1 92.81 168 SER B O 1
ATOM 2874 N N . LEU B 1 169 ? 1.446 -7.824 3.24 1 94.56 169 LEU B N 1
ATOM 2875 C CA . LEU B 1 169 ? 1.19 -8.492 4.508 1 94.56 169 LEU B CA 1
ATOM 2876 C C . LEU B 1 169 ? 1.582 -7.605 5.684 1 94.56 169 LEU B C 1
ATOM 2878 O O . LEU B 1 169 ? 0.845 -7.508 6.668 1 94.56 169 LEU B O 1
ATOM 2882 N N . SER B 1 170 ? 2.682 -6.969 5.547 1 93.44 170 SER B N 1
ATOM 2883 C CA . SER B 1 170 ? 3.162 -6.09 6.605 1 93.44 170 SER B CA 1
ATOM 2884 C C . SER B 1 170 ? 2.223 -4.906 6.812 1 93.44 170 SER B C 1
ATOM 2886 O O . SER B 1 170 ? 1.908 -4.547 7.949 1 93.44 170 SER B O 1
ATOM 2888 N N . ASN B 1 171 ? 1.804 -4.301 5.699 1 90.25 171 ASN B N 1
ATOM 2889 C CA . ASN B 1 171 ? 0.866 -3.186 5.781 1 90.25 171 ASN B CA 1
ATOM 2890 C C . ASN B 1 171 ? -0.441 -3.6 6.449 1 90.25 171 ASN B C 1
ATOM 2892 O O . ASN B 1 171 ? -0.993 -2.854 7.262 1 90.25 171 ASN B O 1
ATOM 2896 N N . GLU B 1 172 ? -0.941 -4.738 6.078 1 91.56 172 GLU B N 1
ATOM 2897 C CA . GLU B 1 172 ? -2.164 -5.246 6.695 1 91.56 172 GLU B CA 1
ATOM 2898 C C . GLU B 1 172 ? -1.972 -5.484 8.188 1 91.56 172 GLU B C 1
ATOM 2900 O O . GLU B 1 172 ? -2.832 -5.129 8.992 1 91.56 172 GLU B O 1
ATOM 2905 N N . GLU B 1 173 ? -0.826 -6.043 8.508 1 92.62 173 GLU B N 1
ATOM 2906 C CA . GLU B 1 173 ? -0.539 -6.332 9.906 1 92.62 173 GLU B CA 1
ATOM 2907 C C . GLU B 1 173 ? -0.48 -5.051 10.734 1 92.62 173 GLU B C 1
ATOM 2909 O O . GLU B 1 173 ? -0.869 -5.043 11.906 1 92.62 173 GLU B O 1
ATOM 2914 N N . ALA B 1 174 ? -0.006 -4.023 10.141 1 86.12 174 ALA B N 1
ATOM 2915 C CA . ALA B 1 174 ? 0.132 -2.74 10.828 1 86.12 174 ALA B CA 1
ATOM 2916 C C . ALA B 1 174 ? -1.223 -2.22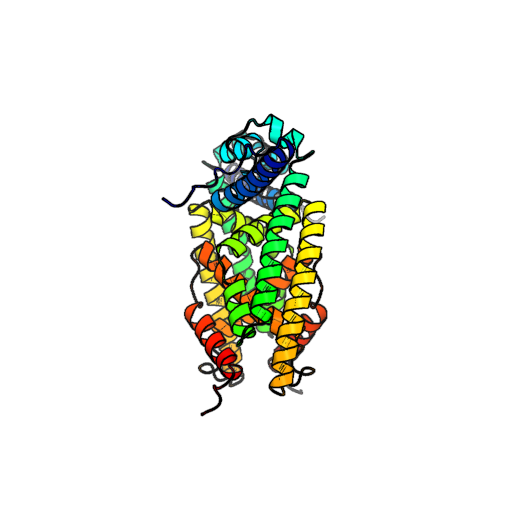1 11.297 1 86.12 174 ALA B C 1
ATOM 2918 O O . ALA B 1 174 ? -1.306 -1.5 12.297 1 86.12 174 ALA B O 1
ATOM 2919 N N . VAL B 1 175 ? -2.27 -2.662 10.625 1 85.31 175 VAL B N 1
ATOM 2920 C CA . VAL B 1 175 ? -3.592 -2.172 11.008 1 85.31 175 VAL B CA 1
ATOM 2921 C C . VAL B 1 175 ? -4.414 -3.311 11.602 1 85.31 175 VAL B C 1
ATOM 2923 O O . VAL B 1 175 ? -5.641 -3.215 11.703 1 85.31 175 VAL B O 1
ATOM 2926 N N . GLY B 1 176 ? -3.797 -4.453 11.82 1 89.38 176 GLY B N 1
ATOM 2927 C CA . GLY B 1 176 ? -4.418 -5.531 12.578 1 89.38 176 GLY B CA 1
ATOM 2928 C C . GLY B 1 176 ? -5.035 -6.602 11.695 1 89.38 176 GLY B C 1
ATOM 2929 O O . GLY B 1 176 ? -5.68 -7.527 12.195 1 89.38 176 GLY B O 1
ATOM 2930 N N . VAL B 1 177 ? -4.891 -6.52 10.461 1 91.56 177 VAL B N 1
ATOM 2931 C CA . VAL B 1 177 ? -5.43 -7.527 9.547 1 91.56 177 VAL B CA 1
ATOM 2932 C C . VAL B 1 177 ? -4.438 -8.68 9.406 1 91.56 177 VAL B C 1
ATOM 2934 O O . VAL B 1 177 ? -3.303 -8.477 8.969 1 91.56 177 VAL B O 1
ATOM 2937 N N . THR B 1 178 ? -4.895 -9.875 9.812 1 94.75 178 THR B N 1
ATOM 2938 C CA . THR B 1 178 ? -3.973 -11 9.75 1 94.75 178 THR B CA 1
ATOM 2939 C C . THR B 1 178 ? -4.633 -12.203 9.078 1 94.75 178 THR B C 1
ATOM 2941 O O . THR B 1 178 ? -4 -13.25 8.906 1 94.75 178 THR B O 1
ATOM 2944 N N . GLN B 1 179 ? -5.867 -11.984 8.695 1 94.5 179 GLN B N 1
ATOM 2945 C CA . GLN B 1 179 ? -6.598 -13.094 8.086 1 94.5 179 GLN B CA 1
ATOM 2946 C C . GLN B 1 179 ? -5.914 -13.562 6.805 1 94.5 179 GLN B C 1
ATOM 2948 O O . GLN B 1 179 ? -5.625 -12.758 5.918 1 94.5 179 GLN B O 1
ATOM 2953 N N . GLY B 1 180 ? -5.605 -14.852 6.762 1 96.31 180 GLY B N 1
ATOM 2954 C CA . GLY B 1 180 ? -5.004 -15.445 5.578 1 96.31 180 GLY B CA 1
ATOM 2955 C C . GLY B 1 180 ? -3.488 -15.375 5.574 1 96.31 180 GLY B C 1
ATOM 2956 O O . GLY B 1 180 ? -2.836 -15.945 4.699 1 96.31 180 GLY B O 1
ATOM 2957 N N . HIS B 1 181 ? -2.887 -14.719 6.609 1 97.12 181 HIS B N 1
ATOM 2958 C CA . HIS B 1 181 ? -1.448 -14.477 6.609 1 97.12 181 HIS B CA 1
ATOM 2959 C C . HIS B 1 181 ? -0.671 -15.773 6.836 1 97.12 181 HIS B C 1
ATOM 2961 O O . HIS B 1 181 ? 0.371 -15.992 6.215 1 97.12 181 HIS B O 1
ATOM 2967 N N . ALA B 1 182 ? -1.2 -16.562 7.758 1 97.19 182 ALA B N 1
ATOM 2968 C CA . ALA B 1 182 ? -0.513 -17.812 8.055 1 97.19 182 ALA B CA 1
ATOM 2969 C C . ALA B 1 182 ? -0.45 -18.703 6.816 1 97.19 182 ALA B C 1
ATOM 2971 O O . ALA B 1 182 ? 0.602 -19.266 6.504 1 97.19 182 ALA B O 1
ATOM 2972 N N . GLU B 1 183 ? -1.586 -18.859 6.117 1 97.12 183 GLU B N 1
ATOM 2973 C CA . GLU B 1 183 ? -1.637 -19.641 4.883 1 97.12 183 GLU B CA 1
ATOM 2974 C C . GLU B 1 183 ? -0.689 -19.078 3.832 1 97.12 183 GLU B C 1
ATOM 2976 O O . GLU B 1 183 ? 0.011 -19.828 3.148 1 97.12 183 GLU B O 1
ATOM 2981 N N . PHE B 1 184 ? -0.643 -17.766 3.768 1 97.12 184 PHE B N 1
ATOM 2982 C CA . PHE B 1 184 ? 0.186 -17.094 2.768 1 97.12 184 PHE B CA 1
ATOM 2983 C C . PHE B 1 184 ? 1.665 -17.328 3.047 1 97.12 184 PHE B C 1
ATOM 2985 O O . PHE B 1 184 ? 2.424 -17.688 2.145 1 97.12 184 PHE B O 1
ATOM 2992 N N . ARG B 1 185 ? 2.062 -17.188 4.289 1 96.31 185 ARG B N 1
ATOM 2993 C CA . ARG B 1 185 ? 3.459 -17.375 4.668 1 96.31 185 ARG B CA 1
ATOM 2994 C C . ARG B 1 185 ? 3.883 -18.828 4.469 1 96.31 185 ARG B C 1
ATOM 2996 O O . ARG B 1 185 ? 4.996 -19.109 4.012 1 96.31 185 ARG B O 1
ATOM 3003 N N . ALA B 1 186 ? 2.998 -19.75 4.789 1 96.25 186 ALA B N 1
ATOM 3004 C CA . ALA B 1 186 ? 3.293 -21.172 4.578 1 96.25 186 ALA B CA 1
ATOM 3005 C C . ALA B 1 186 ? 3.467 -21.469 3.092 1 96.25 186 ALA B C 1
ATOM 3007 O O . ALA B 1 186 ? 4.352 -22.234 2.711 1 96.25 186 ALA B O 1
ATOM 3008 N N . PHE B 1 187 ? 2.645 -20.875 2.332 1 95.81 187 PHE B N 1
ATOM 3009 C CA . PHE B 1 187 ? 2.703 -21.062 0.887 1 95.81 187 PHE B CA 1
ATOM 3010 C C . PHE B 1 187 ? 4.02 -20.547 0.328 1 95.81 187 PHE B C 1
ATOM 3012 O O . PHE B 1 187 ? 4.688 -21.219 -0.449 1 95.81 187 PHE B O 1
ATOM 3019 N N . VAL B 1 188 ? 4.406 -19.328 0.759 1 94.69 188 VAL B N 1
ATOM 3020 C CA . VAL B 1 188 ? 5.652 -18.719 0.31 1 94.69 188 VAL B CA 1
ATOM 3021 C C . VAL B 1 188 ? 6.84 -19.562 0.787 1 94.69 188 VAL B C 1
ATOM 3023 O O . VAL B 1 188 ? 7.781 -19.797 0.03 1 94.69 188 VAL B O 1
ATOM 3026 N N . ASP B 1 189 ? 6.781 -20.031 1.999 1 93.88 189 ASP B N 1
ATOM 3027 C CA . ASP B 1 189 ? 7.844 -20.859 2.549 1 93.88 189 ASP B CA 1
ATOM 3028 C C . ASP B 1 189 ? 8.039 -22.125 1.714 1 93.88 189 ASP B C 1
ATOM 3030 O O . ASP B 1 189 ? 9.172 -22.531 1.443 1 93.88 189 ASP B O 1
ATOM 3034 N N . GLN B 1 190 ? 6.953 -22.734 1.317 1 91.88 190 GLN B N 1
ATOM 3035 C CA . GLN B 1 190 ? 7.008 -23.938 0.5 1 91.88 190 GLN B CA 1
ATOM 3036 C C . GLN B 1 190 ? 7.645 -23.656 -0.857 1 91.88 190 GLN B C 1
ATOM 3038 O O . GLN B 1 190 ? 8.445 -24.453 -1.351 1 91.88 190 GLN B O 1
ATOM 3043 N N . ILE B 1 191 ? 7.324 -22.547 -1.464 1 90.81 191 ILE B N 1
ATOM 3044 C CA . ILE B 1 191 ? 7.875 -22.172 -2.764 1 90.81 191 ILE B CA 1
ATOM 3045 C C . ILE B 1 191 ? 9.367 -21.875 -2.627 1 90.81 191 ILE B C 1
ATOM 3047 O O . ILE B 1 191 ? 10.18 -22.359 -3.42 1 90.81 191 ILE B O 1
ATOM 3051 N N . LEU B 1 192 ? 9.703 -21.141 -1.562 1 91.06 192 LEU B N 1
ATOM 3052 C CA . LEU B 1 192 ? 11.094 -20.719 -1.382 1 91.06 192 LEU B CA 1
ATOM 3053 C C . LEU B 1 192 ? 11.977 -21.906 -1.052 1 91.06 192 LEU B C 1
ATOM 3055 O O . LEU B 1 192 ? 13.156 -21.938 -1.411 1 91.06 192 LEU B O 1
ATOM 3059 N N . GLN B 1 193 ? 11.43 -22.859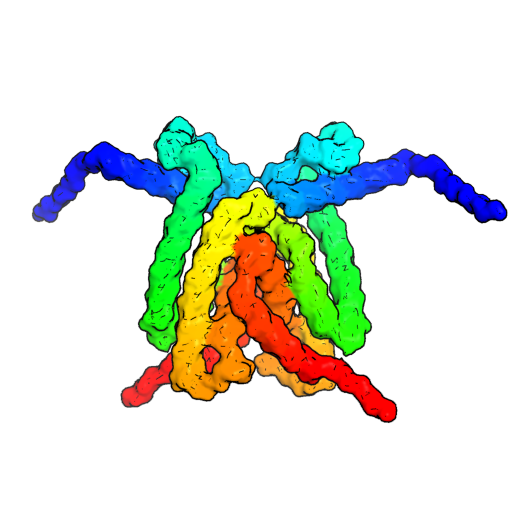 -0.371 1 88.94 193 GLN B N 1
ATOM 3060 C CA . GLN B 1 193 ? 12.18 -24.062 -0.025 1 88.94 193 GLN B CA 1
ATOM 3061 C C . GLN B 1 193 ? 12.648 -24.797 -1.277 1 88.94 193 GLN B C 1
ATOM 3063 O O . GLN B 1 193 ? 13.695 -25.438 -1.264 1 88.94 193 GLN B O 1
ATOM 3068 N N . ARG B 1 194 ? 11.938 -24.625 -2.324 1 84.25 194 ARG B N 1
ATOM 3069 C CA . ARG B 1 194 ? 12.297 -25.266 -3.584 1 84.25 194 ARG B CA 1
ATOM 3070 C C . ARG B 1 194 ? 13.555 -24.625 -4.172 1 84.25 194 ARG B C 1
ATOM 3072 O O . ARG B 1 194 ? 14.219 -25.234 -5.02 1 84.25 194 ARG B O 1
ATOM 3079 N N . PHE B 1 195 ? 13.852 -23.469 -3.705 1 83.69 195 PHE B N 1
ATOM 3080 C CA . PHE B 1 195 ? 14.977 -22.734 -4.289 1 83.69 195 PHE B CA 1
ATOM 3081 C C . PHE B 1 195 ? 16.125 -22.641 -3.299 1 83.69 195 PHE B C 1
ATOM 3083 O O . PHE B 1 195 ? 17.172 -22.078 -3.615 1 83.69 195 PHE B O 1
ATOM 3090 N N . THR B 1 196 ? 15.852 -23.078 -2.094 1 79.31 196 THR B N 1
ATOM 3091 C CA . THR B 1 196 ? 16.891 -23.031 -1.075 1 79.31 196 THR B CA 1
ATOM 3092 C C . THR B 1 196 ? 18.047 -23.969 -1.44 1 79.31 196 THR B C 1
ATOM 3094 O O . THR B 1 196 ? 17.828 -25.125 -1.815 1 79.31 196 THR B O 1
ATOM 3097 N N . PRO B 1 197 ? 19.234 -23.328 -1.522 1 69.19 197 PRO B N 1
ATOM 3098 C CA . PRO B 1 197 ? 20.391 -24.172 -1.841 1 69.19 197 PRO B CA 1
ATOM 3099 C C . PRO B 1 197 ? 20.531 -25.359 -0.887 1 69.19 197 PRO B C 1
ATOM 3101 O O . PRO B 1 197 ? 20.25 -25.234 0.307 1 69.19 197 PRO B O 1
ATOM 3104 N N . THR B 1 198 ? 20.219 -26.594 -1.314 1 61.97 198 THR B N 1
ATOM 3105 C CA . THR B 1 198 ? 20.469 -27.797 -0.528 1 61.97 198 THR B CA 1
ATOM 3106 C C . THR B 1 198 ? 21.938 -27.906 -0.136 1 61.97 198 THR B C 1
ATOM 3108 O O . THR B 1 198 ? 22.812 -27.625 -0.95 1 61.97 198 THR B O 1
ATOM 3111 N N . GLU B 1 199 ? 22.266 -27.625 1.15 1 53.78 199 GLU B N 1
ATOM 3112 C CA . GLU B 1 199 ? 23.625 -27.891 1.605 1 53.78 199 GLU B CA 1
ATOM 3113 C C . GLU B 1 199 ? 24.219 -29.094 0.892 1 53.78 199 GLU B C 1
ATOM 3115 O O . GLU B 1 199 ? 23.562 -30.125 0.742 1 53.78 199 GLU B O 1
ATOM 3120 N N . PRO B 1 200 ? 25.297 -28.859 0.104 1 49.41 200 PRO B N 1
ATOM 3121 C CA . PRO B 1 200 ? 25.969 -30.062 -0.38 1 49.41 200 PRO B CA 1
ATOM 3122 C C . PRO B 1 200 ? 26.078 -31.141 0.69 1 49.41 200 PRO B C 1
ATOM 3124 O O . PRO B 1 200 ? 26.266 -30.844 1.87 1 49.41 200 PRO B O 1
ATOM 3127 N N . ALA B 1 201 ? 25.219 -32.219 0.562 1 44.44 201 ALA B N 1
ATOM 3128 C CA . ALA B 1 201 ? 25.562 -33.344 1.408 1 44.44 201 ALA B CA 1
ATOM 3129 C C . ALA B 1 201 ? 27.078 -33.531 1.49 1 44.44 201 ALA B C 1
ATOM 3131 O O . ALA B 1 201 ? 27.75 -33.688 0.467 1 44.44 201 ALA B O 1
ATOM 3132 N N . THR B 1 202 ? 27.703 -32.875 2.475 1 39.41 202 THR B N 1
ATOM 3133 C CA . THR B 1 202 ? 29.016 -33.469 2.727 1 39.41 202 THR B CA 1
ATOM 3134 C C . THR B 1 202 ? 28.906 -34.969 2.898 1 39.41 202 THR B C 1
ATOM 3136 O O . THR B 1 202 ? 27.984 -35.469 3.547 1 39.41 202 THR B O 1
#